Protein AF-A0A838SNG2-F1 (afdb_monomer_lite)

pLDDT: mean 87.65, std 13.91, range [28.84, 98.56]

Foldseek 3Di:
DDQAQDPLLRQQPLPDQDDPPPPFGQAHDHHPVQCDPPHSHPVVCVVVVVVLCCQQQVDDLFQADDFLFQLADLFLDRWQEEEAQAEEAPAAPPDDQCVVFADPVLLCVQVCLQPPRHHYHYDYDYDHCDDLNVVLQLCLVVFHASCVVVVDTSVCSNVVVCVVVVVVRPDCPPVTRYYAAEYEYEHEPPSDDPFQWAFDAPPPQRHTDHIYGYDYPVCVVLVHGDHLSSSQRVLSSSGRAASAWGADPVVRDTDGLDRSNVCSSVNLVDQASSHLDPPDSHHDPRSNLNSLQSLLVNLQVLLVLLLVVLVPFPVSVQLVVLQVQLVVLQVVLVVCVVVSVSVSSSVSSNVSSVSSVVSCVSSPHDSNVSSVSVSVVSVVVDPDPSPDSSHDGHHPDCPGSNVTD

Secondary structure (DSSP, 8-state):
--SS--TTTTTT--S-S-SSSSSS-------GGGBSTTSSB-GGGHHHHHHHIIIIIIIIIIITPPPSS-SS--SSS--SEEEEEEEEEEESTT--HHHHS--HHHHHHHHHHHTBTBEEEEEEEEEE--THHHHHHHHHHTT--SSGGG---GGGHHHHHHHHHGGGT--SGGGSSEEEEEEEEEE-TTS--S-SEEEEE-TTTSSEEEEEEEE-HHHHHTT--HHHHHHHHHHHHTT---SSSEEETTTTEEE-SSGGGGGGGGGGSSSSTTSSS-S-SSPPHHHHHHHHHHHHHHHHHHHHHHHHHHHHSTTGGGGHHHHHHHHHHHHHHHHHHHTT-HHHHHHHHHHHHHHHHHHHHHHT--HHHHHHHHHHHHHHH--S------SPP----TTSGGG--

Structure (mmCIF, N/CA/C/O backbone):
data_AF-A0A838SNG2-F1
#
_entry.id   AF-A0A838SNG2-F1
#
loop_
_atom_site.group_PDB
_atom_site.id
_atom_site.type_symbol
_atom_site.label_atom_id
_atom_site.label_alt_id
_atom_site.label_comp_id
_atom_site.label_asym_id
_atom_site.label_entity_id
_atom_site.label_seq_id
_atom_site.pdbx_PDB_ins_code
_atom_site.Cartn_x
_atom_site.Cartn_y
_atom_site.Cartn_z
_atom_site.occupancy
_atom_site.B_iso_or_equiv
_atom_site.auth_seq_id
_atom_site.auth_comp_id
_atom_site.auth_asym_id
_atom_site.auth_atom_id
_atom_site.pdbx_PDB_model_num
ATOM 1 N N . LEU A 1 1 ? 15.461 -19.059 -6.360 1.00 60.88 1 LEU A N 1
ATOM 2 C CA . LEU A 1 1 ? 16.484 -19.648 -7.255 1.00 60.88 1 LEU A CA 1
ATOM 3 C C . LEU A 1 1 ? 15.784 -20.307 -8.417 1.00 60.88 1 LEU A C 1
ATOM 5 O O . LEU A 1 1 ? 14.977 -21.205 -8.191 1.00 60.88 1 LEU A O 1
ATOM 9 N N . SER A 1 2 ? 16.084 -19.856 -9.627 1.00 65.44 2 SER A N 1
ATOM 10 C CA . SER A 1 2 ? 15.527 -20.472 -10.821 1.00 65.44 2 SER A CA 1
ATOM 11 C C . SER A 1 2 ? 16.315 -21.726 -11.201 1.00 65.44 2 SER A C 1
ATOM 13 O O . SER A 1 2 ? 17.542 -21.782 -11.095 1.00 65.44 2 SER A O 1
ATOM 15 N N . ALA A 1 3 ? 15.597 -22.745 -11.668 1.00 73.62 3 ALA A N 1
ATOM 16 C CA . ALA A 1 3 ? 16.204 -23.916 -12.293 1.00 73.62 3 ALA A CA 1
ATOM 17 C C . ALA A 1 3 ? 16.758 -23.608 -13.702 1.00 73.62 3 ALA A C 1
ATOM 19 O O . ALA A 1 3 ? 17.411 -24.469 -14.289 1.00 73.62 3 ALA A O 1
ATOM 20 N N . GLY A 1 4 ? 16.508 -22.406 -14.237 1.00 84.12 4 GLY A N 1
ATOM 21 C CA . GLY A 1 4 ? 16.946 -21.963 -15.559 1.00 84.12 4 GLY A CA 1
ATOM 22 C C . GLY A 1 4 ? 17.030 -20.436 -15.701 1.00 84.12 4 GLY A C 1
ATOM 23 O O . GLY A 1 4 ? 16.867 -19.716 -14.715 1.00 84.12 4 GLY A O 1
ATOM 24 N N . PRO A 1 5 ? 17.317 -19.927 -16.909 1.00 88.69 5 PRO A N 1
ATOM 25 C CA . PRO A 1 5 ? 17.286 -18.499 -17.188 1.00 88.69 5 PRO A CA 1
ATOM 26 C C . PRO A 1 5 ? 15.862 -17.955 -17.037 1.00 88.69 5 PRO A C 1
ATOM 28 O O . PRO A 1 5 ? 14.904 -18.626 -17.426 1.00 88.69 5 PRO A O 1
ATOM 31 N N . GLU A 1 6 ? 15.725 -16.747 -16.509 1.00 87.25 6 GLU A N 1
ATOM 32 C CA . GLU A 1 6 ? 14.488 -15.966 -16.552 1.00 87.25 6 GLU A CA 1
ATOM 33 C C . GLU A 1 6 ? 14.808 -14.475 -16.749 1.00 87.25 6 GLU A C 1
ATOM 35 O O . GLU A 1 6 ? 15.905 -14.024 -16.421 1.00 87.25 6 GLU A O 1
ATOM 40 N N . SER A 1 7 ? 13.902 -13.741 -17.398 1.00 84.81 7 SER A N 1
ATOM 41 C CA . SER A 1 7 ? 14.138 -12.352 -17.809 1.00 84.81 7 SER A CA 1
ATOM 42 C C . SER A 1 7 ? 14.021 -11.362 -16.656 1.00 84.81 7 SER A C 1
ATOM 44 O O . SER A 1 7 ? 14.739 -10.371 -16.657 1.00 84.81 7 SER A O 1
ATOM 46 N N . TRP A 1 8 ? 13.168 -11.639 -15.670 1.00 86.75 8 TRP A N 1
ATOM 47 C CA . TRP A 1 8 ? 12.748 -10.660 -14.672 1.00 86.75 8 TRP A CA 1
ATOM 48 C C . TRP A 1 8 ? 13.850 -10.275 -13.683 1.00 86.75 8 TRP A C 1
ATOM 50 O O . TRP A 1 8 ? 13.975 -9.115 -13.317 1.00 86.75 8 TRP A O 1
ATOM 60 N N . THR A 1 9 ? 14.687 -11.231 -13.272 1.00 89.25 9 THR A N 1
ATOM 61 C CA . THR A 1 9 ? 15.871 -10.955 -12.434 1.00 89.25 9 THR A CA 1
ATOM 62 C C . THR A 1 9 ? 17.167 -10.955 -13.243 1.00 89.25 9 THR A C 1
ATOM 64 O O . THR A 1 9 ? 18.253 -11.040 -12.667 1.00 89.25 9 THR A O 1
ATOM 67 N N . GLU A 1 10 ? 17.066 -10.927 -14.579 1.00 89.81 10 GLU A N 1
ATOM 68 C CA . GLU A 1 10 ? 18.182 -11.011 -15.531 1.00 89.81 10 GLU A CA 1
ATOM 69 C C . GLU A 1 10 ? 19.236 -12.070 -15.169 1.00 89.81 10 GLU A C 1
ATOM 71 O O . GLU A 1 10 ? 20.435 -11.918 -15.422 1.00 89.81 10 GLU A O 1
ATOM 76 N N . ASN A 1 11 ? 18.812 -13.176 -14.552 1.00 90.81 11 ASN A N 1
ATOM 77 C CA . ASN A 1 11 ? 19.750 -14.057 -13.860 1.00 90.81 11 ASN A CA 1
ATOM 78 C C . ASN A 1 11 ? 20.733 -14.782 -14.793 1.00 90.81 11 ASN A C 1
ATOM 80 O O . ASN A 1 11 ? 21.737 -15.334 -14.345 1.00 90.81 11 ASN A O 1
ATOM 84 N N . TRP A 1 12 ? 20.429 -14.812 -16.087 1.00 89.38 12 TRP A N 1
ATOM 85 C CA . TRP A 1 12 ? 21.228 -15.439 -17.128 1.00 89.38 12 TRP A CA 1
ATOM 86 C C . TRP A 1 12 ? 22.371 -14.550 -17.620 1.00 89.38 12 TRP A C 1
ATOM 88 O O . TRP A 1 12 ? 23.354 -15.074 -18.145 1.00 89.38 12 TRP A O 1
ATOM 98 N N . ASN A 1 13 ? 22.259 -13.229 -17.466 1.00 90.69 13 ASN A N 1
ATOM 99 C CA . ASN A 1 13 ? 23.295 -12.286 -17.857 1.00 90.69 13 ASN A CA 1
ATOM 100 C C . ASN A 1 13 ? 24.316 -12.207 -16.721 1.00 90.69 13 ASN A C 1
ATOM 102 O O . ASN A 1 13 ? 24.138 -11.459 -15.776 1.00 90.69 13 ASN A O 1
ATOM 106 N N . VAL A 1 14 ? 25.368 -13.021 -16.774 1.00 88.56 14 VAL A N 1
ATOM 107 C CA . VAL A 1 14 ? 26.438 -13.026 -15.753 1.00 88.56 14 VAL A CA 1
ATOM 108 C C . VAL A 1 14 ? 27.712 -12.319 -16.218 1.00 88.56 14 VAL A C 1
ATOM 110 O O . VAL A 1 14 ? 28.637 -12.114 -15.437 1.00 88.56 14 VAL A O 1
ATOM 113 N N . ASP A 1 15 ? 27.756 -11.938 -17.495 1.00 89.75 15 ASP A N 1
ATOM 114 C CA . ASP A 1 15 ? 28.923 -11.330 -18.139 1.00 89.75 15 ASP A CA 1
ATOM 115 C C . ASP A 1 15 ? 28.917 -9.794 -18.055 1.00 89.75 15 ASP A C 1
ATOM 117 O O . ASP A 1 15 ? 29.933 -9.156 -18.338 1.00 89.75 15 ASP A O 1
ATOM 121 N N . THR A 1 16 ? 27.788 -9.200 -17.659 1.00 90.38 16 THR A N 1
ATOM 122 C CA . THR A 1 16 ? 27.604 -7.749 -17.517 1.00 90.38 16 THR A CA 1
ATOM 123 C C . THR A 1 16 ? 27.338 -7.420 -16.049 1.00 90.38 16 THR A C 1
ATOM 125 O O . THR A 1 16 ? 26.193 -7.549 -15.626 1.00 90.38 16 THR A O 1
ATOM 128 N N . PRO A 1 17 ? 28.355 -7.064 -15.238 1.00 85.62 17 PRO A N 1
ATOM 129 C CA . PRO A 1 17 ? 28.180 -6.843 -13.799 1.00 85.62 17 PRO A CA 1
ATOM 130 C C . PRO A 1 17 ? 27.190 -5.726 -13.453 1.00 85.62 17 PRO A C 1
ATOM 132 O O . PRO A 1 17 ? 26.342 -5.939 -12.600 1.00 85.62 17 PRO A O 1
ATOM 135 N N . ASP A 1 18 ? 27.299 -4.598 -14.147 1.00 89.50 18 ASP A N 1
ATOM 136 C CA . ASP A 1 18 ? 26.533 -3.366 -13.939 1.00 89.50 18 ASP A CA 1
ATOM 137 C C . ASP A 1 18 ? 25.551 -3.207 -15.110 1.00 89.50 18 ASP A C 1
ATOM 139 O O . ASP A 1 18 ? 25.974 -2.994 -16.255 1.00 89.50 18 ASP A O 1
ATOM 143 N N . LEU A 1 19 ? 24.270 -3.466 -14.845 1.00 86.25 19 LEU A N 1
ATOM 144 C CA . LEU A 1 19 ? 23.194 -3.532 -15.834 1.00 86.25 19 LEU A CA 1
ATOM 145 C C . LEU A 1 19 ? 22.649 -2.152 -16.200 1.00 86.25 19 LEU A C 1
ATOM 147 O O . LEU A 1 19 ? 22.310 -1.934 -17.366 1.00 86.25 19 LEU A O 1
ATOM 151 N N . ASP A 1 20 ? 22.579 -1.232 -15.239 1.00 84.25 20 ASP A N 1
ATOM 152 C CA . ASP A 1 20 ? 21.994 0.101 -15.422 1.00 84.25 20 ASP A CA 1
ATOM 153 C C . ASP A 1 20 ? 23.044 1.215 -15.616 1.00 84.25 20 ASP A C 1
ATOM 155 O O . ASP A 1 20 ? 22.719 2.322 -16.059 1.00 84.25 20 ASP A O 1
ATOM 159 N N . GLY A 1 21 ? 24.325 0.902 -15.411 1.00 86.19 21 GLY A N 1
ATOM 160 C CA . GLY A 1 21 ? 25.456 1.798 -15.616 1.00 86.19 21 GLY A CA 1
ATOM 161 C C . GLY A 1 21 ? 25.735 2.730 -14.437 1.00 86.19 21 GLY A C 1
ATOM 162 O O . GLY A 1 21 ? 26.440 3.733 -14.629 1.00 86.19 21 GLY A O 1
ATOM 163 N N . ASP A 1 22 ? 25.186 2.460 -13.249 1.00 87.19 22 ASP A N 1
ATOM 164 C CA . ASP A 1 22 ? 25.366 3.284 -12.048 1.00 87.19 22 ASP A CA 1
ATOM 165 C C . ASP A 1 22 ? 26.707 3.033 -11.317 1.00 87.19 22 ASP A C 1
ATOM 167 O O . ASP A 1 22 ? 27.104 3.798 -10.426 1.00 87.19 22 ASP A O 1
ATOM 171 N N . GLY A 1 23 ? 27.465 2.021 -11.752 1.00 89.12 23 GLY A N 1
ATOM 172 C CA . GLY A 1 23 ? 28.748 1.617 -11.182 1.00 89.12 23 GLY A CA 1
ATOM 173 C C . GLY A 1 23 ? 28.647 0.627 -10.017 1.00 89.12 23 GLY A C 1
ATOM 174 O O . GLY A 1 23 ? 29.675 0.343 -9.384 1.00 89.12 23 GLY A O 1
ATOM 175 N N . VAL A 1 24 ? 27.456 0.108 -9.722 1.00 90.19 24 VAL A N 1
ATOM 176 C CA . VAL A 1 24 ? 27.166 -0.950 -8.749 1.00 90.19 24 VAL A CA 1
ATOM 177 C C . VAL A 1 24 ? 26.835 -2.239 -9.509 1.00 90.19 24 VAL A C 1
ATOM 179 O O . VAL A 1 24 ? 26.289 -2.225 -10.596 1.00 90.19 24 VAL A O 1
ATOM 182 N N . GLU A 1 25 ? 27.253 -3.389 -8.974 1.00 91.81 25 GLU A N 1
ATOM 183 C CA . GLU A 1 25 ? 26.898 -4.682 -9.571 1.00 91.81 25 GLU A CA 1
ATOM 184 C C . GLU A 1 25 ? 25.546 -5.167 -9.036 1.00 91.81 25 GLU A C 1
ATOM 186 O O . GLU A 1 25 ? 25.365 -5.300 -7.816 1.00 91.81 25 GLU A O 1
ATOM 191 N N . GLU A 1 26 ? 24.638 -5.533 -9.942 1.00 92.31 26 GLU A N 1
ATOM 192 C CA . GLU A 1 26 ? 23.366 -6.170 -9.602 1.00 92.31 26 GLU A CA 1
ATOM 193 C C . GLU A 1 26 ? 23.610 -7.573 -9.051 1.00 92.31 26 GLU A C 1
ATOM 195 O O . GLU A 1 26 ? 24.090 -8.488 -9.741 1.00 92.31 26 GLU A O 1
ATOM 200 N N . TYR A 1 27 ? 23.217 -7.781 -7.792 1.00 93.31 27 TYR A N 1
ATOM 201 C CA . TYR A 1 27 ? 23.347 -9.061 -7.112 1.00 93.31 27 TYR A CA 1
ATOM 202 C C . TYR A 1 27 ? 22.342 -10.073 -7.656 1.00 93.31 27 TYR A C 1
ATOM 204 O O . TYR A 1 27 ? 21.263 -10.296 -7.102 1.00 93.31 27 TYR A O 1
ATOM 212 N N . ARG A 1 28 ? 22.738 -10.741 -8.734 1.00 91.00 28 ARG A N 1
ATOM 213 C CA . ARG A 1 28 ? 21.939 -11.762 -9.414 1.00 91.00 28 ARG A CA 1
ATOM 214 C C . ARG A 1 28 ? 22.249 -13.152 -8.901 1.00 91.00 28 ARG A C 1
ATOM 216 O O . ARG A 1 28 ? 23.398 -13.493 -8.601 1.00 91.00 28 ARG A O 1
ATOM 223 N N . MET A 1 29 ? 21.211 -13.975 -8.830 1.00 93.62 29 MET A N 1
ATOM 224 C CA . MET A 1 29 ? 21.319 -15.385 -8.469 1.00 93.62 29 MET A CA 1
ATOM 225 C C . MET A 1 29 ? 21.138 -16.238 -9.726 1.00 93.62 29 MET A C 1
ATOM 227 O O . MET A 1 29 ? 19.998 -16.447 -10.148 1.00 93.62 29 MET A O 1
ATOM 231 N N . PRO A 1 30 ? 22.238 -16.711 -10.338 1.00 92.88 30 PRO A N 1
ATOM 232 C CA . PRO A 1 30 ? 22.219 -17.283 -11.673 1.00 92.88 30 PRO A CA 1
ATOM 233 C C . PRO A 1 30 ? 21.498 -18.639 -11.717 1.00 92.88 30 PRO A C 1
ATOM 235 O O . PRO A 1 30 ? 21.230 -19.245 -10.670 1.00 92.88 30 PRO A O 1
ATOM 238 N N . PRO A 1 31 ? 21.220 -19.172 -12.919 1.00 92.25 31 PRO A N 1
ATOM 239 C CA . PRO A 1 31 ? 20.753 -20.540 -13.082 1.00 92.25 31 PRO A CA 1
ATOM 240 C C . PRO A 1 31 ? 21.662 -21.553 -12.376 1.00 92.25 31 PRO A C 1
ATOM 242 O O . PRO A 1 31 ? 22.877 -21.383 -12.290 1.00 92.25 31 PRO A O 1
ATOM 245 N N . ILE A 1 32 ? 21.080 -22.658 -11.904 1.00 91.06 32 ILE A N 1
ATOM 246 C CA . ILE A 1 32 ? 21.768 -23.611 -11.017 1.00 91.06 32 ILE A CA 1
ATOM 247 C C . ILE A 1 32 ? 23.096 -24.168 -11.565 1.00 91.06 32 ILE A C 1
ATOM 249 O O . ILE A 1 32 ? 23.984 -24.505 -10.785 1.00 91.06 32 ILE A O 1
ATOM 253 N N . TRP A 1 33 ? 23.267 -24.257 -12.887 1.00 90.44 33 TRP A N 1
ATOM 254 C CA . TRP A 1 33 ? 24.509 -24.742 -13.501 1.00 90.44 33 TRP A CA 1
ATOM 255 C C . TRP A 1 33 ? 25.690 -23.770 -13.382 1.00 90.44 33 TRP A C 1
ATOM 257 O O . TRP A 1 33 ? 26.830 -24.214 -13.504 1.00 90.44 33 TRP A O 1
ATOM 267 N N . GLU A 1 34 ? 25.445 -22.488 -13.098 1.00 94.06 34 GLU A N 1
ATOM 268 C CA . GLU A 1 34 ? 26.493 -21.488 -12.848 1.00 94.06 34 GLU A CA 1
ATOM 269 C C . GLU A 1 34 ? 27.094 -21.590 -11.440 1.00 94.06 34 GLU A C 1
ATOM 271 O O . GLU A 1 34 ? 28.133 -20.989 -11.168 1.00 94.06 34 GLU A O 1
ATOM 276 N N . TYR A 1 35 ? 26.493 -22.390 -10.550 1.00 94.62 35 TYR A N 1
ATOM 277 C CA . TYR A 1 35 ? 27.075 -22.759 -9.256 1.00 94.62 35 TYR A CA 1
ATOM 278 C C . TYR A 1 35 ? 28.066 -23.918 -9.423 1.00 94.62 35 TYR A C 1
ATOM 280 O O . TYR A 1 35 ? 27.836 -25.044 -8.970 1.00 94.62 35 TYR A O 1
ATOM 288 N N . ALA A 1 36 ? 29.187 -23.648 -10.086 1.00 94.38 36 ALA A N 1
ATOM 289 C CA . ALA A 1 36 ? 30.209 -24.632 -10.436 1.00 94.38 36 ALA A CA 1
ATOM 290 C C . ALA A 1 36 ? 31.613 -24.138 -10.069 1.00 94.38 36 ALA A C 1
ATOM 292 O O . ALA A 1 36 ? 31.850 -22.947 -9.902 1.00 94.38 36 ALA A O 1
ATOM 293 N N . SER A 1 37 ? 32.593 -25.044 -9.968 1.00 94.50 37 SER A N 1
ATOM 294 C CA . SER A 1 37 ? 33.989 -24.671 -9.658 1.00 94.50 37 SER A CA 1
ATOM 295 C C . SER A 1 37 ? 34.608 -23.677 -10.651 1.00 94.50 37 SER A C 1
ATOM 297 O O . SER A 1 37 ? 35.610 -23.044 -10.337 1.00 94.50 37 SER A O 1
ATOM 299 N N . ASN A 1 38 ? 34.036 -23.588 -11.849 1.00 91.62 38 ASN A N 1
ATOM 300 C CA . ASN A 1 38 ? 34.430 -22.712 -12.947 1.00 91.62 38 ASN A CA 1
ATOM 301 C C . ASN A 1 38 ? 33.237 -21.913 -13.512 1.00 91.62 38 ASN A C 1
ATOM 303 O O . ASN A 1 38 ? 33.316 -21.481 -14.659 1.00 91.62 38 ASN A O 1
ATOM 307 N N . GLY A 1 39 ? 32.136 -21.804 -12.760 1.00 91.88 39 GLY A N 1
ATOM 308 C CA . GLY A 1 39 ? 30.975 -20.987 -13.128 1.00 91.88 39 GLY A CA 1
ATOM 309 C C . GLY A 1 39 ? 31.063 -19.580 -12.537 1.00 91.88 39 GLY A C 1
ATOM 310 O O . GLY A 1 39 ? 32.025 -19.265 -11.829 1.00 91.88 39 GLY A O 1
ATOM 311 N N . TYR A 1 40 ? 30.052 -18.750 -12.802 1.00 92.25 40 TYR A N 1
ATOM 312 C CA . TYR A 1 40 ? 29.976 -17.389 -12.252 1.00 92.25 40 TYR A CA 1
ATOM 313 C C . TYR A 1 40 ? 29.963 -17.366 -10.713 1.00 92.25 40 TYR A C 1
ATOM 315 O O . TYR A 1 40 ? 30.606 -16.514 -10.099 1.00 92.25 40 TYR A O 1
ATOM 323 N N . ARG A 1 41 ? 29.294 -18.335 -10.065 1.00 93.25 41 ARG A N 1
ATOM 324 C CA . ARG A 1 41 ? 29.257 -18.457 -8.598 1.00 93.25 41 ARG A CA 1
ATOM 325 C C . ARG A 1 41 ? 29.904 -19.742 -8.107 1.00 93.25 41 ARG A C 1
ATOM 327 O O . ARG A 1 41 ? 29.738 -20.822 -8.669 1.00 93.25 41 ARG A O 1
ATOM 334 N N . ALA A 1 42 ? 30.600 -19.657 -6.976 1.00 95.31 42 ALA A N 1
ATOM 335 C CA . ALA A 1 42 ? 31.156 -20.840 -6.335 1.00 95.31 42 ALA A CA 1
ATOM 336 C C . ALA A 1 42 ? 30.026 -21.724 -5.763 1.00 95.31 42 ALA A C 1
ATOM 338 O O . ALA A 1 42 ? 29.087 -21.193 -5.161 1.00 95.31 42 ALA A O 1
ATOM 339 N N . PRO A 1 43 ? 30.133 -23.069 -5.813 1.00 95.62 43 PRO A N 1
ATOM 340 C CA . PRO A 1 43 ? 29.101 -23.962 -5.275 1.00 95.62 43 PRO A CA 1
ATOM 341 C C . PRO A 1 43 ? 28.757 -23.702 -3.800 1.00 95.62 43 PRO A C 1
ATOM 343 O O . PRO A 1 43 ? 27.622 -23.892 -3.373 1.00 95.62 43 PRO A O 1
ATOM 346 N N . SER A 1 44 ? 29.724 -23.226 -3.007 1.00 96.00 44 SER A N 1
ATOM 347 C CA . SER A 1 44 ? 29.532 -22.894 -1.590 1.00 96.00 44 SER A CA 1
ATOM 348 C C . SER A 1 44 ? 28.632 -21.679 -1.343 1.00 96.00 44 SER A C 1
ATOM 350 O O . SER A 1 44 ? 28.156 -21.511 -0.224 1.00 96.00 44 SER A O 1
ATOM 352 N N . GLN A 1 45 ? 28.396 -20.829 -2.348 1.00 95.12 45 GLN A N 1
ATOM 353 C CA . GLN A 1 45 ? 27.535 -19.646 -2.221 1.00 95.12 45 GLN A CA 1
ATOM 354 C C . GLN A 1 45 ? 26.045 -19.986 -2.321 1.00 95.12 45 GLN A C 1
ATOM 356 O O . GLN A 1 45 ? 25.223 -19.221 -1.824 1.00 95.12 45 GLN A O 1
ATOM 361 N N . LEU A 1 46 ? 25.695 -21.157 -2.870 1.00 93.94 46 LEU A N 1
ATOM 362 C CA . LEU A 1 46 ? 24.310 -21.581 -3.090 1.00 93.94 46 LEU A CA 1
ATOM 363 C C . LEU A 1 46 ? 23.449 -21.493 -1.822 1.00 93.94 46 LEU A C 1
ATOM 365 O O . LEU A 1 46 ? 22.333 -20.985 -1.854 1.00 93.94 46 LEU A O 1
ATOM 369 N N . ALA A 1 47 ? 23.974 -21.966 -0.689 1.00 94.50 47 ALA A N 1
ATOM 370 C CA . ALA A 1 47 ? 23.253 -21.924 0.580 1.00 94.50 47 ALA A CA 1
ATOM 371 C C . ALA A 1 47 ? 23.037 -20.486 1.086 1.00 94.50 47 ALA A C 1
ATOM 373 O O . ALA A 1 47 ? 21.990 -20.189 1.656 1.00 94.50 47 ALA A O 1
ATOM 374 N N . GLY A 1 48 ? 24.006 -19.594 0.859 1.00 95.75 48 GLY A N 1
ATOM 375 C CA . GLY A 1 48 ? 23.887 -18.178 1.211 1.00 95.75 48 GLY A CA 1
ATOM 376 C C . GLY A 1 48 ? 22.832 -17.467 0.367 1.00 95.75 48 GLY A C 1
ATOM 377 O O . GLY A 1 48 ? 22.006 -16.740 0.910 1.00 95.75 48 GLY A O 1
ATOM 378 N N . ASP A 1 49 ? 22.803 -17.744 -0.936 1.00 95.56 49 ASP A N 1
ATOM 379 C CA . ASP A 1 49 ? 21.814 -17.176 -1.857 1.00 95.56 49 ASP A CA 1
ATOM 380 C C . ASP A 1 49 ? 20.401 -17.687 -1.556 1.00 95.56 49 ASP A C 1
ATOM 382 O O . ASP A 1 49 ? 19.457 -16.902 -1.494 1.00 95.56 49 ASP A O 1
ATOM 386 N N . LEU A 1 50 ? 20.252 -18.980 -1.244 1.00 93.75 50 LEU A N 1
ATOM 387 C CA . LEU A 1 50 ? 18.994 -19.525 -0.722 1.00 93.75 50 LEU A CA 1
ATOM 388 C C . LEU A 1 50 ? 18.557 -18.831 0.572 1.00 93.75 50 LEU A C 1
ATOM 390 O O . LEU A 1 50 ? 17.372 -18.544 0.740 1.00 93.75 50 LEU A O 1
ATOM 394 N N . GLY A 1 51 ? 19.501 -18.545 1.472 1.00 95.38 51 GLY A N 1
ATOM 395 C CA . GLY A 1 51 ? 19.243 -17.786 2.693 1.00 95.38 51 GLY A CA 1
ATOM 396 C C . GLY A 1 51 ? 18.718 -16.380 2.403 1.00 95.38 51 GLY A C 1
ATOM 397 O O . GLY A 1 51 ? 17.739 -15.967 3.018 1.00 95.38 51 GLY A O 1
ATOM 398 N N . ARG A 1 52 ? 19.300 -15.681 1.420 1.00 95.06 52 ARG A N 1
ATOM 399 C CA . ARG A 1 52 ? 18.847 -14.351 0.979 1.00 95.06 52 ARG A CA 1
ATOM 400 C C . ARG A 1 52 ? 17.433 -14.379 0.405 1.00 95.06 52 ARG A C 1
ATOM 402 O O . ARG A 1 52 ? 16.610 -13.588 0.844 1.00 95.06 52 ARG A O 1
ATOM 409 N N . VAL A 1 53 ? 17.121 -15.306 -0.507 1.00 94.50 53 VAL A N 1
ATOM 410 C CA . VAL A 1 53 ? 15.750 -15.448 -1.046 1.00 94.50 53 VAL A CA 1
ATOM 411 C C . VAL A 1 53 ? 14.763 -15.776 0.068 1.00 94.50 53 VAL A C 1
ATOM 413 O O . VAL A 1 53 ? 13.680 -15.208 0.123 1.00 94.50 53 VAL A O 1
ATOM 416 N N . THR A 1 54 ? 15.136 -16.681 0.975 1.00 95.50 54 THR A N 1
ATOM 417 C CA . THR A 1 54 ? 14.265 -17.056 2.094 1.00 95.50 54 THR A CA 1
ATOM 418 C C . THR A 1 54 ? 13.994 -15.859 2.998 1.00 95.50 54 THR A C 1
ATOM 420 O O . THR A 1 54 ? 12.849 -15.646 3.371 1.00 95.50 54 THR A O 1
ATOM 423 N N . ARG A 1 55 ? 15.021 -15.073 3.341 1.00 94.94 55 ARG A N 1
ATOM 424 C CA . ARG A 1 55 ? 14.866 -13.894 4.194 1.00 94.94 55 ARG A CA 1
ATOM 425 C C . ARG A 1 55 ? 14.092 -12.790 3.483 1.00 94.94 55 ARG A C 1
ATOM 427 O O . ARG A 1 55 ? 12.950 -12.537 3.831 1.00 94.94 55 ARG A O 1
ATOM 434 N N . TYR A 1 56 ? 14.691 -12.200 2.460 1.00 95.12 56 TYR A N 1
ATOM 435 C CA . TYR A 1 56 ? 14.182 -10.962 1.887 1.00 95.12 56 TYR A CA 1
ATOM 436 C C . TYR A 1 56 ? 12.928 -11.196 1.047 1.00 95.12 56 TYR A C 1
ATOM 438 O O . TYR A 1 56 ? 11.963 -10.464 1.179 1.00 95.12 56 TYR A O 1
ATOM 446 N N . VAL A 1 57 ? 12.880 -12.251 0.228 1.00 95.31 57 VAL A N 1
ATOM 447 C CA . VAL A 1 57 ? 11.718 -12.477 -0.647 1.00 95.31 57 VAL A CA 1
ATOM 448 C C . VAL A 1 57 ? 10.607 -13.215 0.096 1.00 95.31 57 VAL A C 1
ATOM 450 O O . VAL A 1 57 ? 9.486 -12.732 0.198 1.00 95.31 57 VAL A O 1
ATOM 453 N N . ALA A 1 58 ? 10.893 -14.398 0.643 1.00 95.81 58 ALA A N 1
ATOM 454 C CA . ALA A 1 58 ? 9.833 -15.219 1.221 1.00 95.81 58 ALA A CA 1
ATOM 455 C C . ALA A 1 58 ? 9.311 -14.666 2.555 1.00 95.81 58 ALA A C 1
ATOM 457 O O . ALA A 1 58 ? 8.098 -14.651 2.754 1.00 95.81 58 ALA A O 1
ATOM 458 N N . LEU A 1 59 ? 10.185 -14.233 3.470 1.00 95.19 59 LEU A N 1
ATOM 459 C CA . LEU A 1 59 ? 9.743 -13.661 4.742 1.00 95.19 59 LEU A CA 1
ATOM 460 C C . LEU A 1 59 ? 9.354 -12.193 4.559 1.00 95.19 59 LEU A C 1
ATOM 462 O O . LEU A 1 59 ? 8.175 -11.877 4.704 1.00 95.19 59 LEU A O 1
ATOM 466 N N . ASP A 1 60 ? 10.295 -11.329 4.186 1.00 95.12 60 ASP A N 1
ATOM 467 C CA . ASP A 1 60 ? 10.090 -9.878 4.277 1.00 95.12 60 ASP A CA 1
ATOM 468 C C . ASP A 1 60 ? 9.144 -9.318 3.197 1.00 95.12 60 ASP A C 1
ATOM 470 O O . ASP A 1 60 ? 8.420 -8.372 3.488 1.00 95.12 60 ASP A O 1
ATOM 474 N N . LEU A 1 61 ? 9.079 -9.910 1.995 1.00 94.81 61 LEU A N 1
ATOM 475 C CA . LEU A 1 61 ? 8.226 -9.425 0.889 1.00 94.81 61 LEU A CA 1
ATOM 476 C C . LEU A 1 61 ? 6.930 -10.220 0.665 1.00 94.81 61 LEU A C 1
ATOM 478 O O . LEU A 1 61 ? 6.024 -9.725 0.003 1.00 94.81 61 LEU A O 1
ATOM 482 N N . LEU A 1 62 ? 6.801 -11.435 1.209 1.00 95.50 62 LEU A N 1
ATOM 483 C CA . LEU A 1 62 ? 5.598 -12.260 1.017 1.00 95.50 62 LEU A CA 1
ATOM 484 C C . LEU A 1 62 ? 4.916 -12.606 2.341 1.00 95.50 62 LEU A C 1
ATOM 486 O O . LEU A 1 62 ? 3.775 -12.225 2.583 1.00 95.50 62 LEU A O 1
ATOM 490 N N . MET A 1 63 ? 5.574 -13.341 3.236 1.00 94.81 63 MET A N 1
ATOM 491 C CA . MET A 1 63 ? 4.899 -13.888 4.420 1.00 94.81 63 MET A CA 1
ATOM 492 C C . MET A 1 63 ? 4.650 -12.854 5.516 1.00 94.81 63 MET A C 1
ATOM 494 O O . MET A 1 63 ? 3.694 -13.005 6.280 1.00 94.81 63 MET A O 1
ATOM 498 N N . THR A 1 64 ? 5.542 -11.876 5.668 1.00 92.56 64 THR A N 1
ATOM 499 C CA . THR A 1 64 ? 5.575 -10.917 6.777 1.00 92.56 64 THR A CA 1
ATOM 500 C C . THR A 1 64 ? 5.886 -9.509 6.279 1.00 92.56 64 THR A C 1
ATOM 502 O O . THR A 1 64 ? 6.783 -8.870 6.825 1.00 92.56 64 THR A O 1
ATOM 505 N N . THR A 1 65 ? 5.155 -9.031 5.270 1.00 91.88 65 THR A N 1
ATOM 506 C CA . THR A 1 65 ? 5.420 -7.709 4.693 1.00 91.88 65 THR A CA 1
ATOM 507 C C . THR A 1 65 ? 5.365 -6.609 5.737 1.00 91.88 65 THR A C 1
ATOM 509 O O . THR A 1 65 ? 4.599 -6.665 6.708 1.00 91.88 65 THR A O 1
ATOM 512 N N . SER A 1 66 ? 6.216 -5.608 5.545 1.00 86.69 66 SER A N 1
ATOM 513 C CA . SER A 1 66 ? 6.156 -4.374 6.313 1.00 86.69 66 SER A CA 1
ATOM 514 C C . SER A 1 66 ? 5.110 -3.456 5.682 1.00 86.69 66 SER A C 1
ATOM 516 O O . SER A 1 66 ? 5.092 -3.324 4.466 1.00 86.69 66 SER A O 1
ATOM 518 N N . PRO A 1 67 ? 4.223 -2.834 6.468 1.00 86.00 67 PRO A N 1
ATOM 519 C CA . PRO A 1 67 ? 3.187 -1.976 5.913 1.00 86.00 67 PRO A CA 1
ATOM 520 C C . PRO A 1 67 ? 3.781 -0.644 5.424 1.00 86.00 67 PRO A C 1
ATOM 522 O O . PRO A 1 67 ? 4.505 -0.002 6.186 1.00 86.00 67 PRO A O 1
ATOM 525 N N . LEU A 1 68 ? 3.434 -0.199 4.206 1.00 78.75 68 LEU A N 1
ATOM 526 C CA . LEU A 1 68 ? 3.898 1.096 3.660 1.00 78.75 68 LEU A CA 1
ATOM 527 C C . LEU A 1 68 ? 3.473 2.281 4.536 1.00 78.75 68 LEU A C 1
ATOM 529 O O . LEU A 1 68 ? 4.243 3.189 4.841 1.00 78.75 68 LEU A O 1
ATOM 533 N N . TYR A 1 69 ? 2.233 2.227 5.011 1.00 79.19 69 TYR A N 1
ATOM 534 C CA . TYR A 1 69 ? 1.647 3.236 5.883 1.00 79.19 69 TYR A CA 1
ATOM 535 C C . TYR A 1 69 ? 1.403 2.684 7.281 1.00 79.19 69 TYR A C 1
ATOM 537 O O . TYR A 1 69 ? 1.304 1.468 7.457 1.00 79.19 69 TYR A O 1
ATOM 545 N N . PRO A 1 70 ? 1.198 3.545 8.298 1.00 74.88 70 PRO A N 1
ATOM 546 C CA . PRO A 1 70 ? 0.566 3.099 9.528 1.00 74.88 70 PRO A CA 1
ATOM 547 C C . PRO A 1 70 ? -0.694 2.286 9.198 1.00 74.88 70 PRO A C 1
ATOM 549 O O . PRO A 1 70 ? -1.599 2.775 8.530 1.00 74.88 70 PRO A O 1
ATOM 552 N N . VAL A 1 71 ? -0.756 1.048 9.697 1.00 72.62 71 VAL A N 1
ATOM 553 C CA . VAL A 1 71 ? -1.817 0.055 9.400 1.00 72.62 71 VAL A CA 1
ATOM 554 C C . VAL A 1 71 ? -3.234 0.505 9.775 1.00 72.62 71 VAL A C 1
ATOM 556 O O . VAL A 1 71 ? -4.239 -0.145 9.482 1.00 72.62 71 VAL A O 1
ATOM 559 N N . ASP A 1 72 ? -3.303 1.623 10.479 1.00 68.44 72 ASP A N 1
ATOM 560 C CA . ASP A 1 72 ? -4.497 2.278 10.931 1.00 68.44 72 ASP A CA 1
ATOM 561 C C . ASP A 1 72 ? -4.946 3.337 9.928 1.00 68.44 72 ASP A C 1
ATOM 563 O O . ASP A 1 72 ? -4.297 4.366 9.758 1.00 68.44 72 ASP A O 1
ATOM 567 N N . ILE A 1 73 ? -6.138 3.159 9.349 1.00 70.00 73 ILE A N 1
ATOM 568 C CA . ILE A 1 73 ? -6.827 4.284 8.710 1.00 70.00 73 ILE A CA 1
ATOM 569 C C . ILE A 1 73 ? -7.150 5.310 9.799 1.00 70.00 73 ILE A C 1
ATOM 571 O O . ILE A 1 73 ? -7.908 5.025 10.739 1.00 70.00 73 ILE A O 1
ATOM 575 N N . LEU A 1 74 ? -6.542 6.494 9.684 1.00 57.81 74 LEU A N 1
ATOM 576 C CA . LEU A 1 74 ? -6.674 7.596 10.635 1.00 57.81 74 LEU A CA 1
ATOM 577 C C . LEU A 1 74 ? -8.051 8.254 10.517 1.00 57.81 74 LEU A C 1
ATOM 579 O O . LEU A 1 74 ? -8.236 9.313 9.929 1.00 57.81 74 LEU A O 1
ATOM 583 N N . SER A 1 75 ? -9.038 7.594 11.106 1.00 58.59 75 SER A N 1
ATOM 584 C CA . SER A 1 75 ? -10.392 8.094 11.324 1.00 58.59 75 SER A CA 1
ATOM 585 C C . SER A 1 75 ? -10.699 8.063 12.830 1.00 58.59 75 SER A C 1
ATOM 587 O O . SER A 1 75 ? -10.091 7.252 13.542 1.00 58.59 75 SER A O 1
ATOM 589 N N . PRO A 1 76 ? -11.610 8.925 13.343 1.00 55.59 76 PRO A N 1
ATOM 590 C CA . PRO A 1 76 ? -11.978 8.942 14.760 1.00 55.59 76 PRO A CA 1
ATOM 591 C C . PRO A 1 76 ? -12.338 7.575 15.339 1.00 55.59 76 PRO A C 1
ATOM 593 O O . PRO A 1 76 ? -11.918 7.244 16.444 1.00 55.59 76 PRO A O 1
ATOM 596 N N . ASP A 1 77 ? -13.021 6.759 14.539 1.00 62.09 77 ASP A N 1
ATOM 597 C CA . ASP A 1 77 ? -13.165 5.322 14.749 1.00 62.09 77 ASP A CA 1
ATOM 598 C C . ASP A 1 77 ? -12.566 4.574 13.551 1.00 62.09 77 ASP A C 1
ATOM 600 O O . ASP A 1 77 ? -12.648 5.053 12.417 1.00 62.09 77 ASP A O 1
ATOM 604 N N . LEU A 1 78 ? -12.031 3.365 13.758 1.00 69.62 78 LEU A N 1
ATOM 605 C CA . LEU A 1 78 ? -11.589 2.517 12.642 1.00 69.62 78 LEU A CA 1
ATOM 606 C C . LEU A 1 78 ? -12.772 2.278 11.674 1.00 69.62 78 LEU A C 1
ATOM 608 O O . LEU A 1 78 ? -13.787 1.701 12.088 1.00 69.62 78 LEU A O 1
ATOM 612 N N . PRO A 1 79 ? -12.683 2.706 10.400 1.00 73.75 79 PRO A N 1
ATOM 613 C CA . PRO A 1 79 ? -13.862 2.931 9.566 1.00 73.75 79 PRO A CA 1
ATOM 614 C C . PRO A 1 79 ? -14.521 1.618 9.147 1.00 73.75 79 PRO A C 1
ATOM 616 O O . PRO A 1 79 ? -13.865 0.707 8.660 1.00 73.75 79 PRO A O 1
ATOM 619 N N . TRP A 1 80 ? -15.834 1.485 9.352 1.00 82.25 80 TRP A N 1
ATOM 620 C CA . TRP A 1 80 ? -16.601 0.270 9.015 1.00 82.25 80 TRP A CA 1
ATOM 621 C C . TRP A 1 80 ? -17.330 0.378 7.680 1.00 82.25 80 TRP A C 1
ATOM 623 O O . TRP A 1 80 ? -17.606 -0.647 7.060 1.00 82.25 80 TRP A O 1
ATOM 633 N N . LYS A 1 81 ? -17.637 1.609 7.270 1.00 89.06 81 LYS A N 1
ATOM 634 C CA . LYS A 1 81 ? -18.194 1.964 5.971 1.00 89.06 81 LYS A CA 1
ATOM 635 C C . LYS A 1 81 ? -17.159 2.809 5.251 1.00 89.06 81 LYS A C 1
ATOM 637 O O . LYS A 1 81 ? -16.811 3.872 5.767 1.00 89.06 81 LYS A O 1
ATOM 642 N N . ILE A 1 82 ? -16.655 2.299 4.140 1.00 91.25 82 ILE A N 1
ATOM 643 C CA . ILE A 1 82 ? -15.638 2.962 3.332 1.00 91.25 82 ILE A CA 1
ATOM 644 C C . ILE A 1 82 ? -16.268 3.248 1.977 1.00 91.25 82 ILE A C 1
ATOM 646 O O . ILE A 1 82 ? -16.726 2.308 1.323 1.00 91.25 82 ILE A O 1
ATOM 650 N N . ASN A 1 83 ? -16.301 4.518 1.583 1.00 93.81 83 ASN A N 1
ATOM 651 C CA . ASN A 1 83 ? -16.543 4.870 0.194 1.00 93.81 83 ASN A CA 1
ATOM 652 C C . ASN A 1 83 ? -15.210 4.877 -0.552 1.00 93.81 83 ASN A C 1
ATOM 654 O O . ASN A 1 83 ? -14.246 5.503 -0.104 1.00 93.81 83 ASN A O 1
ATOM 658 N N . LEU A 1 84 ? -15.158 4.143 -1.656 1.00 95.19 84 LEU A N 1
ATOM 659 C CA . LEU A 1 84 ? -14.086 4.225 -2.634 1.00 95.19 84 LEU A CA 1
ATOM 660 C C . LEU A 1 84 ? -14.460 5.375 -3.585 1.00 95.19 84 LEU A C 1
ATOM 662 O O . LEU A 1 84 ? -15.163 5.149 -4.568 1.00 95.19 84 LEU A O 1
ATOM 666 N N . ASP A 1 85 ? -14.022 6.588 -3.238 1.00 94.88 85 ASP A N 1
ATOM 667 C CA . ASP A 1 85 ? -14.414 7.863 -3.857 1.00 94.88 85 ASP A CA 1
ATOM 668 C C . ASP A 1 85 ? -13.540 8.173 -5.084 1.00 94.88 85 ASP A C 1
ATOM 670 O O . ASP A 1 85 ? -12.383 8.592 -4.969 1.00 94.88 85 ASP A O 1
ATOM 674 N N . SER A 1 86 ? -14.075 7.917 -6.280 1.00 96.88 86 SER A N 1
ATOM 675 C CA . SER A 1 86 ? -13.352 8.073 -7.547 1.00 96.88 86 SER A CA 1
ATOM 676 C C . SER A 1 86 ? -13.584 9.444 -8.179 1.00 96.88 86 SER A C 1
ATOM 678 O O . SER A 1 86 ? -14.701 9.835 -8.496 1.00 96.88 86 SER A O 1
ATOM 680 N N . ASN A 1 87 ? -12.512 10.170 -8.470 1.00 97.88 87 ASN A N 1
ATOM 681 C CA . ASN A 1 87 ? -12.565 11.513 -9.039 1.00 97.88 87 ASN A CA 1
ATOM 682 C C . ASN A 1 87 ? -11.783 11.559 -10.352 1.00 97.88 87 ASN A C 1
ATOM 684 O O . ASN A 1 87 ? -10.556 11.647 -10.350 1.00 97.88 87 ASN A O 1
ATOM 688 N N . THR A 1 88 ? -12.477 11.524 -11.489 1.00 98.31 88 THR A N 1
ATOM 689 C CA . THR A 1 88 ? -11.840 11.387 -12.808 1.00 98.31 88 THR A CA 1
ATOM 690 C C . THR A 1 88 ? -11.737 12.725 -13.531 1.00 98.31 88 THR A C 1
ATOM 692 O O . THR A 1 88 ? -12.735 13.286 -13.972 1.00 98.31 88 THR A O 1
ATOM 695 N N . TYR A 1 89 ? -10.523 13.252 -13.692 1.00 98.44 89 TYR A N 1
ATOM 696 C CA . TYR A 1 89 ? -10.237 14.402 -14.546 1.00 98.44 89 TYR A CA 1
ATOM 697 C C . TYR A 1 89 ? -10.283 14.004 -16.026 1.00 98.44 89 TYR A C 1
ATOM 699 O O . TYR A 1 89 ? -9.351 13.402 -16.553 1.00 98.44 89 TYR A O 1
ATOM 707 N N . GLU A 1 90 ? -11.357 14.401 -16.706 1.00 97.88 90 GLU A N 1
ATOM 708 C CA . GLU A 1 90 ? -11.631 14.088 -18.112 1.00 97.88 90 GLU A CA 1
ATOM 709 C C . GLU A 1 90 ? -10.888 15.058 -19.046 1.00 97.88 90 GLU A C 1
ATOM 711 O O . GLU A 1 90 ? -11.391 16.124 -19.423 1.00 97.88 90 GLU A O 1
ATOM 716 N N . GLY A 1 91 ? -9.644 14.714 -19.377 1.00 97.38 91 GLY A N 1
ATOM 717 C CA . GLY A 1 91 ? -8.758 15.460 -20.275 1.00 97.38 91 GLY A CA 1
ATOM 718 C C . GLY A 1 91 ? -8.520 14.811 -21.636 1.00 97.38 91 GLY A C 1
ATOM 719 O O . GLY A 1 91 ? -7.850 15.422 -22.470 1.00 97.38 91 GLY A O 1
ATOM 720 N N . TRP A 1 92 ? -9.069 13.620 -21.885 1.00 97.56 92 TRP A N 1
ATOM 721 C CA . TRP A 1 92 ? -8.983 12.914 -23.163 1.00 97.56 92 TRP A CA 1
ATOM 722 C C . TRP A 1 92 ? -10.144 13.335 -24.084 1.00 97.56 92 TRP A C 1
ATOM 724 O O . TRP A 1 92 ? -11.298 12.972 -23.847 1.00 97.56 92 TRP A O 1
ATOM 734 N N . PRO A 1 93 ? -9.892 14.103 -25.166 1.00 95.56 93 PRO A N 1
ATOM 735 C CA . PRO A 1 93 ? -10.964 14.595 -26.026 1.00 95.56 93 PRO A CA 1
ATOM 736 C C . PRO A 1 93 ? -11.761 13.464 -26.688 1.00 95.56 93 PRO A C 1
ATOM 738 O O . PRO A 1 93 ? -11.196 12.620 -27.377 1.00 95.56 93 PRO A O 1
ATOM 741 N N . GLY A 1 94 ? -13.086 13.504 -26.536 1.00 95.62 94 GLY A N 1
ATOM 742 C CA . GLY A 1 94 ? -14.002 12.549 -27.170 1.00 95.62 94 GLY A CA 1
ATOM 743 C C . GLY A 1 94 ? -14.157 11.216 -26.435 1.00 95.62 94 GLY A C 1
ATOM 744 O O . GLY A 1 94 ? -14.963 10.400 -26.872 1.00 95.62 94 GLY A O 1
ATOM 745 N N . VAL A 1 95 ? -13.450 11.028 -25.321 1.00 97.25 95 VAL A N 1
ATOM 746 C CA . VAL A 1 95 ? -13.527 9.843 -24.464 1.00 97.25 95 VAL A CA 1
ATOM 747 C C . VAL A 1 95 ? -14.111 10.249 -23.112 1.00 97.25 95 VAL A C 1
ATOM 749 O O . VAL A 1 95 ? -13.918 11.373 -22.655 1.00 97.25 95 VAL A O 1
ATOM 752 N N . ASN A 1 96 ? -14.891 9.356 -22.507 1.00 97.50 96 ASN A N 1
ATOM 753 C CA . ASN A 1 96 ? -15.289 9.460 -21.106 1.00 97.50 96 ASN A CA 1
ATOM 754 C C . ASN A 1 96 ? -14.590 8.310 -20.384 1.00 97.50 96 ASN A C 1
ATOM 756 O O . ASN A 1 96 ? -15.046 7.165 -20.441 1.00 97.50 96 ASN A O 1
ATOM 760 N N . ALA A 1 97 ? -13.436 8.612 -19.802 1.00 97.50 97 ALA A N 1
ATOM 761 C CA . ALA A 1 97 ? -12.537 7.600 -19.277 1.00 97.50 97 ALA A CA 1
ATOM 762 C C . ALA A 1 97 ? -13.131 6.882 -18.067 1.00 97.50 97 ALA A C 1
ATOM 764 O O . ALA A 1 97 ? -12.938 5.674 -17.931 1.00 97.50 97 ALA A O 1
ATOM 765 N N . SER A 1 98 ? -13.904 7.583 -17.232 1.00 96.75 98 SER A N 1
ATOM 766 C CA . SER A 1 98 ? -14.553 6.955 -16.080 1.00 96.75 98 SER A CA 1
ATOM 767 C C . SER A 1 98 ? -15.564 5.879 -16.484 1.00 96.75 98 SER A C 1
ATOM 769 O O . SER A 1 98 ? -15.698 4.871 -15.797 1.00 96.75 98 SER A O 1
ATOM 771 N N . LYS A 1 99 ? -16.256 6.033 -17.619 1.00 97.31 99 LYS A N 1
ATOM 772 C CA . LYS A 1 99 ? -17.171 5.005 -18.148 1.00 97.31 99 LYS A CA 1
ATOM 773 C C . LYS A 1 99 ? -16.470 3.909 -18.931 1.00 97.31 99 LYS A C 1
ATOM 775 O O . LYS A 1 99 ? -16.976 2.791 -18.959 1.00 97.31 99 LYS A O 1
ATOM 780 N N . GLU A 1 100 ? -15.393 4.243 -19.631 1.00 97.56 100 GLU A N 1
ATOM 781 C CA . GLU A 1 100 ? -14.739 3.318 -20.558 1.00 97.56 100 GLU A CA 1
ATOM 782 C C . GLU A 1 100 ? -13.707 2.424 -19.865 1.00 97.56 100 GLU A C 1
ATOM 784 O O . GLU A 1 100 ? -13.619 1.241 -20.185 1.00 97.56 100 GLU A O 1
ATOM 789 N N . TYR A 1 101 ? -12.974 2.959 -18.883 1.00 97.69 101 TYR A N 1
ATOM 790 C CA . TYR A 1 101 ? -11.819 2.286 -18.277 1.00 97.69 101 TYR A CA 1
ATOM 791 C C . TYR A 1 101 ? -11.998 1.933 -16.795 1.00 97.69 101 TYR A C 1
ATOM 793 O O . TYR A 1 101 ? -11.092 1.336 -16.205 1.00 97.69 101 TYR A O 1
ATOM 801 N N . ILE A 1 102 ? -13.159 2.236 -16.195 1.00 97.88 102 ILE A N 1
ATOM 802 C CA . ILE A 1 102 ? -13.496 1.817 -14.827 1.00 97.88 102 ILE A CA 1
ATOM 803 C C . ILE A 1 102 ? -14.631 0.788 -14.824 1.00 97.88 102 ILE A C 1
ATOM 805 O O . ILE A 1 102 ? -15.793 1.080 -15.106 1.00 97.88 102 ILE A O 1
ATOM 809 N N . THR A 1 103 ? -14.303 -0.431 -14.407 1.00 97.06 103 THR A N 1
ATOM 810 C CA . THR A 1 103 ? -15.244 -1.524 -14.174 1.00 97.06 103 THR A CA 1
ATOM 811 C C . THR A 1 103 ? -15.536 -1.614 -12.683 1.00 97.06 103 THR A C 1
ATOM 813 O O . THR A 1 103 ? -14.891 -2.347 -11.936 1.00 97.06 103 THR A O 1
ATOM 816 N N . ARG A 1 104 ? -16.557 -0.871 -12.245 1.00 96.69 104 ARG A N 1
ATOM 817 C CA . ARG A 1 104 ? -16.965 -0.774 -10.833 1.00 96.69 104 ARG A CA 1
ATOM 818 C C . ARG A 1 104 ? -17.112 -2.124 -10.124 1.00 96.69 104 ARG A C 1
ATOM 820 O O . ARG A 1 104 ? -16.749 -2.225 -8.958 1.00 96.69 104 ARG A O 1
ATOM 827 N N . SER A 1 105 ? -17.728 -3.117 -10.770 1.00 96.50 105 SER A N 1
ATOM 828 C CA . SER A 1 105 ? -17.989 -4.411 -10.125 1.00 96.50 105 SER A CA 1
ATOM 829 C C . SER A 1 105 ? -16.693 -5.135 -9.795 1.00 96.50 105 SER A C 1
ATOM 831 O O . SER A 1 105 ? -16.527 -5.539 -8.656 1.00 96.50 105 SER A O 1
ATOM 833 N N . LEU A 1 106 ? -15.762 -5.193 -10.753 1.00 95.88 106 LEU A N 1
ATOM 834 C CA . LEU A 1 106 ? -14.448 -5.797 -10.549 1.00 95.88 106 LEU A CA 1
ATOM 835 C C . LEU A 1 106 ? -13.708 -5.099 -9.403 1.00 95.88 106 LEU A C 1
ATOM 837 O O . LEU A 1 106 ? -13.270 -5.751 -8.468 1.00 95.88 106 LEU A O 1
ATOM 841 N N . PHE A 1 107 ? -13.667 -3.765 -9.416 1.00 96.69 107 PHE A N 1
ATOM 842 C CA . PHE A 1 107 ? -13.004 -3.008 -8.357 1.00 96.69 107 PHE A CA 1
ATOM 843 C C . PHE A 1 107 ? -13.595 -3.281 -6.961 1.00 96.69 107 PHE A C 1
ATOM 845 O O . PHE A 1 107 ? -12.859 -3.489 -5.999 1.00 96.69 107 PHE A O 1
ATOM 852 N N . LEU A 1 108 ? -14.927 -3.320 -6.835 1.00 96.62 108 LEU A N 1
ATOM 853 C CA . LEU A 1 108 ? -15.585 -3.632 -5.562 1.00 96.62 108 LEU A CA 1
ATOM 854 C C . LEU A 1 108 ? -15.392 -5.088 -5.124 1.00 96.62 108 LEU A C 1
ATOM 856 O O . LEU A 1 108 ? -15.294 -5.330 -3.919 1.00 96.62 108 LEU A O 1
ATOM 860 N N . ASP A 1 109 ? -15.371 -6.029 -6.066 1.00 95.75 109 ASP A N 1
ATOM 861 C CA . ASP A 1 109 ? -15.172 -7.449 -5.785 1.00 95.75 109 ASP A CA 1
ATOM 862 C C . ASP A 1 109 ? -13.757 -7.679 -5.226 1.00 95.75 109 ASP A C 1
ATOM 864 O O . ASP A 1 109 ? -13.632 -8.204 -4.114 1.00 95.75 109 ASP A O 1
ATOM 868 N N . GLU A 1 110 ? -12.721 -7.153 -5.892 1.00 95.56 110 GLU A N 1
ATOM 869 C CA . GLU A 1 110 ? -11.326 -7.281 -5.442 1.00 95.56 110 GLU A CA 1
ATOM 870 C C . GLU A 1 110 ? -11.076 -6.579 -4.105 1.00 95.56 110 GLU A C 1
ATOM 872 O O . GLU A 1 110 ? -10.566 -7.170 -3.145 1.00 95.56 110 GLU A O 1
ATOM 877 N N . MET A 1 111 ? -11.527 -5.328 -3.962 1.00 95.12 111 MET A N 1
ATOM 878 C CA . MET A 1 111 ? -11.385 -4.621 -2.686 1.00 95.12 111 MET A CA 1
ATOM 879 C C . MET A 1 111 ? -12.179 -5.290 -1.559 1.00 95.12 111 MET A C 1
ATOM 881 O O . MET A 1 111 ? -11.788 -5.239 -0.385 1.00 95.12 111 MET A O 1
ATOM 885 N N . GLY A 1 112 ? -13.288 -5.949 -1.898 1.00 93.38 112 GLY A N 1
ATOM 886 C CA . GLY A 1 112 ? -14.095 -6.739 -0.979 1.00 93.38 112 GLY A CA 1
ATOM 887 C C . GLY A 1 112 ? -13.348 -7.944 -0.408 1.00 93.38 112 GLY A C 1
ATOM 888 O O . GLY A 1 112 ? -13.611 -8.329 0.740 1.00 93.38 112 GLY A O 1
ATOM 889 N N . GLU A 1 113 ? -12.397 -8.515 -1.148 1.00 90.62 113 GLU A N 1
ATOM 890 C CA . GLU A 1 113 ? -11.540 -9.616 -0.697 1.00 90.62 113 GLU A CA 1
ATOM 891 C C . GLU A 1 113 ? -10.553 -9.176 0.386 1.00 90.62 113 GLU A C 1
ATOM 893 O O . GLU A 1 113 ? -10.421 -9.822 1.440 1.00 90.62 113 GLU A O 1
ATOM 898 N N . LEU A 1 114 ? -9.910 -8.033 0.160 1.00 89.56 114 LEU A N 1
ATOM 899 C CA . LEU A 1 114 ? -8.905 -7.478 1.056 1.00 89.56 114 LEU A CA 1
ATOM 900 C C . LEU A 1 114 ? -9.561 -6.901 2.320 1.00 89.56 114 LEU A C 1
ATOM 902 O O . LEU A 1 114 ? -9.246 -7.276 3.458 1.00 89.56 114 LEU A O 1
ATOM 906 N N . LEU A 1 115 ? -10.599 -6.083 2.141 1.00 88.88 115 LEU A N 1
ATOM 907 C CA . LEU A 1 115 ? -11.283 -5.358 3.214 1.00 88.88 115 LEU A CA 1
ATOM 908 C C . LEU A 1 115 ? -12.485 -6.118 3.805 1.00 88.88 115 LEU A C 1
ATOM 910 O O . LEU A 1 115 ? -13.397 -5.500 4.364 1.00 88.88 115 LEU A O 1
ATOM 914 N N . ARG A 1 116 ? -12.506 -7.467 3.761 1.00 84.31 116 ARG A N 1
ATOM 915 C CA . ARG A 1 116 ? -13.649 -8.240 4.314 1.00 84.31 116 ARG A CA 1
ATOM 916 C C . ARG A 1 116 ? -13.994 -7.821 5.739 1.00 84.31 116 ARG A C 1
ATOM 918 O O . ARG A 1 116 ? -13.126 -7.734 6.613 1.00 84.31 116 ARG A O 1
ATOM 925 N N . GLY A 1 117 ? -15.294 -7.685 5.986 1.00 81.25 117 GLY A N 1
ATOM 926 C CA . GLY A 1 117 ? -15.849 -7.217 7.257 1.00 81.25 117 GLY A CA 1
ATOM 927 C C . GLY A 1 117 ? -16.109 -5.710 7.291 1.00 81.25 117 GLY A C 1
ATOM 928 O O . GLY A 1 117 ? -16.733 -5.237 8.243 1.00 81.25 117 GLY A O 1
ATOM 929 N N . ARG A 1 118 ? -15.682 -4.974 6.259 1.00 86.50 118 ARG A N 1
ATOM 930 C CA . ARG A 1 118 ? -16.118 -3.607 5.969 1.00 86.50 118 ARG A CA 1
ATOM 931 C C . ARG A 1 118 ? -17.298 -3.625 4.999 1.00 86.50 118 ARG A C 1
ATOM 933 O O . ARG A 1 118 ? -17.511 -4.594 4.276 1.00 86.50 118 ARG A O 1
ATOM 940 N N . THR A 1 119 ? -18.087 -2.560 5.026 1.00 91.62 119 THR A N 1
ATOM 941 C CA . THR A 1 119 ? -19.075 -2.257 3.987 1.00 91.62 119 THR A CA 1
ATOM 942 C C . THR A 1 119 ? -18.419 -1.297 3.011 1.00 91.62 119 THR A C 1
ATOM 944 O O . THR A 1 119 ? -18.003 -0.219 3.433 1.00 91.62 119 THR A O 1
ATOM 947 N N . LEU A 1 120 ? -18.312 -1.701 1.749 1.00 94.19 120 LEU A N 1
ATOM 948 C CA . LEU A 1 120 ? -17.738 -0.875 0.694 1.00 94.19 120 LEU A CA 1
ATOM 949 C C . LEU A 1 120 ? -18.855 -0.258 -0.146 1.00 94.19 120 LEU A C 1
ATOM 951 O O . LEU A 1 120 ? -19.827 -0.935 -0.494 1.00 94.19 120 LEU A O 1
ATOM 955 N N . SER A 1 121 ? -18.706 1.020 -0.461 1.00 94.94 121 SER A N 1
ATOM 956 C CA . SER A 1 121 ? -19.445 1.708 -1.515 1.00 94.94 121 SER A CA 1
ATOM 957 C C . SER A 1 121 ? -18.467 2.263 -2.543 1.00 94.94 121 SER A C 1
ATOM 959 O O . SER A 1 121 ? -17.259 2.284 -2.321 1.00 94.94 121 SER A O 1
ATOM 961 N N . TYR A 1 122 ? -19.009 2.633 -3.696 1.00 95.69 122 TYR A N 1
ATOM 962 C CA . TYR A 1 122 ? -18.260 3.258 -4.771 1.00 95.69 122 TYR A CA 1
ATOM 963 C C . TYR A 1 122 ? -19.169 4.246 -5.480 1.00 95.69 122 TYR A C 1
ATOM 965 O O . TYR A 1 122 ? -20.317 3.908 -5.825 1.00 95.69 122 TYR A O 1
ATOM 973 N N . ASP A 1 123 ? -18.605 5.393 -5.785 1.00 94.25 123 ASP A N 1
ATOM 974 C CA . ASP A 1 123 ? -19.115 6.381 -6.708 1.00 94.25 123 ASP A CA 1
ATOM 975 C C . ASP A 1 123 ? -17.974 6.983 -7.529 1.00 94.25 123 ASP A C 1
ATOM 977 O O . ASP A 1 123 ? -16.797 6.669 -7.349 1.00 94.25 123 ASP A O 1
ATOM 981 N N . ASN A 1 124 ? -18.360 7.770 -8.533 1.00 95.69 124 ASN A N 1
ATOM 982 C CA . ASN A 1 124 ? -17.411 8.499 -9.350 1.00 95.69 124 ASN A CA 1
ATOM 983 C C . ASN A 1 124 ? -17.950 9.877 -9.716 1.00 95.69 124 ASN A C 1
ATOM 985 O O . ASN A 1 124 ? -19.086 9.998 -10.193 1.00 95.69 124 ASN A O 1
ATOM 989 N N . GLN A 1 125 ? -17.083 10.877 -9.620 1.00 95.75 125 GLN A N 1
ATOM 990 C CA . GLN A 1 125 ? -17.305 12.218 -10.130 1.00 95.75 125 GLN A CA 1
ATOM 991 C C . GLN A 1 125 ? -16.386 12.515 -11.323 1.00 95.75 125 GLN A C 1
ATOM 993 O O . GLN A 1 125 ? -15.163 12.434 -11.221 1.00 95.75 125 GLN A O 1
ATOM 998 N N . ASP A 1 126 ? -16.972 12.952 -12.442 1.00 97.12 126 ASP A N 1
ATOM 999 C CA . ASP A 1 126 ? -16.206 13.479 -13.577 1.00 97.12 126 ASP A CA 1
ATOM 1000 C C . ASP A 1 126 ? -15.852 14.953 -13.335 1.00 97.12 126 ASP A C 1
ATOM 1002 O O . ASP A 1 126 ? -16.710 15.808 -13.077 1.00 97.12 126 ASP A O 1
ATOM 1006 N N . LEU A 1 127 ? -14.567 15.263 -13.454 1.00 96.81 127 LEU A N 1
ATOM 1007 C CA . LEU A 1 127 ? -13.966 16.559 -13.186 1.00 96.81 127 LEU A CA 1
ATOM 1008 C C . LEU A 1 127 ? -13.353 17.148 -14.458 1.00 96.81 127 LEU A C 1
ATOM 1010 O O . LEU A 1 127 ? -12.795 16.432 -15.285 1.00 96.81 127 LEU A O 1
ATOM 1014 N N . PRO A 1 128 ? -13.394 18.476 -14.642 1.00 95.56 128 PRO A N 1
ATOM 1015 C CA . PRO A 1 128 ? -12.815 19.078 -15.831 1.00 95.56 128 PRO A CA 1
ATOM 1016 C C . PRO A 1 128 ? -11.283 19.161 -15.725 1.00 95.56 128 PRO A C 1
ATOM 1018 O O . PRO A 1 128 ? -10.756 19.843 -14.842 1.00 95.56 128 PRO A O 1
ATOM 1021 N N . PHE A 1 129 ? -10.558 18.578 -16.683 1.00 97.31 129 PHE A N 1
ATOM 1022 C CA . PHE A 1 129 ? -9.101 18.721 -16.797 1.00 97.31 129 PHE A CA 1
ATOM 1023 C C . PHE A 1 129 ? -8.703 20.064 -17.440 1.00 97.31 129 PHE A C 1
ATOM 1025 O O . PHE A 1 129 ? -8.335 20.167 -18.612 1.00 97.31 129 PHE A O 1
ATOM 1032 N N . ARG A 1 130 ? -8.831 21.155 -16.681 1.00 96.38 130 ARG A N 1
ATOM 1033 C CA . ARG A 1 130 ? -8.529 22.523 -17.144 1.00 96.38 130 ARG A CA 1
ATOM 1034 C C . ARG A 1 130 ? -8.039 23.417 -16.012 1.00 96.38 130 ARG A C 1
ATOM 1036 O O . ARG A 1 130 ? -8.168 23.073 -14.841 1.00 96.38 130 ARG A O 1
ATOM 1043 N N . GLY A 1 131 ? -7.528 24.596 -16.368 1.00 96.38 131 GLY A N 1
ATOM 1044 C CA . GLY A 1 131 ? -7.035 25.569 -15.392 1.00 96.38 131 GLY A CA 1
ATOM 1045 C C . GLY A 1 131 ? -5.940 24.964 -14.517 1.00 96.38 131 GLY A C 1
ATOM 1046 O O . GLY A 1 131 ? -5.006 24.356 -15.037 1.00 96.38 131 GLY A O 1
ATOM 1047 N N . ASP A 1 132 ? -6.087 25.100 -13.202 1.00 96.25 132 ASP A N 1
ATOM 1048 C CA . ASP A 1 132 ? -5.086 24.667 -12.226 1.00 96.25 132 ASP A CA 1
ATOM 1049 C C . ASP A 1 132 ? -4.891 23.144 -12.181 1.00 96.25 132 ASP A C 1
ATOM 1051 O O . ASP A 1 132 ? -3.753 22.716 -12.024 1.00 96.25 132 ASP A O 1
ATOM 1055 N N . ALA A 1 133 ? -5.937 22.338 -12.422 1.00 96.19 133 ALA A N 1
ATOM 1056 C CA . ALA A 1 133 ? -5.806 20.877 -12.508 1.00 96.19 133 ALA A CA 1
ATOM 1057 C C . ALA A 1 133 ? -4.821 20.478 -13.616 1.00 96.19 133 ALA A C 1
ATOM 1059 O O . ALA A 1 133 ? -3.858 19.753 -13.387 1.00 96.19 133 ALA A O 1
ATOM 1060 N N . ARG A 1 134 ? -5.024 21.038 -14.817 1.00 97.50 134 ARG A N 1
ATOM 1061 C CA . ARG A 1 134 ? -4.136 20.814 -15.962 1.00 97.50 134 ARG A CA 1
ATOM 1062 C C . ARG A 1 134 ? -2.755 21.426 -15.738 1.00 97.50 134 ARG A C 1
ATOM 1064 O O . ARG A 1 134 ? -1.765 20.817 -16.117 1.00 97.50 134 ARG A O 1
ATOM 1071 N N . ARG A 1 135 ? -2.675 22.626 -15.151 1.00 97.56 135 ARG A N 1
ATOM 1072 C CA . ARG A 1 135 ? -1.392 23.294 -14.884 1.00 97.56 135 ARG A CA 1
ATOM 1073 C C . ARG A 1 135 ? -0.523 22.464 -13.937 1.00 97.56 135 ARG A C 1
ATOM 1075 O O . ARG A 1 135 ? 0.625 22.221 -14.271 1.00 97.56 135 ARG A O 1
ATOM 1082 N N . CYS A 1 136 ? -1.056 22.032 -12.793 1.00 97.50 136 CYS A N 1
ATOM 1083 C CA . CYS A 1 136 ? -0.299 21.234 -11.823 1.00 97.50 136 CYS A CA 1
ATOM 1084 C C . CYS A 1 136 ? 0.131 19.878 -12.390 1.00 97.50 136 CYS A C 1
ATOM 1086 O O . CYS A 1 136 ? 1.246 19.446 -12.123 1.00 97.50 136 CYS A O 1
ATOM 1088 N N . TYR A 1 137 ? -0.715 19.253 -13.214 1.00 97.88 137 TYR A N 1
ATOM 1089 C CA . TYR A 1 137 ? -0.367 18.023 -13.921 1.00 97.88 137 TYR A CA 1
ATOM 1090 C C . TYR A 1 137 ? 0.787 18.214 -14.913 1.00 97.88 137 TYR A C 1
ATOM 1092 O O . TYR A 1 137 ? 1.748 17.461 -14.896 1.00 97.88 137 TYR A O 1
ATOM 1100 N N . VAL A 1 138 ? 0.727 19.238 -15.769 1.00 97.12 138 VAL A N 1
ATOM 1101 C CA . VAL A 1 138 ? 1.802 19.492 -16.746 1.00 97.12 138 VAL A CA 1
ATOM 1102 C C . VAL A 1 138 ? 3.112 19.845 -16.039 1.00 97.12 138 VAL A C 1
ATOM 1104 O O . VAL A 1 138 ? 4.152 19.311 -16.401 1.00 97.12 138 VAL A O 1
ATOM 1107 N N . LEU A 1 139 ? 3.055 20.661 -14.982 1.00 97.25 139 LEU A N 1
ATOM 1108 C CA . LEU A 1 139 ? 4.245 21.009 -14.203 1.00 97.25 139 LEU A CA 1
ATOM 1109 C C . LEU A 1 139 ? 4.850 19.796 -13.481 1.00 97.25 139 LEU A C 1
ATOM 1111 O O . LEU A 1 139 ? 6.064 19.738 -13.342 1.00 97.25 139 LEU A O 1
ATOM 1115 N N . LEU A 1 140 ? 4.046 18.803 -13.071 1.00 95.25 140 LEU A N 1
ATOM 1116 C CA . LEU A 1 140 ? 4.581 17.528 -12.575 1.00 95.25 140 LEU A CA 1
ATOM 1117 C C . LEU A 1 140 ? 5.473 16.863 -13.636 1.00 95.25 140 LEU A C 1
ATOM 1119 O O . LEU A 1 140 ? 6.597 16.484 -13.325 1.00 95.25 140 LEU A O 1
ATOM 1123 N N . LEU A 1 141 ? 4.997 16.765 -14.883 1.00 95.06 141 LEU A N 1
ATOM 1124 C CA . LEU A 1 141 ? 5.754 16.156 -15.986 1.00 95.06 141 LEU A CA 1
ATOM 1125 C C . LEU A 1 141 ? 7.017 16.946 -16.355 1.00 95.06 141 LEU A C 1
ATOM 1127 O O . LEU A 1 141 ? 8.010 16.369 -16.786 1.00 95.06 141 LEU A O 1
ATOM 1131 N N . GLU A 1 142 ? 6.985 18.265 -16.180 1.00 96.06 142 GLU A N 1
ATOM 1132 C CA . GLU A 1 142 ? 8.130 19.157 -16.397 1.00 96.06 142 GLU A CA 1
ATOM 1133 C C . GLU A 1 142 ? 9.102 19.174 -15.200 1.00 96.06 142 GLU A C 1
ATOM 1135 O O . GLU A 1 142 ? 10.124 19.855 -15.247 1.00 96.06 142 GLU A O 1
ATOM 1140 N N . ASN A 1 143 ? 8.809 18.411 -14.137 1.00 94.62 143 ASN A N 1
ATOM 1141 C CA . ASN A 1 143 ? 9.540 18.412 -12.871 1.00 94.62 143 ASN A CA 1
ATOM 1142 C C . ASN A 1 143 ? 9.640 19.820 -12.241 1.00 94.62 143 ASN A C 1
ATOM 1144 O O . ASN A 1 143 ? 10.668 20.224 -11.694 1.00 94.62 143 ASN A O 1
ATOM 1148 N N . GLU A 1 144 ? 8.544 20.577 -12.303 1.00 96.38 144 GLU A N 1
ATOM 1149 C CA . GLU A 1 144 ? 8.395 21.917 -11.738 1.00 96.38 144 GLU A CA 1
ATOM 1150 C C . GLU A 1 144 ? 7.274 21.970 -10.687 1.00 96.38 144 GLU A C 1
ATOM 1152 O O . GLU A 1 144 ? 6.246 21.306 -10.794 1.00 96.38 144 GLU A O 1
ATOM 1157 N N . SER A 1 145 ? 7.430 22.791 -9.644 1.00 94.69 145 SER A N 1
ATOM 1158 C CA . SER A 1 145 ? 6.398 22.932 -8.606 1.00 94.69 145 SER A CA 1
ATOM 1159 C C . SER A 1 145 ? 5.268 23.863 -9.053 1.00 94.69 145 SER A C 1
ATOM 1161 O O . SER A 1 145 ? 5.506 25.011 -9.432 1.00 94.69 145 SER A O 1
ATOM 1163 N N . CYS A 1 146 ? 4.014 23.425 -8.916 1.00 95.38 146 CYS A N 1
ATOM 1164 C CA . CYS A 1 146 ? 2.840 24.261 -9.170 1.00 95.38 146 CYS A CA 1
ATOM 1165 C C . CYS A 1 146 ? 2.451 25.164 -7.988 1.00 95.38 146 CYS A C 1
ATOM 1167 O O . CYS A 1 146 ? 1.625 26.070 -8.148 1.00 95.38 146 CYS A O 1
ATOM 1169 N N . TYR A 1 147 ? 3.095 24.967 -6.832 1.00 93.56 147 TYR A N 1
ATOM 1170 C CA . TYR A 1 147 ? 2.990 25.803 -5.634 1.00 93.56 147 TYR A CA 1
ATOM 1171 C C . TYR A 1 147 ? 4.389 26.157 -5.091 1.00 93.56 147 TYR A C 1
ATOM 1173 O O . TYR A 1 147 ? 4.725 25.796 -3.958 1.00 93.56 147 TYR A O 1
ATOM 1181 N N . PRO A 1 148 ? 5.213 26.909 -5.848 1.00 92.88 148 PRO A N 1
ATOM 1182 C CA . PRO A 1 148 ? 6.631 27.104 -5.527 1.00 92.88 148 PRO A CA 1
ATOM 1183 C C . PRO A 1 148 ? 6.865 27.790 -4.174 1.00 92.88 148 PRO A C 1
ATOM 1185 O O . PRO A 1 148 ? 7.892 27.590 -3.534 1.00 92.88 148 PRO A O 1
ATOM 1188 N N . THR A 1 149 ? 5.900 28.577 -3.692 1.00 93.50 149 THR A N 1
ATOM 1189 C CA . THR A 1 149 ? 5.993 29.266 -2.397 1.00 93.50 149 THR A CA 1
ATOM 1190 C C . THR A 1 149 ? 5.864 28.337 -1.190 1.00 93.50 149 THR A C 1
ATOM 1192 O O . THR A 1 149 ? 6.162 28.770 -0.081 1.00 93.50 149 THR A O 1
ATOM 1195 N N . LEU A 1 150 ? 5.376 27.104 -1.370 1.00 89.19 150 LEU A N 1
ATOM 1196 C CA . LEU A 1 150 ? 5.204 26.140 -0.279 1.00 89.19 150 LEU A CA 1
ATOM 1197 C C . LEU A 1 150 ? 6.455 25.285 -0.030 1.00 89.19 150 LEU A C 1
ATOM 1199 O O . LEU A 1 150 ? 6.538 24.650 1.013 1.00 89.19 150 LEU A O 1
ATOM 1203 N N . GLY A 1 151 ? 7.423 25.285 -0.954 1.00 88.69 151 GLY A N 1
ATOM 1204 C CA . GLY A 1 151 ? 8.693 24.567 -0.792 1.00 88.69 151 GLY A CA 1
ATOM 1205 C C . GLY A 1 151 ? 8.606 23.040 -0.905 1.00 88.69 151 GLY A C 1
ATOM 1206 O O . GLY A 1 151 ? 9.573 22.366 -0.570 1.00 88.69 151 GLY A O 1
ATOM 1207 N N . TYR A 1 152 ? 7.477 22.497 -1.366 1.00 89.19 152 TYR A N 1
ATOM 1208 C CA . TYR A 1 152 ? 7.320 21.067 -1.643 1.00 89.19 152 TYR A CA 1
ATOM 1209 C C . TYR A 1 152 ? 7.922 20.678 -3.005 1.00 89.19 152 TYR A C 1
ATOM 1211 O O . TYR A 1 152 ? 7.945 21.518 -3.916 1.00 89.19 152 TYR A O 1
ATOM 1219 N N . PRO A 1 153 ? 8.380 19.420 -3.166 1.00 90.31 153 PRO A N 1
ATOM 1220 C CA . PRO A 1 153 ? 8.921 18.939 -4.433 1.00 90.31 153 PRO A CA 1
ATOM 1221 C C . PRO A 1 153 ? 7.849 18.918 -5.539 1.00 90.31 153 PRO A C 1
ATOM 1223 O O . PRO A 1 153 ? 6.657 18.850 -5.230 1.00 90.31 153 PRO A O 1
ATOM 1226 N N . PRO A 1 154 ? 8.246 18.933 -6.827 1.00 90.50 154 PRO A N 1
ATOM 1227 C CA . PRO A 1 154 ? 7.322 18.830 -7.963 1.00 90.50 154 PRO A CA 1
ATOM 1228 C C . PRO A 1 154 ? 6.369 17.630 -7.898 1.00 90.50 154 PRO A C 1
ATOM 1230 O O . PRO A 1 154 ? 5.205 17.758 -8.271 1.00 90.50 154 PRO A O 1
ATOM 1233 N N . PHE A 1 155 ? 6.828 16.496 -7.359 1.00 89.38 155 PHE A N 1
ATOM 1234 C CA . PHE A 1 155 ? 6.011 15.288 -7.205 1.00 89.38 155 PHE A CA 1
ATOM 1235 C C . PHE A 1 155 ? 4.741 15.528 -6.358 1.00 89.38 155 PHE A C 1
ATOM 1237 O O . PHE A 1 155 ? 3.667 15.028 -6.679 1.00 89.38 155 PHE A O 1
ATOM 1244 N N . ALA A 1 156 ? 4.800 16.452 -5.389 1.00 91.81 156 ALA A N 1
ATOM 1245 C CA . ALA A 1 156 ? 3.671 16.822 -4.530 1.00 91.81 156 ALA A CA 1
ATOM 1246 C C . ALA A 1 156 ? 2.580 17.659 -5.233 1.00 91.81 156 ALA A C 1
ATOM 1248 O O . ALA A 1 156 ? 1.595 18.054 -4.602 1.00 91.81 156 ALA A O 1
ATOM 1249 N N . ASN A 1 157 ? 2.739 18.007 -6.516 1.00 95.12 157 ASN A N 1
ATOM 1250 C CA . ASN A 1 157 ? 1.814 18.893 -7.229 1.00 95.12 157 ASN A CA 1
ATOM 1251 C C . ASN A 1 157 ? 0.364 18.398 -7.189 1.00 95.12 157 ASN A C 1
ATOM 1253 O O . ASN A 1 157 ? -0.553 19.193 -6.951 1.00 95.12 157 ASN A O 1
ATOM 1257 N N . LEU A 1 158 ? 0.150 17.098 -7.417 1.00 95.44 158 LEU A N 1
ATOM 1258 C CA . LEU A 1 158 ? -1.193 16.519 -7.441 1.00 95.44 158 LEU A CA 1
ATOM 1259 C C . LEU A 1 158 ? -1.783 16.447 -6.033 1.00 95.44 158 LEU A C 1
ATOM 1261 O O . LEU A 1 158 ? -2.948 16.819 -5.859 1.00 95.44 158 LEU A O 1
ATOM 1265 N N . PHE A 1 159 ? -0.983 16.072 -5.029 1.00 94.69 159 PHE A N 1
ATOM 1266 C CA . PHE A 1 159 ? -1.374 16.132 -3.622 1.00 94.69 159 PHE A CA 1
ATOM 1267 C C . PHE A 1 159 ? -1.830 17.539 -3.231 1.00 94.69 159 PHE A C 1
ATOM 1269 O O . PHE A 1 159 ? -2.956 17.726 -2.773 1.00 94.69 159 PHE A O 1
ATOM 1276 N N . LEU A 1 160 ? -1.009 18.563 -3.467 1.00 94.62 160 LEU A N 1
ATOM 1277 C CA . LEU A 1 160 ? -1.317 19.934 -3.053 1.00 94.62 160 LEU A CA 1
ATOM 1278 C C . LEU A 1 160 ? -2.571 20.478 -3.737 1.00 94.62 160 LEU A C 1
ATOM 1280 O O . LEU A 1 160 ? -3.426 21.079 -3.076 1.00 94.62 160 LEU A O 1
ATOM 1284 N N . TYR A 1 161 ? -2.706 20.247 -5.045 1.00 95.94 161 TYR A N 1
ATOM 1285 C CA . TYR A 1 161 ? -3.881 20.683 -5.788 1.00 95.94 161 TYR A CA 1
ATOM 1286 C C . TYR A 1 161 ? -5.156 20.034 -5.241 1.00 95.94 161 TYR A C 1
ATOM 1288 O O . TYR A 1 161 ? -6.134 20.733 -4.953 1.00 95.94 161 TYR A O 1
ATOM 1296 N N . ASN A 1 162 ? -5.151 18.714 -5.049 1.00 95.81 162 ASN A N 1
ATOM 1297 C CA . ASN A 1 162 ? -6.331 17.995 -4.582 1.00 95.81 162 ASN A CA 1
ATOM 1298 C C . ASN A 1 162 ? -6.616 18.245 -3.098 1.00 95.81 162 ASN A C 1
ATOM 1300 O O . ASN A 1 162 ? -7.776 18.409 -2.740 1.00 95.81 162 ASN A O 1
ATOM 1304 N N . ALA A 1 163 ? -5.602 18.437 -2.253 1.00 92.69 163 ALA A N 1
ATOM 1305 C CA . ALA A 1 163 ? -5.782 18.792 -0.846 1.00 92.69 163 ALA A CA 1
ATOM 1306 C C . ALA A 1 163 ? -6.514 20.134 -0.672 1.00 92.69 163 ALA A C 1
ATOM 1308 O O . ALA A 1 163 ? -7.426 20.247 0.149 1.00 92.69 163 ALA A O 1
ATOM 1309 N N . VAL A 1 164 ? -6.177 21.150 -1.476 1.00 91.44 164 VAL A N 1
ATOM 1310 C CA . VAL A 1 164 ? -6.879 22.452 -1.463 1.00 91.44 164 VAL A CA 1
ATOM 1311 C C . VAL A 1 164 ? -8.316 22.327 -1.983 1.00 91.44 164 VAL A C 1
ATOM 1313 O O . VAL A 1 164 ? -9.196 23.094 -1.585 1.00 91.44 164 VAL A O 1
ATOM 1316 N N . ASN A 1 165 ? -8.572 21.350 -2.851 1.00 92.25 165 ASN A N 1
ATOM 1317 C CA . ASN A 1 165 ? -9.876 21.118 -3.466 1.00 92.25 165 ASN A CA 1
ATOM 1318 C C . ASN A 1 165 ? -10.690 19.998 -2.801 1.00 92.25 165 ASN A C 1
ATOM 1320 O O . ASN A 1 165 ? -11.827 19.784 -3.211 1.00 92.25 165 ASN A O 1
ATOM 1324 N N . LEU A 1 166 ? -10.179 19.351 -1.750 1.00 90.06 166 LEU A N 1
ATOM 1325 C CA . LEU A 1 166 ? -10.706 18.091 -1.213 1.00 90.06 166 LEU A CA 1
ATOM 1326 C C . LEU A 1 166 ? -12.184 18.164 -0.818 1.00 90.06 166 LEU A C 1
ATOM 1328 O O . LEU A 1 166 ? -12.942 17.224 -1.002 1.00 90.06 166 LEU A O 1
ATOM 1332 N N . ARG A 1 167 ? -12.633 19.318 -0.318 1.00 86.94 167 ARG A N 1
ATOM 1333 C CA . ARG A 1 167 ? -14.039 19.524 0.059 1.00 86.94 167 ARG A CA 1
ATOM 1334 C C . ARG A 1 167 ? -15.009 19.404 -1.123 1.00 86.94 167 ARG A C 1
ATOM 1336 O O . ARG A 1 167 ? -16.192 19.208 -0.895 1.00 86.94 167 ARG A O 1
ATOM 1343 N N . ARG A 1 168 ? -14.557 19.620 -2.364 1.00 86.56 168 ARG A N 1
ATOM 1344 C CA . ARG A 1 168 ? -15.430 19.493 -3.544 1.00 86.56 168 ARG A CA 1
ATOM 1345 C C . ARG A 1 168 ? -15.570 18.053 -4.022 1.00 86.56 168 ARG A C 1
ATOM 1347 O O . ARG A 1 168 ? -16.487 17.810 -4.792 1.00 86.56 168 ARG A O 1
ATOM 1354 N N . THR A 1 169 ? -14.617 17.202 -3.659 1.00 85.50 169 THR A N 1
ATOM 1355 C CA . THR A 1 169 ? -14.547 15.804 -4.089 1.00 85.50 169 THR A CA 1
ATOM 1356 C C . THR A 1 169 ? -15.085 14.873 -3.015 1.00 85.50 169 THR A C 1
ATOM 1358 O O . THR A 1 169 ? -15.701 13.885 -3.350 1.00 85.50 169 THR A O 1
ATOM 1361 N N . LYS A 1 170 ? -14.987 15.268 -1.740 1.00 84.56 170 LYS A N 1
ATOM 1362 C CA . LYS A 1 170 ? -15.684 14.603 -0.640 1.00 84.56 170 LYS A CA 1
ATOM 1363 C C . LYS A 1 170 ? -17.151 15.012 -0.556 1.00 84.56 170 LYS A C 1
ATOM 1365 O O . LYS A 1 170 ? -17.452 16.073 0.009 1.00 84.56 170 LYS A O 1
ATOM 1370 N N . ASP A 1 171 ? -18.052 14.223 -1.131 1.00 79.44 171 ASP A N 1
ATOM 1371 C CA . ASP A 1 171 ? -19.476 14.559 -1.270 1.00 79.44 171 ASP A CA 1
ATOM 1372 C C . ASP A 1 171 ? -20.446 13.660 -0.478 1.00 79.44 171 ASP A C 1
ATOM 1374 O O . ASP A 1 171 ? -21.619 14.023 -0.328 1.00 79.44 171 ASP A O 1
ATOM 1378 N N . ASP A 1 172 ? -19.959 12.585 0.142 1.00 77.88 172 ASP A N 1
ATOM 1379 C CA . ASP A 1 172 ? -20.758 11.665 0.963 1.00 77.88 172 ASP A CA 1
ATOM 1380 C C . ASP A 1 172 ? -20.965 12.139 2.415 1.00 77.88 172 ASP A C 1
ATOM 1382 O O . ASP A 1 172 ? -21.935 11.745 3.085 1.00 77.88 172 ASP A O 1
ATOM 1386 N N . GLY A 1 173 ? -20.076 12.993 2.928 1.00 75.88 173 GLY A N 1
ATOM 1387 C CA . GLY A 1 173 ? -20.180 13.596 4.257 1.00 75.88 173 GLY A CA 1
ATOM 1388 C C . GLY A 1 173 ? -20.207 12.557 5.386 1.00 75.88 173 GLY A C 1
ATOM 1389 O O . GLY A 1 173 ? -19.420 11.619 5.414 1.00 75.88 173 GLY A O 1
ATOM 1390 N N . ASP A 1 174 ? -21.132 12.702 6.343 1.00 76.38 174 ASP A N 1
ATOM 1391 C CA . ASP A 1 174 ? -21.239 11.786 7.496 1.00 76.38 174 ASP A CA 1
ATOM 1392 C C . ASP A 1 174 ? -21.933 10.441 7.157 1.00 76.38 174 ASP A C 1
ATOM 1394 O O . ASP A 1 174 ? -22.233 9.643 8.053 1.00 76.38 174 ASP A O 1
ATOM 1398 N N . SER A 1 175 ? -22.265 10.177 5.885 1.00 79.38 175 SER A N 1
ATOM 1399 C CA . SER A 1 175 ? -22.961 8.942 5.481 1.00 79.38 175 SER A CA 1
ATOM 1400 C C . SER A 1 175 ? -22.051 7.702 5.510 1.00 79.38 175 SER A C 1
ATOM 1402 O O . SER A 1 175 ? -22.525 6.571 5.718 1.00 79.38 175 SER A O 1
ATOM 1404 N N . VAL A 1 176 ? -20.740 7.929 5.406 1.00 80.75 176 VAL A N 1
ATOM 1405 C CA . VAL A 1 176 ? -19.669 6.936 5.518 1.00 80.75 176 VAL A CA 1
ATOM 1406 C C . VAL A 1 176 ? -18.692 7.312 6.631 1.00 80.75 176 VAL A C 1
ATOM 1408 O O . VAL A 1 176 ? -18.734 8.406 7.182 1.00 80.75 176 VAL A O 1
ATOM 1411 N N . HIS A 1 177 ? -17.844 6.366 7.043 1.00 82.50 177 HIS A N 1
ATOM 1412 C CA . HIS A 1 177 ? -16.847 6.633 8.090 1.00 82.50 177 HIS A CA 1
ATOM 1413 C C . HIS A 1 177 ? -15.518 7.106 7.497 1.00 82.50 177 HIS A C 1
ATOM 1415 O O . HIS A 1 177 ? -14.730 7.750 8.183 1.00 82.50 177 HIS A O 1
ATOM 1421 N N . TYR A 1 178 ? -15.250 6.731 6.248 1.00 86.75 178 TYR A N 1
ATOM 1422 C CA . TYR A 1 178 ? -14.054 7.110 5.520 1.00 86.75 178 TYR A CA 1
ATOM 1423 C C . TYR A 1 178 ? -14.361 7.147 4.027 1.00 86.75 178 TYR A C 1
ATOM 1425 O O . TYR A 1 178 ? -14.946 6.205 3.495 1.00 86.75 178 TYR A O 1
ATOM 1433 N N . GLU A 1 179 ? -13.948 8.227 3.383 1.00 89.06 179 GLU A N 1
ATOM 1434 C CA . GLU A 1 179 ? -13.912 8.366 1.931 1.00 89.06 179 GLU A CA 1
ATOM 1435 C C . GLU A 1 179 ? -12.443 8.265 1.537 1.00 89.06 179 GLU A C 1
ATOM 1437 O O . GLU A 1 179 ? -11.639 9.085 2.004 1.00 89.06 179 GLU A O 1
ATOM 1442 N N . LEU A 1 180 ? -12.106 7.223 0.773 1.00 91.81 180 LEU A N 1
ATOM 1443 C CA . LEU A 1 180 ? -10.781 6.992 0.209 1.00 91.81 180 LEU A CA 1
ATOM 1444 C C . LEU A 1 180 ? -10.709 7.747 -1.120 1.00 91.81 180 LEU A C 1
ATOM 1446 O O . LEU A 1 180 ? -11.317 7.292 -2.089 1.00 91.81 180 LEU A O 1
ATOM 1450 N N . PRO A 1 181 ? -10.007 8.888 -1.172 1.00 92.75 181 PRO A N 1
ATOM 1451 C CA . PRO A 1 181 ? -10.016 9.742 -2.347 1.00 92.75 181 PRO A CA 1
ATOM 1452 C C . PRO A 1 181 ? -9.039 9.212 -3.405 1.00 92.75 181 PRO A C 1
ATOM 1454 O O . PRO A 1 181 ? -7.821 9.194 -3.208 1.00 92.75 181 PRO A O 1
ATOM 1457 N N . MET A 1 182 ? -9.583 8.814 -4.548 1.00 97.19 182 MET A N 1
ATOM 1458 C CA . MET A 1 182 ? -8.821 8.436 -5.735 1.00 97.19 182 MET A CA 1
ATOM 1459 C C . MET A 1 182 ? -8.984 9.518 -6.795 1.00 97.19 182 MET A C 1
ATOM 1461 O O . MET A 1 182 ? -10.102 9.935 -7.092 1.00 97.19 182 MET A O 1
ATOM 1465 N N . PHE A 1 183 ? -7.888 9.951 -7.405 1.00 98.19 183 PHE A N 1
ATOM 1466 C CA . PHE A 1 183 ? -7.877 10.945 -8.469 1.00 98.19 183 PHE A CA 1
ATOM 1467 C C . PHE A 1 183 ? -7.314 10.334 -9.746 1.00 98.19 183 PHE A C 1
ATOM 1469 O O . PHE A 1 183 ? -6.109 10.122 -9.877 1.00 98.19 183 PHE A O 1
ATOM 1476 N N . ASN A 1 184 ? -8.194 10.097 -10.713 1.00 98.38 184 ASN A N 1
ATOM 1477 C CA . ASN A 1 184 ? -7.822 9.554 -12.011 1.00 98.38 184 ASN A CA 1
ATOM 1478 C C . ASN A 1 184 ? -7.575 10.707 -12.989 1.00 98.38 184 ASN A C 1
ATOM 1480 O O . ASN A 1 184 ? -8.409 11.604 -13.108 1.00 98.38 184 ASN A O 1
ATOM 1484 N N . TYR A 1 185 ? -6.470 10.690 -13.724 1.00 98.38 185 TYR A N 1
ATOM 1485 C CA . TYR A 1 185 ? -6.173 11.657 -14.779 1.00 98.38 185 TYR A CA 1
ATOM 1486 C C . TYR A 1 185 ? -6.215 10.961 -16.133 1.00 98.38 185 TYR A C 1
ATOM 1488 O O . TYR A 1 185 ? -5.312 10.210 -16.492 1.00 98.38 185 TYR A O 1
ATOM 1496 N N . ALA A 1 186 ? -7.269 11.242 -16.895 1.00 98.25 186 ALA A N 1
ATOM 1497 C CA . ALA A 1 186 ? -7.390 10.788 -18.268 1.00 98.25 186 ALA A CA 1
ATOM 1498 C C . ALA A 1 186 ? -6.884 11.876 -19.207 1.00 98.25 186 ALA A C 1
ATOM 1500 O O . ALA A 1 186 ? -7.477 12.953 -19.289 1.00 98.25 186 ALA A O 1
ATOM 1501 N N . VAL A 1 187 ? -5.794 11.620 -19.922 1.00 98.12 187 VAL A N 1
ATOM 1502 C CA . VAL A 1 187 ? -5.168 12.600 -20.818 1.00 98.12 187 VAL A CA 1
ATOM 1503 C C . VAL A 1 187 ? -5.143 12.096 -22.257 1.00 98.12 187 VAL A C 1
ATOM 1505 O O . VAL A 1 187 ? -5.152 10.900 -22.522 1.00 98.12 187 VAL A O 1
ATOM 1508 N N . GL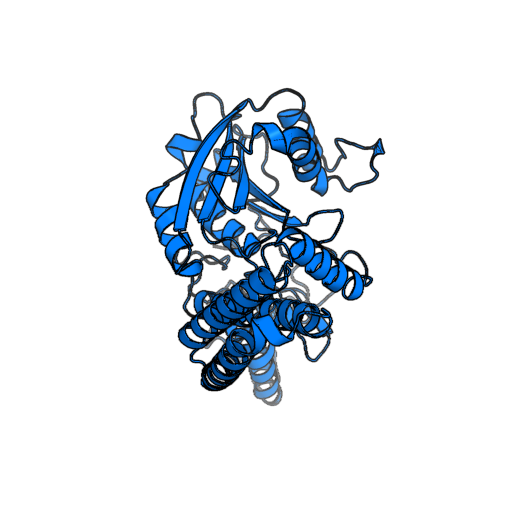Y A 1 188 ? -5.161 13.027 -23.213 1.00 96.56 188 GLY A N 1
ATOM 1509 C CA . GLY A 1 188 ? -5.047 12.682 -24.631 1.00 96.56 188 GLY A CA 1
ATOM 1510 C C . GLY A 1 188 ? -3.638 12.221 -25.026 1.00 96.56 188 GLY A C 1
ATOM 1511 O O . GLY A 1 188 ? -2.680 12.410 -24.277 1.00 96.56 188 GLY A O 1
ATOM 1512 N N . ALA A 1 189 ? -3.524 11.682 -26.244 1.00 94.69 189 ALA A N 1
ATOM 1513 C CA . ALA A 1 189 ? -2.259 11.217 -26.820 1.00 94.69 189 ALA A CA 1
ATOM 1514 C C . ALA A 1 189 ? -1.151 12.280 -26.746 1.00 94.69 189 ALA A C 1
ATOM 1516 O O . ALA A 1 189 ? -1.398 13.469 -26.987 1.00 94.69 189 ALA A O 1
ATOM 1517 N N . GLY A 1 190 ? 0.073 11.841 -26.459 1.00 90.12 190 GLY A N 1
ATOM 1518 C CA . GLY A 1 190 ? 1.271 12.684 -26.445 1.00 90.12 190 GLY A CA 1
ATOM 1519 C C . GLY A 1 190 ? 1.347 13.722 -25.319 1.00 90.12 190 GLY A C 1
ATOM 1520 O O . GLY A 1 190 ? 2.267 14.536 -25.325 1.00 90.12 190 GLY A O 1
ATOM 1521 N N . VAL A 1 191 ? 0.410 13.726 -24.361 1.00 93.94 191 VAL A N 1
ATOM 1522 C CA . VAL A 1 191 ? 0.502 14.579 -23.159 1.00 93.94 191 VAL A CA 1
ATOM 1523 C C . VAL A 1 191 ? 1.535 14.035 -22.169 1.00 93.94 191 VAL A C 1
ATOM 1525 O O . VAL A 1 191 ? 2.196 14.823 -21.502 1.00 93.94 191 VAL A O 1
ATOM 1528 N N . GLY A 1 192 ? 1.693 12.712 -22.108 1.00 91.12 192 GLY A N 1
ATOM 1529 C CA . GLY A 1 192 ? 2.540 12.025 -21.138 1.00 91.12 192 GLY A CA 1
ATOM 1530 C C . GLY A 1 192 ? 1.800 11.681 -19.844 1.00 91.12 192 GLY A C 1
ATOM 1531 O O . GLY A 1 192 ? 0.881 12.388 -19.413 1.00 91.12 192 GLY A O 1
ATOM 1532 N N . VAL A 1 193 ? 2.220 10.578 -19.232 1.00 93.25 193 VAL A N 1
ATOM 1533 C CA . VAL A 1 193 ? 1.809 10.128 -17.897 1.00 93.25 193 VAL A CA 1
ATOM 1534 C C . VAL A 1 193 ? 3.072 9.913 -17.056 1.00 93.25 193 VAL A C 1
ATOM 1536 O O . VAL A 1 193 ? 4.078 9.469 -17.613 1.00 93.25 193 VAL A O 1
ATOM 1539 N N . PRO A 1 194 ? 3.073 10.270 -15.760 1.00 89.25 194 PRO A N 1
ATOM 1540 C CA . PRO A 1 194 ? 4.255 10.101 -14.912 1.00 89.25 194 PRO A CA 1
ATOM 1541 C C . PRO A 1 194 ? 4.482 8.633 -14.514 1.00 89.25 194 PRO A C 1
ATOM 1543 O O . PRO A 1 194 ? 5.616 8.239 -14.276 1.00 89.25 194 PRO A O 1
ATOM 1546 N N . ALA A 1 195 ? 3.401 7.854 -14.447 1.00 90.69 195 ALA A N 1
ATOM 1547 C CA . ALA A 1 195 ? 3.315 6.484 -13.951 1.00 90.69 195 ALA A CA 1
ATOM 1548 C C . ALA A 1 195 ? 1.997 5.855 -14.443 1.00 90.69 195 ALA A C 1
ATOM 1550 O O . ALA A 1 195 ? 1.179 6.562 -15.045 1.00 90.69 195 ALA A O 1
ATOM 1551 N N . LEU A 1 196 ? 1.759 4.571 -14.160 1.00 92.88 196 LEU A N 1
ATOM 1552 C CA . LEU A 1 196 ? 0.410 3.994 -14.200 1.00 92.88 196 LEU A CA 1
ATOM 1553 C C . LEU A 1 196 ? -0.429 4.534 -13.038 1.00 92.88 196 LEU A C 1
ATOM 1555 O O . LEU A 1 196 ? -1.514 5.075 -13.260 1.00 92.88 196 LEU A O 1
ATOM 1559 N N . GLY A 1 197 ? 0.112 4.475 -11.824 1.00 94.94 197 GLY A N 1
ATOM 1560 C CA . GLY A 1 197 ? -0.486 5.009 -10.609 1.00 94.94 197 GLY A CA 1
ATOM 1561 C C . GLY A 1 197 ? 0.544 5.166 -9.492 1.00 94.94 197 GLY A C 1
ATOM 1562 O O . GLY A 1 197 ? 1.726 4.906 -9.703 1.00 94.94 197 GLY A O 1
ATOM 1563 N N . PHE A 1 198 ? 0.095 5.716 -8.365 1.00 93.38 198 PHE A N 1
ATOM 1564 C CA . PHE A 1 198 ? 0.784 5.653 -7.071 1.00 93.38 198 PHE A CA 1
ATOM 1565 C C . PHE A 1 198 ? -0.194 5.992 -5.932 1.00 93.38 198 PHE A C 1
ATOM 1567 O O . PHE A 1 198 ? -1.076 6.856 -6.086 1.00 93.38 198 PHE A O 1
ATOM 1574 N N . ALA A 1 199 ? -0.019 5.375 -4.764 1.00 92.56 199 ALA A N 1
ATOM 1575 C CA . ALA A 1 199 ? -0.567 5.872 -3.503 1.00 92.56 199 ALA A CA 1
ATOM 1576 C C . ALA A 1 199 ? 0.417 6.871 -2.881 1.00 92.56 199 ALA A C 1
ATOM 1578 O O . ALA A 1 199 ? 1.604 6.606 -2.771 1.00 92.56 199 ALA A O 1
ATOM 1579 N N . ASP A 1 200 ? -0.062 8.057 -2.510 1.00 90.31 200 ASP A N 1
ATOM 1580 C CA . ASP A 1 200 ? 0.823 9.151 -2.106 1.0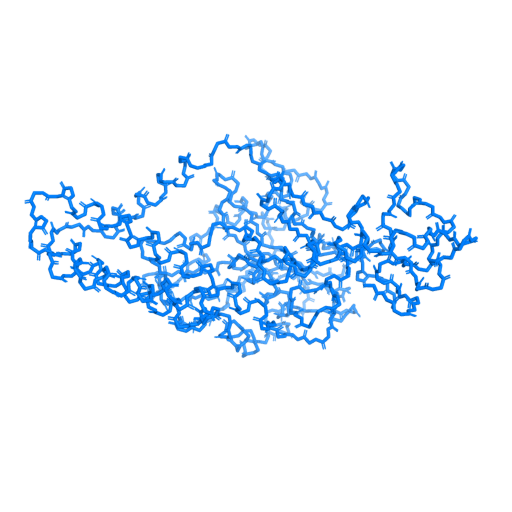0 90.31 200 ASP A CA 1
ATOM 1581 C C . ASP A 1 200 ? 0.818 9.376 -0.592 1.00 90.31 200 ASP A C 1
ATOM 1583 O O . ASP A 1 200 ? -0.214 9.297 0.099 1.00 90.31 200 ASP A O 1
ATOM 1587 N N . ASP A 1 201 ? 1.973 9.787 -0.090 1.00 84.06 201 ASP A N 1
ATOM 1588 C CA . ASP A 1 201 ? 2.158 10.206 1.286 1.00 84.06 201 ASP A CA 1
ATOM 1589 C C . ASP A 1 201 ? 1.441 11.530 1.557 1.00 84.06 201 ASP A C 1
ATOM 1591 O O . ASP A 1 201 ? 1.430 12.484 0.779 1.00 84.06 201 ASP A O 1
ATOM 1595 N N . ASN A 1 202 ? 0.907 11.661 2.761 1.00 84.31 202 ASN A N 1
ATOM 1596 C CA . ASN A 1 202 ? 0.557 12.953 3.307 1.00 84.31 202 ASN A CA 1
ATOM 1597 C C . ASN A 1 202 ? 1.855 13.682 3.653 1.00 84.31 202 ASN A C 1
ATOM 1599 O O . ASN A 1 202 ? 2.442 13.471 4.714 1.00 84.31 202 ASN A O 1
ATOM 1603 N N . TYR A 1 203 ? 2.247 14.624 2.799 1.00 83.38 203 TYR A N 1
ATOM 1604 C CA . TYR A 1 203 ? 3.444 15.468 2.934 1.00 83.38 203 TYR A CA 1
ATOM 1605 C C . TYR A 1 203 ? 3.531 16.306 4.230 1.00 83.38 203 TYR A C 1
ATOM 1607 O O . TYR A 1 203 ? 4.437 17.130 4.383 1.00 83.38 203 TYR A O 1
ATOM 1615 N N . ARG A 1 204 ? 2.579 16.177 5.160 1.00 79.62 204 ARG A N 1
ATOM 1616 C CA . ARG A 1 204 ? 2.628 16.799 6.491 1.00 79.62 204 ARG A CA 1
ATOM 1617 C C . ARG A 1 204 ? 3.056 15.842 7.596 1.00 79.62 204 ARG A C 1
ATOM 1619 O O . ARG A 1 204 ? 3.699 16.297 8.537 1.00 79.62 204 ARG A O 1
ATOM 1626 N N . ASP A 1 205 ? 2.674 14.572 7.515 1.00 74.50 205 ASP A N 1
ATOM 1627 C CA . ASP A 1 205 ? 2.812 13.607 8.617 1.00 74.50 205 ASP A CA 1
ATOM 1628 C C . ASP A 1 205 ? 3.224 12.186 8.167 1.00 74.50 205 ASP A C 1
ATOM 1630 O O . ASP A 1 205 ? 3.418 11.303 9.007 1.00 74.50 205 ASP A O 1
ATOM 1634 N N . GLY A 1 206 ? 3.403 11.962 6.860 1.00 75.50 206 GLY A N 1
ATOM 1635 C CA . GLY A 1 206 ? 3.820 10.686 6.271 1.00 75.50 206 GLY A CA 1
ATOM 1636 C C . GLY A 1 206 ? 2.793 9.567 6.453 1.00 75.50 206 GLY A C 1
ATOM 1637 O O . GLY A 1 206 ? 3.165 8.406 6.617 1.00 75.50 206 GLY A O 1
ATOM 1638 N N . THR A 1 207 ? 1.512 9.908 6.583 1.00 80.69 207 THR A N 1
ATOM 1639 C CA . THR A 1 207 ? 0.397 8.946 6.596 1.00 80.69 207 THR A CA 1
ATOM 1640 C C . THR A 1 207 ? -0.183 8.805 5.192 1.00 80.69 207 THR A C 1
ATOM 1642 O O . THR A 1 207 ? 0.068 9.647 4.343 1.00 80.69 207 THR A O 1
ATOM 1645 N N . GLN A 1 208 ? -0.971 7.771 4.930 1.00 85.00 208 GLN A N 1
ATOM 1646 C CA . GLN A 1 208 ? -1.657 7.591 3.653 1.00 85.00 208 GLN A CA 1
ATOM 1647 C C . GLN A 1 208 ? -2.545 8.801 3.319 1.00 85.00 208 GLN A C 1
ATOM 1649 O O . GLN A 1 208 ? -3.328 9.258 4.163 1.00 85.00 208 GLN A O 1
ATOM 1654 N N . SER A 1 209 ? -2.443 9.322 2.092 1.00 89.06 209 SER A N 1
ATOM 1655 C CA . SER A 1 209 ? -3.234 10.471 1.642 1.00 89.06 209 SER A CA 1
ATOM 1656 C C . SER A 1 209 ? -4.238 10.122 0.549 1.00 89.06 209 SER A C 1
ATOM 1658 O O . SER A 1 209 ? -5.409 9.883 0.859 1.00 89.06 209 SER A O 1
ATOM 1660 N N . PHE A 1 210 ? -3.807 10.161 -0.707 1.00 93.69 210 PHE A N 1
ATOM 1661 C CA . PHE A 1 210 ? -4.612 10.073 -1.912 1.00 93.69 210 PHE A CA 1
ATOM 1662 C C . PHE A 1 210 ? -4.023 9.017 -2.838 1.00 93.69 210 PHE A C 1
ATOM 1664 O O . PHE A 1 210 ? -2.816 8.802 -2.854 1.00 93.69 210 PHE A O 1
ATOM 1671 N N . VAL A 1 211 ? -4.884 8.420 -3.652 1.00 96.69 211 VAL A N 1
ATOM 1672 C CA . VAL A 1 211 ? -4.480 7.512 -4.724 1.00 96.69 211 VAL A CA 1
ATOM 1673 C C . VAL A 1 211 ? -4.549 8.256 -6.051 1.00 96.69 211 VAL A C 1
ATOM 1675 O O . VAL A 1 211 ? -5.554 8.915 -6.335 1.00 96.69 211 VAL A O 1
ATOM 1678 N N . PHE A 1 212 ? -3.509 8.155 -6.870 1.00 97.69 212 PHE A N 1
ATOM 1679 C CA . PHE A 1 212 ? -3.447 8.763 -8.194 1.00 97.69 212 PHE A CA 1
ATOM 1680 C C . PHE A 1 212 ? -3.339 7.688 -9.264 1.00 97.69 212 PHE A C 1
ATOM 1682 O O . PHE A 1 212 ? -2.488 6.818 -9.179 1.00 97.69 212 PHE A O 1
ATOM 1689 N N . ASN A 1 213 ? -4.184 7.774 -10.291 1.00 98.12 213 ASN A N 1
ATOM 1690 C CA . ASN A 1 213 ? -4.170 6.836 -11.415 1.00 98.12 213 ASN A CA 1
ATOM 1691 C C . ASN A 1 213 ? -4.138 7.611 -12.729 1.00 98.12 213 ASN A C 1
ATOM 1693 O O . ASN A 1 213 ? -4.770 8.666 -12.851 1.00 98.12 213 ASN A O 1
ATOM 1697 N N . PHE A 1 214 ? -3.459 7.080 -13.737 1.00 97.69 214 PHE A N 1
ATOM 1698 C CA . PHE A 1 214 ? -3.264 7.748 -15.017 1.00 97.69 214 PHE A CA 1
ATOM 1699 C C . PHE A 1 214 ? -3.708 6.852 -16.164 1.00 97.69 214 PHE A C 1
ATOM 1701 O O . PHE A 1 214 ? -3.453 5.652 -16.185 1.00 97.69 214 PHE A O 1
ATOM 1708 N N . VAL A 1 215 ? -4.375 7.443 -17.153 1.00 97.69 215 VAL A N 1
ATOM 1709 C CA . VAL A 1 215 ? -4.716 6.739 -18.389 1.00 97.69 215 VAL A CA 1
ATOM 1710 C C . VAL A 1 215 ? -4.553 7.664 -19.586 1.00 97.69 215 VAL A C 1
ATOM 1712 O O . VAL A 1 215 ? -4.917 8.843 -19.557 1.00 97.69 215 VAL A O 1
ATOM 1715 N N . SER A 1 216 ? -4.002 7.112 -20.656 1.00 97.25 216 SER A N 1
ATOM 1716 C CA . SER A 1 216 ? -3.858 7.752 -21.958 1.00 97.25 216 SER A CA 1
ATOM 1717 C C . SER A 1 216 ? -4.019 6.697 -23.059 1.00 97.25 216 SER A C 1
ATOM 1719 O O . SER A 1 216 ? -4.034 5.500 -22.753 1.00 97.25 216 SER A O 1
ATOM 1721 N N . PRO A 1 217 ? -4.125 7.092 -24.339 1.00 97.12 217 PRO A N 1
ATOM 1722 C CA . PRO A 1 217 ? -4.119 6.142 -25.450 1.00 97.12 217 PRO A CA 1
ATOM 1723 C C . PRO A 1 217 ? -2.943 5.160 -25.408 1.00 97.12 217 PRO A C 1
ATOM 1725 O O . PRO A 1 217 ? -3.133 3.978 -25.665 1.00 97.12 217 PRO A O 1
A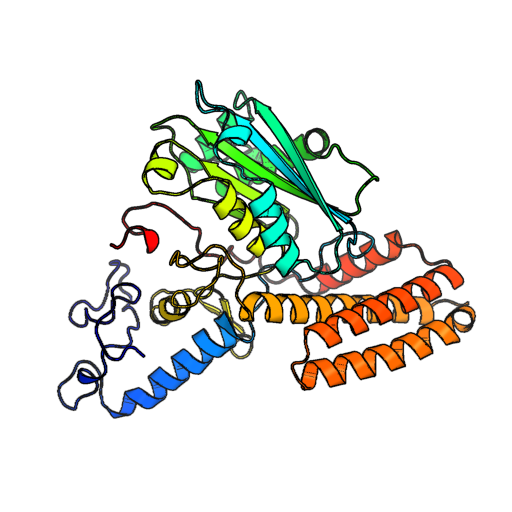TOM 1728 N N . GLU A 1 218 ? -1.752 5.638 -25.047 1.00 94.06 218 GLU A N 1
ATOM 1729 C CA . GLU A 1 218 ? -0.528 4.837 -24.960 1.00 94.06 218 GLU A CA 1
ATOM 1730 C C . GLU A 1 218 ? -0.592 3.811 -23.815 1.00 94.06 218 GLU A C 1
ATOM 1732 O O . GLU A 1 218 ? -0.192 2.665 -23.997 1.00 94.06 218 GLU A O 1
ATOM 1737 N N . VAL A 1 219 ? -1.164 4.187 -22.663 1.00 93.81 219 VAL A N 1
ATOM 1738 C CA . VAL A 1 219 ? -1.409 3.263 -21.536 1.00 93.81 219 VAL A CA 1
ATOM 1739 C C . VAL A 1 219 ? -2.375 2.146 -21.945 1.00 93.81 219 VAL A C 1
ATOM 1741 O O . VAL A 1 219 ? -2.142 0.976 -21.650 1.00 93.81 219 VAL A O 1
ATOM 1744 N N . VAL A 1 220 ? -3.443 2.501 -22.666 1.00 95.00 220 VAL A N 1
ATOM 1745 C CA . VAL A 1 220 ? -4.432 1.532 -23.161 1.00 95.00 220 VAL A CA 1
ATOM 1746 C C . VAL A 1 220 ? -3.828 0.610 -24.221 1.00 95.00 220 VAL A C 1
ATOM 1748 O O . VAL A 1 220 ? -4.106 -0.587 -24.220 1.00 95.00 220 VAL A O 1
ATOM 1751 N N . GLU A 1 221 ? -2.983 1.135 -25.111 1.00 93.56 221 GLU A N 1
ATOM 1752 C CA . GLU A 1 221 ? -2.261 0.337 -26.111 1.00 93.56 221 GLU A CA 1
ATOM 1753 C C . GLU A 1 221 ? -1.293 -0.665 -25.463 1.00 93.56 221 GLU A C 1
ATOM 1755 O O . GLU A 1 221 ? -1.160 -1.783 -25.959 1.00 93.56 221 GLU A O 1
ATOM 1760 N N . ALA A 1 222 ? -0.698 -0.309 -24.320 1.00 88.88 222 ALA A N 1
ATOM 1761 C CA . ALA A 1 222 ? 0.114 -1.210 -23.501 1.00 88.88 222 ALA A CA 1
ATOM 1762 C C . ALA A 1 222 ? -0.706 -2.280 -22.745 1.00 88.88 222 ALA A C 1
ATOM 1764 O O . ALA A 1 222 ? -0.125 -3.174 -22.140 1.00 88.88 222 ALA A O 1
ATOM 1765 N N . GLY A 1 223 ? -2.043 -2.231 -22.804 1.00 89.75 223 GLY A N 1
ATOM 1766 C CA . GLY A 1 223 ? -2.937 -3.223 -22.196 1.00 89.75 223 GLY A CA 1
ATOM 1767 C C . GLY A 1 223 ? -3.473 -2.854 -20.810 1.00 89.75 223 GLY A C 1
ATOM 1768 O O . GLY A 1 223 ? -4.185 -3.661 -20.211 1.00 89.75 223 GLY A O 1
ATOM 1769 N N . TYR A 1 224 ? -3.190 -1.645 -20.319 1.00 90.62 224 TYR A N 1
ATOM 1770 C CA . TYR A 1 224 ? -3.595 -1.181 -18.991 1.00 90.62 224 TYR A CA 1
ATOM 1771 C C . TYR A 1 224 ? -4.835 -0.277 -19.024 1.00 90.62 224 TYR A C 1
ATOM 1773 O O . TYR A 1 224 ? -5.196 0.314 -20.043 1.00 90.62 224 TYR A O 1
ATOM 1781 N N . GLY A 1 225 ? -5.501 -0.143 -17.877 1.00 92.25 225 GLY A N 1
ATOM 1782 C CA . GLY A 1 225 ? -6.640 0.754 -17.700 1.00 92.25 225 GLY A CA 1
ATOM 1783 C C . GLY A 1 225 ? -6.860 1.117 -16.235 1.00 92.25 225 GLY A C 1
ATOM 1784 O O . GLY A 1 225 ? -6.276 0.516 -15.340 1.00 92.25 225 GLY A O 1
ATOM 1785 N N . LEU A 1 226 ? -7.747 2.084 -15.980 1.00 97.06 226 LEU A N 1
ATOM 1786 C CA . LEU A 1 226 ? -7.936 2.640 -14.635 1.00 97.06 226 LEU A CA 1
ATOM 1787 C C . LEU A 1 226 ? -8.362 1.599 -13.596 1.00 97.06 226 LEU A C 1
ATOM 1789 O O . LEU A 1 226 ? -7.971 1.711 -12.446 1.00 97.06 226 LEU A O 1
ATOM 1793 N N . THR A 1 227 ? -9.151 0.590 -13.974 1.00 96.62 227 THR A N 1
ATOM 1794 C CA . THR A 1 227 ? -9.666 -0.388 -12.998 1.00 96.62 227 THR A CA 1
ATOM 1795 C C . THR A 1 227 ? -8.552 -1.142 -12.280 1.00 96.62 227 THR A C 1
ATOM 1797 O O . THR A 1 227 ? -8.581 -1.233 -11.059 1.00 96.62 227 THR A O 1
ATOM 1800 N N . THR A 1 228 ? -7.594 -1.698 -13.022 1.00 93.81 228 THR A N 1
ATOM 1801 C CA . THR A 1 228 ? -6.519 -2.524 -12.454 1.00 93.81 228 THR A CA 1
ATOM 1802 C C . THR A 1 228 ? -5.554 -1.669 -11.651 1.00 93.81 228 THR A C 1
ATOM 1804 O O . THR A 1 228 ? -5.241 -2.024 -10.521 1.00 93.81 228 THR A O 1
ATOM 1807 N N . THR A 1 229 ? -5.198 -0.493 -12.173 1.00 95.38 229 THR A N 1
ATOM 1808 C CA . THR A 1 229 ? -4.392 0.495 -11.447 1.00 95.38 229 THR A CA 1
ATOM 1809 C C . THR A 1 229 ? -5.072 0.897 -10.138 1.00 95.38 229 THR A C 1
ATOM 1811 O O . THR A 1 229 ? -4.472 0.793 -9.081 1.00 95.38 229 THR A O 1
ATOM 1814 N N . MET A 1 230 ? -6.369 1.222 -10.154 1.00 97.44 230 MET A N 1
ATOM 1815 C CA . MET A 1 230 ? -7.102 1.561 -8.929 1.00 97.44 230 MET A CA 1
ATOM 1816 C C . MET A 1 230 ? -7.090 0.430 -7.894 1.00 97.44 230 MET A C 1
ATOM 1818 O O . MET A 1 230 ? -7.009 0.717 -6.704 1.00 97.44 230 MET A O 1
ATOM 1822 N N . ILE A 1 231 ? -7.192 -0.839 -8.306 1.00 96.88 231 ILE A N 1
ATOM 1823 C CA . ILE A 1 231 ? -7.104 -1.971 -7.367 1.00 96.88 231 ILE A CA 1
ATOM 1824 C C . ILE A 1 231 ? -5.704 -2.019 -6.736 1.00 96.88 231 ILE A C 1
ATOM 1826 O O . ILE A 1 231 ? -5.606 -2.121 -5.513 1.00 96.88 231 ILE A O 1
ATOM 1830 N N . HIS A 1 232 ? -4.652 -1.907 -7.551 1.00 96.31 232 HIS A N 1
ATOM 1831 C CA . HIS A 1 232 ? -3.252 -1.912 -7.119 1.00 96.31 232 HIS A CA 1
ATOM 1832 C C . HIS A 1 232 ? -2.954 -0.777 -6.128 1.00 96.31 232 HIS A C 1
ATOM 1834 O O . HIS A 1 232 ? -2.603 -1.024 -4.974 1.00 96.31 232 HIS A O 1
ATOM 1840 N N . GLU A 1 233 ? -3.232 0.467 -6.519 1.00 95.69 233 GLU A N 1
ATOM 1841 C CA . GLU A 1 233 ? -2.904 1.640 -5.704 1.00 95.69 233 GLU A CA 1
ATOM 1842 C C . GLU A 1 233 ? -3.739 1.737 -4.430 1.00 95.69 233 GLU A C 1
ATOM 1844 O O . GLU A 1 233 ? -3.275 2.184 -3.380 1.00 95.69 233 GLU A O 1
ATOM 1849 N N . VAL A 1 234 ? -4.996 1.287 -4.466 1.00 95.62 234 VAL A N 1
ATOM 1850 C CA . VAL A 1 234 ? -5.781 1.193 -3.232 1.00 95.62 234 VAL A CA 1
ATOM 1851 C C . VAL A 1 234 ? -5.223 0.108 -2.311 1.00 95.62 234 VAL A C 1
ATOM 1853 O O . VAL A 1 234 ? -5.309 0.269 -1.091 1.00 95.62 234 VAL A O 1
ATOM 1856 N N . GLY A 1 235 ? -4.613 -0.950 -2.855 1.00 94.50 235 GLY A N 1
ATOM 1857 C CA . GLY A 1 235 ? -3.805 -1.913 -2.106 1.00 94.50 235 GLY A CA 1
ATOM 1858 C C . GLY A 1 235 ? -2.696 -1.226 -1.306 1.00 94.50 235 GLY A C 1
ATOM 1859 O O . GLY A 1 235 ? -2.633 -1.405 -0.083 1.00 94.50 235 GLY A O 1
ATOM 1860 N N . HIS A 1 236 ? -1.905 -0.366 -1.952 1.00 92.81 236 HIS A N 1
ATOM 1861 C CA . HIS A 1 236 ? -0.895 0.458 -1.278 1.00 92.81 236 HIS A CA 1
ATOM 1862 C C . HIS A 1 236 ? -1.501 1.388 -0.233 1.00 92.81 236 HIS A C 1
ATOM 1864 O O . HIS A 1 236 ? -1.047 1.411 0.912 1.00 92.81 236 HIS A O 1
ATOM 1870 N N . HIS A 1 237 ? -2.598 2.078 -0.555 1.00 91.94 237 HIS A N 1
ATOM 1871 C CA . HIS A 1 237 ? -3.288 2.974 0.382 1.00 91.94 237 HIS A CA 1
ATOM 1872 C C . HIS A 1 237 ? -3.741 2.270 1.671 1.00 91.94 237 HIS A C 1
ATOM 1874 O O . HIS A 1 237 ? -3.808 2.884 2.741 1.00 91.94 237 HIS A O 1
ATOM 1880 N N . VAL A 1 238 ? -4.053 0.972 1.597 1.00 89.44 238 VAL A N 1
ATOM 1881 C CA . VAL A 1 238 ? -4.384 0.135 2.766 1.00 89.44 238 VAL A CA 1
ATOM 1882 C C . VAL A 1 238 ? -3.189 -0.659 3.308 1.00 89.44 238 VAL A C 1
ATOM 1884 O O . VAL A 1 238 ? -3.371 -1.622 4.057 1.00 89.44 238 VAL A O 1
ATOM 1887 N N . SER A 1 239 ? -1.983 -0.178 3.003 1.00 88.19 239 SER A N 1
ATOM 1888 C CA . SER A 1 239 ? -0.683 -0.585 3.537 1.00 88.19 239 SER A CA 1
ATOM 1889 C C . SER A 1 239 ? -0.067 -1.860 2.952 1.00 88.19 239 SER A C 1
ATOM 1891 O O . SER A 1 239 ? 0.799 -2.436 3.608 1.00 88.19 239 SER A O 1
ATOM 1893 N N . LEU A 1 240 ? -0.477 -2.331 1.772 1.00 91.75 240 LEU A N 1
ATOM 1894 C CA . LEU A 1 240 ? 0.274 -3.387 1.078 1.00 91.75 240 LEU A CA 1
ATOM 1895 C C . LEU A 1 240 ? 1.528 -2.810 0.404 1.00 91.75 240 LEU A C 1
ATOM 1897 O O . LEU A 1 240 ? 1.521 -1.660 -0.017 1.00 91.75 240 LEU A O 1
ATOM 1901 N N . SER A 1 241 ? 2.586 -3.610 0.304 1.00 90.62 241 SER A N 1
ATOM 1902 C CA . SER A 1 241 ? 3.816 -3.291 -0.439 1.00 90.62 241 SER A CA 1
ATOM 1903 C C . SER A 1 241 ? 3.885 -4.129 -1.707 1.00 90.62 241 SER A C 1
ATOM 1905 O O . SER A 1 241 ? 3.191 -5.149 -1.799 1.00 90.62 241 SER A O 1
ATOM 1907 N N . HIS A 1 242 ? 4.749 -3.747 -2.647 1.00 93.50 242 HIS A N 1
ATOM 1908 C CA . HIS A 1 242 ? 5.093 -4.649 -3.735 1.00 93.50 242 HIS A CA 1
ATOM 1909 C C . HIS A 1 242 ? 5.846 -5.869 -3.188 1.00 93.50 242 HIS A C 1
ATOM 1911 O O . HIS A 1 242 ? 6.496 -5.802 -2.141 1.00 93.50 242 HIS A O 1
ATOM 1917 N N . PRO A 1 243 ? 5.850 -7.001 -3.906 1.00 94.19 243 PRO A N 1
ATOM 1918 C CA . PRO A 1 243 ? 6.676 -8.139 -3.552 1.00 94.19 243 PRO A CA 1
ATOM 1919 C C . PRO A 1 243 ? 8.120 -7.973 -4.070 1.00 94.19 243 PRO A C 1
ATOM 1921 O O . PRO A 1 243 ? 8.762 -8.966 -4.395 1.00 94.19 243 PRO A O 1
ATOM 1924 N N . HIS A 1 244 ? 8.644 -6.749 -4.171 1.00 92.75 244 HIS A N 1
ATOM 1925 C CA . HIS A 1 244 ? 10.017 -6.474 -4.621 1.00 92.75 244 HIS A CA 1
ATOM 1926 C C . HIS A 1 244 ? 10.680 -5.283 -3.907 1.00 92.75 244 HIS A C 1
ATOM 1928 O O . HIS A 1 244 ? 11.909 -5.190 -3.923 1.00 92.75 244 HIS A O 1
ATOM 1934 N N . ASP A 1 245 ? 9.907 -4.432 -3.228 1.00 87.88 245 ASP A N 1
ATOM 1935 C CA . ASP A 1 245 ? 10.387 -3.367 -2.353 1.00 87.88 245 ASP A CA 1
ATOM 1936 C C . ASP A 1 245 ? 9.803 -3.517 -0.943 1.00 87.88 245 ASP A C 1
ATOM 1938 O O . ASP A 1 245 ? 8.670 -3.944 -0.724 1.00 87.88 245 ASP A O 1
ATOM 1942 N N . GLY A 1 246 ? 10.624 -3.285 0.073 1.00 87.44 246 GLY A N 1
ATOM 1943 C CA . GLY A 1 246 ? 10.197 -3.573 1.428 1.00 87.44 246 GLY A CA 1
ATOM 1944 C C . GLY A 1 246 ? 11.197 -3.182 2.490 1.00 87.44 246 GLY A C 1
ATOM 1945 O O . GLY A 1 246 ? 12.175 -2.471 2.266 1.00 87.44 246 GLY A O 1
ATOM 1946 N N . TRP A 1 247 ? 10.919 -3.652 3.699 1.00 88.62 247 TRP A N 1
ATOM 1947 C CA . TRP A 1 247 ? 11.672 -3.289 4.886 1.00 88.62 247 TRP A CA 1
ATOM 1948 C C . TRP A 1 247 ? 12.031 -4.520 5.703 1.00 88.62 247 TRP A C 1
ATOM 1950 O O . TRP A 1 247 ? 11.149 -5.273 6.126 1.00 88.62 247 TRP A O 1
ATOM 1960 N N . ASP A 1 248 ? 13.325 -4.677 5.977 1.00 89.00 248 ASP A N 1
ATOM 1961 C CA . ASP A 1 248 ? 13.839 -5.686 6.892 1.00 89.00 248 ASP A CA 1
ATOM 1962 C C . ASP A 1 248 ? 13.897 -5.131 8.319 1.00 89.00 248 ASP A C 1
ATOM 1964 O O . ASP A 1 248 ? 14.695 -4.246 8.645 1.00 89.00 248 ASP A O 1
ATOM 1968 N N . SER A 1 249 ? 13.061 -5.669 9.209 1.00 84.25 249 SER A N 1
ATOM 1969 C CA . SER A 1 249 ? 12.972 -5.173 10.587 1.00 84.25 249 SER A CA 1
ATOM 1970 C C . SER A 1 249 ? 14.151 -5.574 11.477 1.00 84.25 249 SER A C 1
ATOM 1972 O O . SER A 1 249 ? 14.372 -4.931 12.500 1.00 84.25 249 SER A O 1
ATOM 1974 N N . GLU A 1 250 ? 14.895 -6.634 11.134 1.00 87.69 250 GLU A N 1
ATOM 1975 C CA . GLU A 1 250 ? 16.048 -7.071 11.939 1.00 87.69 250 GLU A CA 1
ATOM 1976 C C . GLU A 1 250 ? 17.280 -6.203 11.686 1.00 87.69 250 GLU A C 1
ATOM 1978 O O . GLU A 1 250 ? 17.983 -5.853 12.637 1.00 87.69 250 GLU A O 1
ATOM 1983 N N . SER A 1 251 ? 17.532 -5.825 10.431 1.00 85.75 251 SER A N 1
ATOM 1984 C CA . SER A 1 251 ? 18.601 -4.896 10.065 1.00 85.75 251 SER A CA 1
ATOM 1985 C C . SER A 1 251 ? 18.158 -3.436 10.051 1.00 85.75 251 SER A C 1
ATOM 1987 O O . SER A 1 251 ? 19.013 -2.558 9.938 1.00 85.75 251 SER A O 1
ATOM 1989 N N . ASN A 1 252 ? 16.855 -3.163 10.200 1.00 83.94 252 ASN A N 1
ATOM 1990 C CA . ASN A 1 252 ? 16.266 -1.824 10.154 1.00 83.94 252 ASN A CA 1
ATOM 1991 C C . ASN A 1 252 ? 16.644 -1.116 8.839 1.00 83.94 252 ASN A C 1
ATOM 1993 O O . ASN A 1 252 ? 17.305 -0.073 8.844 1.00 83.94 252 ASN A O 1
ATOM 1997 N N . THR A 1 253 ? 16.329 -1.750 7.708 1.00 84.44 253 THR A N 1
ATOM 1998 C CA . THR A 1 253 ? 16.777 -1.318 6.376 1.00 84.44 253 THR A CA 1
ATOM 1999 C C . THR A 1 253 ? 15.658 -1.449 5.352 1.00 84.44 253 THR A C 1
ATOM 2001 O O . THR A 1 253 ? 15.104 -2.535 5.188 1.00 84.44 253 THR A O 1
ATOM 2004 N N . ALA A 1 254 ? 15.377 -0.355 4.641 1.00 87.38 254 ALA A N 1
ATOM 2005 C CA . ALA A 1 254 ? 14.588 -0.384 3.418 1.00 87.38 254 ALA A CA 1
ATOM 2006 C C . ALA A 1 254 ? 15.441 -0.977 2.298 1.00 87.38 254 ALA A C 1
ATOM 2008 O O . ALA A 1 254 ? 16.643 -0.704 2.207 1.00 87.38 254 ALA A O 1
ATOM 2009 N N . PHE A 1 255 ? 14.835 -1.805 1.465 1.00 88.56 255 PHE A N 1
ATOM 2010 C CA . PHE A 1 255 ? 15.491 -2.383 0.310 1.00 88.56 255 PHE A CA 1
ATOM 2011 C C . PHE A 1 255 ? 14.518 -2.431 -0.858 1.00 88.56 255 PHE A C 1
ATOM 2013 O O . PHE A 1 255 ? 13.337 -2.717 -0.691 1.00 88.56 255 PHE A O 1
ATOM 2020 N N . GLY A 1 256 ? 15.050 -2.171 -2.042 1.00 89.75 256 GLY A N 1
ATOM 2021 C CA . GLY A 1 256 ? 14.356 -2.357 -3.303 1.00 89.75 256 GLY A CA 1
ATOM 2022 C C . GLY A 1 256 ? 15.174 -3.250 -4.222 1.00 89.75 256 GLY A C 1
ATOM 2023 O O . GLY A 1 256 ? 16.284 -3.664 -3.865 1.00 89.75 256 GLY A O 1
ATOM 2024 N N . PRO A 1 257 ? 14.660 -3.552 -5.412 1.00 90.94 257 PRO A N 1
ATOM 2025 C CA . PRO A 1 257 ? 15.254 -4.533 -6.297 1.00 90.94 257 PRO A CA 1
ATOM 2026 C C . PRO A 1 257 ? 16.386 -3.925 -7.150 1.00 90.94 257 PRO A C 1
ATOM 2028 O O . PRO A 1 257 ? 16.385 -4.003 -8.374 1.00 90.94 257 PRO A O 1
ATOM 2031 N N . SER A 1 258 ? 17.393 -3.345 -6.491 1.00 89.62 258 SER A N 1
ATOM 2032 C CA . SER A 1 258 ? 18.586 -2.740 -7.103 1.00 89.62 258 SER A CA 1
ATOM 2033 C C . SER A 1 258 ? 19.879 -3.158 -6.390 1.00 89.62 258 SER A C 1
ATOM 2035 O O . SER A 1 258 ? 19.860 -3.610 -5.235 1.00 89.62 258 SER A O 1
ATOM 2037 N N . GLY A 1 259 ? 21.018 -3.061 -7.089 1.00 90.62 259 GLY A N 1
ATOM 2038 C CA . GLY A 1 259 ? 22.357 -3.349 -6.562 1.00 90.62 259 GLY A CA 1
ATOM 2039 C C . GLY A 1 259 ? 22.424 -4.638 -5.718 1.00 90.62 259 GLY A C 1
ATOM 2040 O O . GLY A 1 259 ? 22.098 -5.722 -6.214 1.00 90.62 259 GLY A O 1
ATOM 2041 N N . PRO A 1 260 ? 22.790 -4.578 -4.417 1.00 92.12 260 PRO A N 1
ATOM 2042 C CA . PRO A 1 260 ? 22.938 -5.762 -3.561 1.00 92.12 260 PRO A CA 1
ATOM 2043 C C . PRO A 1 260 ? 21.641 -6.555 -3.322 1.00 92.12 260 PRO A C 1
ATOM 2045 O O . PRO A 1 260 ? 21.719 -7.684 -2.828 1.00 92.12 260 PRO A O 1
ATOM 2048 N N . TYR A 1 261 ? 20.482 -5.985 -3.654 1.00 93.25 261 TYR A N 1
ATOM 2049 C CA . TYR A 1 261 ? 19.154 -6.568 -3.476 1.00 93.25 261 TYR A CA 1
ATOM 2050 C C . TYR A 1 261 ? 18.427 -6.839 -4.796 1.00 93.25 261 TYR A C 1
ATOM 2052 O O . TYR A 1 261 ? 17.271 -7.235 -4.755 1.00 93.25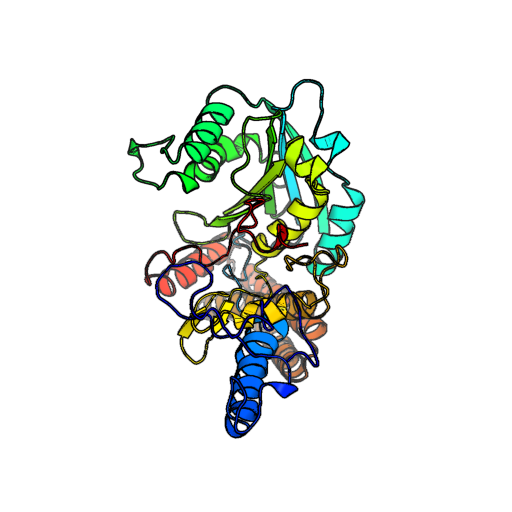 261 TYR A O 1
ATOM 2060 N N . PHE A 1 262 ? 19.088 -6.727 -5.954 1.00 92.81 262 PHE A N 1
ATOM 2061 C CA . PHE A 1 262 ? 18.463 -6.932 -7.272 1.00 92.81 262 PHE A CA 1
ATOM 2062 C C . PHE A 1 262 ? 17.664 -8.243 -7.401 1.00 92.81 262 PHE A C 1
ATOM 2064 O O . PHE A 1 262 ? 16.612 -8.296 -8.029 1.00 92.81 262 PHE A O 1
ATOM 2071 N N . PHE A 1 263 ? 18.097 -9.310 -6.723 1.00 92.81 263 PHE A N 1
ATOM 2072 C CA . PHE A 1 263 ? 17.356 -10.574 -6.652 1.00 92.81 263 PHE A CA 1
ATOM 2073 C C . PHE A 1 263 ? 15.936 -10.464 -6.055 1.00 92.81 263 PHE A C 1
ATOM 2075 O O . PHE A 1 263 ? 15.164 -11.418 -6.196 1.00 92.81 263 PHE A O 1
ATOM 2082 N N . ALA A 1 264 ? 15.589 -9.363 -5.380 1.00 94.19 264 ALA A N 1
ATOM 2083 C CA . ALA A 1 264 ? 14.266 -9.100 -4.816 1.00 94.19 264 ALA A CA 1
ATOM 2084 C C . ALA A 1 264 ? 13.169 -9.041 -5.888 1.00 94.19 264 ALA A C 1
ATOM 2086 O O . ALA A 1 264 ? 12.049 -9.451 -5.594 1.00 94.19 264 ALA A O 1
ATOM 2087 N N . TRP A 1 265 ? 13.518 -8.727 -7.147 1.00 92.56 265 TRP A N 1
ATOM 2088 C CA . TRP A 1 265 ? 12.636 -8.913 -8.309 1.00 92.56 265 TRP A CA 1
ATOM 2089 C C . TRP A 1 265 ? 12.017 -10.319 -8.371 1.00 92.56 265 TRP A C 1
ATOM 2091 O O . TRP A 1 265 ? 10.920 -10.497 -8.884 1.00 92.56 265 TRP A O 1
ATOM 2101 N N . SER A 1 266 ? 12.657 -11.341 -7.788 1.00 92.88 266 SER A N 1
ATOM 2102 C CA . SER A 1 266 ? 12.086 -12.696 -7.723 1.00 92.88 266 SER A CA 1
ATOM 2103 C C . SER A 1 266 ? 10.713 -12.753 -7.043 1.00 92.88 266 SER A C 1
ATOM 2105 O O . SER A 1 266 ? 9.983 -13.715 -7.270 1.00 92.88 266 SER A O 1
ATOM 2107 N N . GLY A 1 267 ? 10.374 -11.806 -6.164 1.00 93.31 267 GLY A N 1
ATOM 2108 C CA . GLY A 1 267 ? 9.084 -11.823 -5.480 1.00 93.31 267 GLY A CA 1
ATOM 2109 C C . GLY A 1 267 ? 7.911 -11.434 -6.379 1.00 93.31 267 GLY A C 1
ATOM 2110 O O . GLY A 1 267 ? 6.807 -11.922 -6.143 1.00 93.31 267 GLY A O 1
ATOM 2111 N N . ASP A 1 268 ? 8.143 -10.721 -7.485 1.00 92.44 268 ASP A N 1
ATOM 2112 C CA . ASP A 1 268 ? 7.126 -10.517 -8.527 1.00 92.44 268 ASP A CA 1
ATOM 2113 C C . ASP A 1 268 ? 6.707 -11.815 -9.221 1.00 92.44 268 ASP A C 1
ATOM 2115 O O . ASP A 1 268 ? 5.643 -11.904 -9.821 1.00 92.44 268 ASP A O 1
ATOM 2119 N N . GLN A 1 269 ? 7.477 -12.893 -9.071 1.00 90.62 269 GLN A N 1
ATOM 2120 C CA . GLN A 1 269 ? 7.046 -14.231 -9.483 1.00 90.62 269 GLN A CA 1
ATOM 2121 C C . GLN A 1 269 ? 6.028 -14.827 -8.489 1.00 90.62 269 GLN A C 1
ATOM 2123 O O . GLN A 1 269 ? 6.047 -16.024 -8.181 1.00 90.62 269 GLN A O 1
ATOM 2128 N N . SER A 1 270 ? 5.135 -13.986 -7.968 1.00 91.06 270 SER A N 1
ATOM 2129 C CA . SER A 1 270 ? 4.021 -14.324 -7.096 1.00 91.06 270 SER A CA 1
ATOM 2130 C C . SER A 1 270 ? 2.708 -13.873 -7.736 1.00 91.06 270 SER A C 1
ATOM 2132 O O . SER A 1 270 ? 2.639 -12.899 -8.472 1.00 91.06 270 SER A O 1
ATOM 2134 N N . ASN A 1 271 ? 1.642 -14.634 -7.496 1.00 92.00 271 ASN A N 1
ATOM 2135 C CA . ASN A 1 271 ? 0.338 -14.364 -8.095 1.00 92.00 271 ASN A CA 1
ATOM 2136 C C . ASN A 1 271 ? -0.439 -13.354 -7.240 1.00 92.00 271 ASN A C 1
ATOM 2138 O O . ASN A 1 271 ? -1.220 -13.770 -6.378 1.00 92.00 271 ASN A O 1
ATOM 2142 N N . THR A 1 272 ? -0.165 -12.065 -7.436 1.00 93.50 272 THR A N 1
ATOM 2143 C CA . THR A 1 272 ? -0.793 -10.949 -6.719 1.00 93.50 272 THR A CA 1
ATOM 2144 C C . THR A 1 272 ? -0.979 -9.735 -7.624 1.00 93.50 272 THR A C 1
ATOM 2146 O O . THR A 1 272 ? -0.109 -9.428 -8.434 1.00 93.50 272 THR A O 1
ATOM 2149 N N . MET A 1 273 ? -2.069 -8.994 -7.407 1.00 94.00 273 MET A N 1
ATOM 2150 C CA . MET A 1 273 ? -2.261 -7.647 -7.946 1.00 94.00 273 MET A CA 1
ATOM 2151 C C . MET A 1 273 ? -1.117 -6.692 -7.583 1.00 94.00 273 MET A C 1
ATOM 2153 O O . MET A 1 273 ? -0.862 -5.771 -8.344 1.00 94.00 273 MET A O 1
ATOM 2157 N N . MET A 1 274 ? -0.415 -6.894 -6.463 1.00 93.88 274 MET A N 1
ATOM 2158 C CA . MET A 1 274 ? 0.690 -6.021 -6.041 1.00 93.88 274 MET A CA 1
ATOM 2159 C C . MET A 1 274 ? 1.990 -6.264 -6.817 1.00 93.88 274 MET A C 1
ATOM 2161 O O . MET A 1 274 ? 3.003 -5.655 -6.501 1.00 93.88 274 MET A O 1
ATOM 2165 N N . SER A 1 275 ? 2.002 -7.174 -7.791 1.00 92.38 275 SER A N 1
ATOM 2166 C CA . SER A 1 275 ? 3.182 -7.466 -8.597 1.00 92.38 275 SER A CA 1
ATOM 2167 C C . SER A 1 275 ? 3.201 -6.647 -9.881 1.00 92.38 275 SER A C 1
ATOM 2169 O O . SER A 1 275 ? 2.160 -6.268 -10.417 1.00 92.38 275 SER A O 1
ATOM 2171 N N . TYR A 1 276 ? 4.400 -6.439 -10.416 1.00 89.06 276 TYR A N 1
ATOM 2172 C CA . TYR A 1 276 ? 4.589 -5.923 -11.769 1.00 89.06 276 TYR A CA 1
ATOM 2173 C C . TYR A 1 276 ? 4.469 -6.994 -12.863 1.00 89.06 276 TYR A C 1
ATOM 2175 O O . TYR A 1 276 ? 4.373 -6.647 -14.040 1.00 89.06 276 TYR A O 1
ATOM 2183 N N . ILE A 1 277 ? 4.419 -8.285 -12.509 1.00 88.00 277 ILE A N 1
ATOM 2184 C CA . ILE A 1 277 ? 4.090 -9.361 -13.452 1.00 88.00 277 ILE A CA 1
ATOM 2185 C C . ILE A 1 277 ? 2.585 -9.636 -13.396 1.00 88.00 277 ILE A C 1
ATOM 2187 O O . ILE A 1 277 ? 2.074 -10.257 -12.462 1.00 88.00 277 ILE A O 1
ATOM 2191 N N . ASP A 1 278 ? 1.873 -9.247 -14.452 1.00 82.56 278 ASP A N 1
ATOM 2192 C CA . ASP A 1 278 ? 0.425 -9.436 -14.536 1.00 82.56 278 ASP A CA 1
ATOM 2193 C C . ASP A 1 278 ? 0.063 -10.899 -14.873 1.00 82.56 278 ASP A C 1
ATOM 2195 O O . ASP A 1 278 ? 0.021 -11.309 -16.036 1.00 82.56 278 ASP A O 1
ATOM 2199 N N . LEU A 1 279 ? -0.228 -11.711 -13.851 1.00 82.25 279 LEU A N 1
ATOM 2200 C CA . LEU A 1 279 ? -0.762 -13.077 -14.018 1.00 82.25 279 LEU A CA 1
ATOM 2201 C C . LEU A 1 279 ? -2.289 -13.130 -13.870 1.00 82.25 279 LEU A C 1
ATOM 2203 O O . LEU A 1 279 ? -2.974 -13.833 -14.619 1.00 82.25 279 LEU A O 1
ATOM 2207 N N . ASN A 1 280 ? -2.813 -12.397 -12.891 1.00 84.50 280 ASN A N 1
ATOM 2208 C CA . ASN A 1 280 ? -4.230 -12.169 -12.639 1.00 84.50 280 ASN A CA 1
ATOM 2209 C C . ASN A 1 280 ? -4.412 -10.809 -11.941 1.00 84.50 280 ASN A C 1
ATOM 2211 O O . ASN A 1 280 ? -3.456 -10.057 -11.773 1.00 84.50 280 ASN A O 1
ATOM 2215 N N . TRP A 1 281 ? -5.645 -10.499 -11.544 1.00 87.75 281 TRP A N 1
ATOM 2216 C CA . TRP A 1 281 ? -5.997 -9.243 -10.881 1.00 87.75 281 TRP A CA 1
ATOM 2217 C C . TRP A 1 281 ? -6.463 -9.446 -9.433 1.00 87.75 281 TRP A C 1
ATOM 2219 O O . TRP A 1 281 ? -7.182 -8.606 -8.898 1.00 87.75 281 TRP A O 1
ATOM 2229 N N . ASP A 1 282 ? -6.048 -10.547 -8.806 1.00 92.69 282 ASP A N 1
ATOM 2230 C CA . ASP A 1 282 ? -6.511 -10.919 -7.470 1.00 92.69 282 ASP A CA 1
ATOM 2231 C C . ASP A 1 282 ? -5.446 -10.589 -6.416 1.00 92.69 282 ASP A C 1
ATOM 2233 O O . ASP A 1 282 ? -4.242 -10.730 -6.646 1.00 92.69 282 ASP A O 1
ATOM 2237 N N . PHE A 1 283 ? -5.875 -10.253 -5.200 1.00 95.31 283 PHE A N 1
ATOM 2238 C CA . PHE A 1 283 ? -4.970 -10.238 -4.048 1.00 95.31 283 PHE A CA 1
ATOM 2239 C C . PHE A 1 283 ? -4.617 -11.667 -3.623 1.00 95.31 283 PHE A C 1
ATOM 2241 O O . PHE A 1 283 ? -5.494 -12.501 -3.364 1.00 95.31 283 PHE A O 1
ATOM 2248 N N . SER A 1 284 ? -3.324 -11.949 -3.470 1.00 94.56 284 SER A N 1
ATOM 2249 C CA . SER A 1 284 ? -2.851 -13.268 -3.061 1.00 94.56 284 SER A CA 1
ATOM 2250 C C . SER A 1 284 ? -3.276 -13.622 -1.633 1.00 94.56 284 SER A C 1
ATOM 2252 O O . SER A 1 284 ? -3.698 -12.788 -0.825 1.00 94.56 284 SER A O 1
ATOM 2254 N N . GLN A 1 285 ? -3.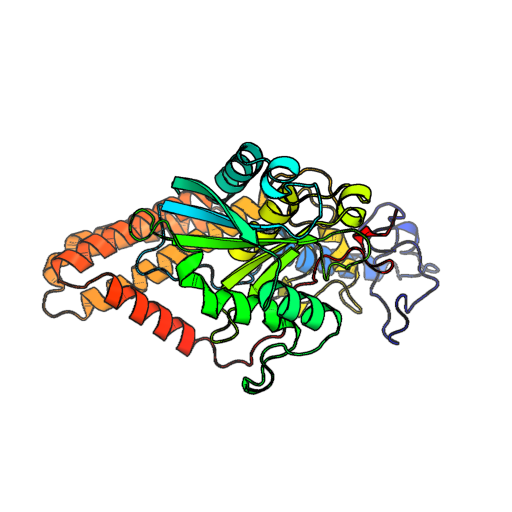097 -14.894 -1.270 1.00 93.81 285 GLN A N 1
ATOM 2255 C CA . GLN A 1 285 ? -3.250 -15.317 0.121 1.00 93.81 285 GLN A CA 1
ATOM 2256 C C . GLN A 1 285 ? -2.274 -14.574 1.053 1.00 93.81 285 GLN A C 1
ATOM 2258 O O . GLN A 1 285 ? -2.644 -14.280 2.188 1.00 93.81 285 GLN A O 1
ATOM 2263 N N . PHE A 1 286 ? -1.070 -14.231 0.578 1.00 95.00 286 PHE A N 1
ATOM 2264 C CA . PHE A 1 286 ? -0.099 -13.463 1.356 1.00 95.00 286 PHE A CA 1
ATOM 2265 C C . PHE A 1 286 ? -0.595 -12.040 1.628 1.00 95.00 286 PHE A C 1
ATOM 2267 O O . PHE A 1 286 ? -0.569 -11.608 2.777 1.00 95.00 286 PHE A O 1
ATOM 2274 N N . ASP A 1 287 ? -1.153 -11.353 0.632 1.00 95.25 287 ASP A N 1
ATOM 2275 C CA . ASP A 1 287 ? -1.737 -10.012 0.809 1.00 95.25 287 ASP A CA 1
ATOM 2276 C C . ASP A 1 287 ? -2.885 -10.037 1.812 1.00 95.25 287 ASP A C 1
ATOM 2278 O O . ASP A 1 287 ? -2.959 -9.224 2.739 1.00 95.25 287 ASP A O 1
ATOM 2282 N N . GLN A 1 288 ? -3.767 -11.031 1.676 1.00 94.19 288 GLN A N 1
ATOM 2283 C CA . GLN A 1 288 ? -4.875 -11.218 2.602 1.00 94.19 288 GLN A CA 1
ATOM 2284 C C . GLN A 1 288 ? -4.364 -11.479 4.023 1.00 94.19 288 GLN A C 1
ATOM 2286 O O . GLN A 1 288 ? -4.889 -10.885 4.967 1.00 94.19 288 GLN A O 1
ATOM 2291 N N . ASP A 1 289 ? -3.352 -12.327 4.206 1.00 95.19 289 ASP A N 1
ATOM 2292 C CA . ASP A 1 289 ? -2.790 -12.635 5.523 1.00 95.19 289 ASP A CA 1
ATOM 2293 C C . ASP A 1 289 ? -2.065 -11.441 6.148 1.00 95.19 289 ASP A C 1
ATOM 2295 O O . ASP A 1 289 ? -2.329 -11.129 7.315 1.00 95.19 289 ASP A O 1
ATOM 2299 N N . ASN A 1 290 ? -1.240 -10.718 5.387 1.00 94.06 290 ASN A N 1
ATOM 2300 C CA . ASN A 1 290 ? -0.587 -9.491 5.848 1.00 94.06 290 ASN A CA 1
ATOM 2301 C C . ASN A 1 290 ? -1.620 -8.437 6.237 1.00 94.06 290 ASN A C 1
ATOM 2303 O O . ASN A 1 290 ? -1.588 -7.939 7.363 1.00 94.06 290 ASN A O 1
ATOM 2307 N N . MET A 1 291 ? -2.646 -8.213 5.415 1.00 92.25 291 MET A N 1
ATOM 2308 C CA . MET A 1 291 ? -3.719 -7.288 5.773 1.00 92.25 291 MET A CA 1
ATOM 2309 C C . MET A 1 291 ? -4.448 -7.716 7.056 1.00 92.25 291 MET A C 1
ATOM 2311 O O . MET A 1 291 ? -4.795 -6.875 7.891 1.00 92.25 291 MET A O 1
ATOM 2315 N N . ARG A 1 292 ? -4.669 -9.017 7.293 1.00 92.44 292 ARG A N 1
ATOM 2316 C CA . ARG A 1 292 ? -5.251 -9.478 8.570 1.00 92.44 292 ARG A CA 1
ATOM 2317 C C . ARG A 1 292 ? -4.311 -9.285 9.748 1.00 92.44 292 ARG A C 1
ATOM 2319 O O . ARG A 1 292 ? -4.798 -8.978 10.837 1.00 92.44 292 ARG A O 1
ATOM 2326 N N . ARG A 1 293 ? -3.004 -9.447 9.563 1.00 93.25 293 ARG A N 1
ATOM 2327 C CA . ARG A 1 293 ? -2.011 -9.182 10.609 1.00 93.25 293 ARG A CA 1
ATOM 2328 C C . ARG A 1 293 ? -1.987 -7.707 10.979 1.00 93.25 293 ARG A C 1
ATOM 2330 O O . ARG A 1 293 ? -2.106 -7.381 12.157 1.00 93.25 293 ARG A O 1
ATOM 2337 N N . PHE A 1 294 ? -1.935 -6.840 9.975 1.00 90.75 294 PHE A N 1
ATOM 2338 C CA . PHE A 1 294 ? -1.989 -5.387 10.114 1.00 90.75 294 PHE A CA 1
ATOM 2339 C C . PHE A 1 294 ? -3.255 -4.958 10.853 1.00 90.75 294 PHE A C 1
ATOM 2341 O O . PHE A 1 294 ? -3.177 -4.266 11.863 1.00 90.75 294 PHE A O 1
ATOM 2348 N N . GLN A 1 295 ? -4.420 -5.475 10.446 1.00 88.69 295 GLN A N 1
ATOM 2349 C CA . GLN A 1 295 ? -5.688 -5.225 11.137 1.00 88.69 295 GLN A CA 1
ATOM 2350 C C . GLN A 1 295 ? -5.678 -5.730 12.588 1.00 88.69 295 GLN A C 1
ATOM 2352 O O . GLN A 1 295 ? -6.200 -5.058 13.475 1.00 88.69 295 GLN A O 1
ATOM 2357 N N . ALA A 1 296 ? -5.121 -6.912 12.859 1.00 91.69 296 ALA A N 1
ATOM 2358 C CA . ALA A 1 296 ? -5.040 -7.434 14.221 1.00 91.69 296 ALA A CA 1
ATOM 2359 C C . ALA A 1 296 ? -4.183 -6.535 15.127 1.00 91.69 296 ALA A C 1
ATOM 2361 O O . ALA A 1 296 ? -4.606 -6.250 16.250 1.00 91.69 296 ALA A O 1
ATOM 2362 N N . ALA A 1 297 ? -3.043 -6.050 14.628 1.00 89.12 297 ALA A N 1
ATOM 2363 C CA . ALA A 1 297 ? -2.183 -5.105 15.338 1.00 89.12 297 ALA A CA 1
ATOM 2364 C C . ALA A 1 297 ? -2.905 -3.768 15.578 1.00 89.12 297 ALA A C 1
ATOM 2366 O O . ALA A 1 297 ? -3.113 -3.384 16.726 1.00 89.12 297 ALA A O 1
ATOM 2367 N N . ALA A 1 298 ? -3.410 -3.144 14.511 1.00 85.88 298 ALA A N 1
ATOM 2368 C CA . ALA A 1 298 ? -4.227 -1.927 14.511 1.00 85.88 298 ALA A CA 1
ATOM 2369 C C . ALA A 1 298 ? -5.315 -1.913 15.600 1.00 85.88 298 ALA A C 1
ATOM 2371 O O . ALA A 1 298 ? -5.410 -1.008 16.438 1.00 85.88 298 ALA A O 1
ATOM 2372 N N . PHE A 1 299 ? -6.158 -2.951 15.608 1.00 88.12 299 PHE A N 1
ATOM 2373 C CA . PHE A 1 299 ? -7.266 -3.053 16.553 1.00 88.12 299 PHE A CA 1
ATOM 2374 C C . PHE A 1 299 ? -6.806 -3.327 17.985 1.00 88.12 299 PHE A C 1
ATOM 2376 O O . PHE A 1 299 ? -7.444 -2.830 18.913 1.00 88.12 299 PHE A O 1
ATOM 2383 N N . THR A 1 300 ? -5.734 -4.099 18.169 1.00 90.56 300 THR A N 1
ATOM 2384 C CA . THR A 1 300 ? -5.170 -4.391 19.494 1.00 90.56 300 THR A CA 1
ATOM 2385 C C . THR A 1 300 ? -4.553 -3.140 20.111 1.00 90.56 300 THR A C 1
ATOM 2387 O O . THR A 1 300 ? -4.939 -2.762 21.215 1.00 90.56 300 THR A O 1
ATOM 2390 N N . GLU A 1 301 ? -3.692 -2.434 19.376 1.00 87.38 301 GLU A N 1
ATOM 2391 C CA . GLU A 1 301 ? -3.069 -1.183 19.833 1.00 87.38 301 GLU A CA 1
ATOM 2392 C C . GLU A 1 301 ? -4.120 -0.114 20.147 1.00 87.38 301 GLU A C 1
ATOM 2394 O O . GLU A 1 301 ? -4.092 0.535 21.199 1.00 87.38 301 GLU A O 1
ATOM 2399 N N . SER A 1 302 ? -5.131 0.010 19.283 1.00 84.94 302 SER A N 1
ATOM 2400 C CA . SER A 1 302 ? -6.245 0.931 19.515 1.00 84.94 302 SER A CA 1
ATOM 2401 C C . SER A 1 302 ? -7.067 0.546 20.749 1.00 84.94 302 SER A C 1
ATOM 2403 O O . SER A 1 302 ? -7.465 1.420 21.517 1.00 84.94 302 SER A O 1
ATOM 2405 N N . ALA A 1 303 ? -7.325 -0.747 20.970 1.00 89.00 303 ALA A N 1
ATOM 2406 C CA . ALA A 1 303 ? -8.023 -1.216 22.165 1.00 89.00 303 ALA A CA 1
ATOM 2407 C C . ALA A 1 303 ? -7.216 -0.918 23.438 1.00 89.00 303 ALA A C 1
ATOM 2409 O O . ALA A 1 303 ? -7.777 -0.379 24.390 1.00 89.00 303 ALA A O 1
ATOM 2410 N N . ASN A 1 304 ? -5.910 -1.191 23.436 1.00 90.50 304 ASN A N 1
ATOM 2411 C CA . ASN A 1 304 ? -5.023 -0.930 24.571 1.00 90.50 304 ASN A CA 1
ATOM 2412 C C . ASN A 1 304 ? -4.935 0.564 24.902 1.00 90.50 304 ASN A C 1
ATOM 2414 O O . ASN A 1 304 ? -5.043 0.947 26.067 1.00 90.50 304 ASN A O 1
ATOM 2418 N N . THR A 1 305 ? -4.823 1.417 23.881 1.00 87.19 305 THR A N 1
ATOM 2419 C CA . THR A 1 305 ? -4.790 2.879 24.044 1.00 87.19 305 THR A CA 1
ATOM 2420 C C . THR A 1 305 ? -6.054 3.396 24.731 1.00 87.19 305 THR A C 1
ATOM 2422 O O . THR A 1 305 ? -5.980 4.165 25.691 1.00 87.19 305 THR A O 1
ATOM 2425 N N . ILE A 1 306 ? -7.230 2.947 24.281 1.00 88.06 306 ILE A N 1
ATOM 2426 C CA . ILE A 1 306 ? -8.506 3.369 24.875 1.00 88.06 306 ILE A CA 1
ATOM 2427 C C . ILE A 1 306 ? -8.661 2.781 26.285 1.00 88.06 306 ILE A C 1
ATOM 2429 O O . ILE A 1 306 ? -9.118 3.474 27.191 1.00 88.06 306 ILE A O 1
ATOM 2433 N N . ALA A 1 307 ? -8.248 1.530 26.506 1.00 92.50 307 ALA A N 1
ATOM 2434 C CA . ALA A 1 307 ? -8.311 0.899 27.821 1.00 92.50 307 ALA A CA 1
ATOM 2435 C C . ALA A 1 307 ? -7.468 1.661 28.852 1.00 92.50 307 ALA A C 1
ATOM 2437 O O . ALA A 1 307 ? -7.936 1.904 29.963 1.00 92.50 307 ALA A O 1
ATOM 2438 N N . ALA A 1 308 ? -6.269 2.111 28.471 1.00 91.75 308 ALA A N 1
ATOM 2439 C CA . ALA A 1 308 ? -5.427 2.949 29.319 1.00 91.75 308 ALA A CA 1
ATOM 2440 C C . ALA A 1 308 ? -6.108 4.281 29.676 1.00 91.75 308 ALA A C 1
ATOM 2442 O O . ALA A 1 308 ? -6.065 4.698 30.833 1.00 91.75 308 ALA A O 1
ATOM 2443 N N . ALA A 1 309 ? -6.786 4.919 28.715 1.00 90.44 309 ALA A N 1
ATOM 2444 C CA . ALA A 1 309 ? -7.546 6.143 28.964 1.00 90.44 309 ALA A CA 1
ATOM 2445 C C . ALA A 1 309 ? -8.721 5.914 29.933 1.00 90.44 309 ALA A C 1
ATOM 2447 O O . ALA A 1 309 ? -8.904 6.699 30.859 1.00 90.44 309 ALA A O 1
ATOM 2448 N N . ILE A 1 310 ? -9.468 4.813 29.779 1.00 93.56 310 ILE A N 1
ATOM 2449 C CA . ILE A 1 310 ? -10.548 4.431 30.707 1.00 93.56 310 ILE A CA 1
ATOM 2450 C C . ILE A 1 310 ? -9.998 4.206 32.116 1.00 93.56 310 ILE A C 1
ATOM 2452 O O . ILE A 1 310 ? -10.579 4.688 33.080 1.00 93.56 310 ILE A O 1
ATOM 2456 N N . LEU A 1 311 ? -8.884 3.480 32.248 1.00 95.31 311 LEU A N 1
ATOM 2457 C CA . LEU A 1 311 ? -8.276 3.167 33.546 1.00 95.31 311 LEU A CA 1
ATOM 2458 C C . LEU A 1 311 ? -7.734 4.405 34.272 1.00 95.31 311 LEU A C 1
ATOM 2460 O O . LEU A 1 311 ? -7.623 4.390 35.497 1.00 95.31 311 LEU A O 1
ATOM 2464 N N . ALA A 1 312 ? -7.394 5.462 33.534 1.00 93.50 312 ALA A N 1
ATOM 2465 C CA . ALA A 1 312 ? -6.987 6.745 34.095 1.00 93.50 312 ALA A CA 1
ATOM 2466 C C . ALA A 1 312 ? -8.176 7.621 34.538 1.00 93.50 312 ALA A C 1
ATOM 2468 O O . ALA A 1 312 ? -7.970 8.608 35.249 1.00 93.50 312 ALA A O 1
ATOM 2469 N N . ASP A 1 313 ? -9.402 7.285 34.128 1.00 94.00 313 ASP A N 1
ATOM 2470 C CA . ASP A 1 313 ? -10.600 8.056 34.441 1.00 94.00 313 ASP A CA 1
ATOM 2471 C C . ASP A 1 313 ? -11.100 7.781 35.880 1.00 94.00 313 ASP A C 1
ATOM 2473 O O . ASP A 1 313 ? -11.120 6.626 36.319 1.00 94.00 313 ASP A O 1
ATOM 2477 N N . PRO A 1 314 ? -11.544 8.801 36.644 1.00 95.38 314 PRO A N 1
ATOM 2478 C CA . PRO A 1 314 ? -12.109 8.605 37.984 1.00 95.38 314 PRO A CA 1
ATOM 2479 C C . PRO A 1 314 ? -13.297 7.633 38.042 1.00 95.38 314 PRO A C 1
ATOM 2481 O O . PRO A 1 314 ? -13.538 7.022 39.086 1.00 95.38 314 PRO A O 1
ATOM 2484 N N . ASP A 1 315 ? -14.030 7.482 36.939 1.00 95.50 315 ASP A N 1
ATOM 2485 C CA . ASP A 1 315 ? -15.191 6.610 36.809 1.00 95.50 315 ASP A CA 1
ATOM 2486 C C . ASP A 1 315 ? -14.862 5.235 36.192 1.00 95.50 315 ASP A C 1
ATOM 2488 O O . ASP A 1 315 ? -15.788 4.479 35.889 1.00 95.50 315 ASP A O 1
ATOM 2492 N N . ALA A 1 316 ? -13.580 4.857 36.059 1.00 95.12 316 ALA A N 1
ATOM 2493 C CA . ALA A 1 316 ? -13.106 3.599 35.452 1.00 95.12 316 ALA A CA 1
ATOM 2494 C C . ALA A 1 316 ? -13.898 2.343 35.865 1.00 95.12 316 ALA A C 1
ATOM 2496 O O . ALA A 1 316 ? -14.142 1.450 35.053 1.00 95.12 316 ALA A O 1
ATOM 2497 N N . ALA A 1 317 ? -14.346 2.279 37.125 1.00 96.62 317 ALA A N 1
ATOM 2498 C CA . ALA A 1 317 ? -15.127 1.163 37.659 1.00 96.62 317 ALA A CA 1
ATOM 2499 C C . ALA A 1 317 ? -16.438 0.899 36.890 1.00 96.62 317 ALA A C 1
ATOM 2501 O O . ALA A 1 317 ? -16.923 -0.231 36.897 1.00 96.62 317 ALA A O 1
ATOM 2502 N N . LYS A 1 318 ? -17.000 1.905 36.204 1.00 97.00 318 LYS A N 1
ATOM 2503 C CA . LYS A 1 318 ? -18.201 1.753 35.364 1.00 97.00 318 LYS A CA 1
ATOM 2504 C C . LYS A 1 318 ? -17.969 0.862 34.142 1.00 97.00 318 LYS A C 1
ATOM 2506 O O . LYS A 1 318 ? -18.942 0.315 33.642 1.00 97.00 318 LYS A O 1
ATOM 2511 N N . ALA A 1 319 ? -16.720 0.726 33.696 1.00 97.44 319 ALA A N 1
ATOM 2512 C CA . ALA A 1 319 ? -16.321 -0.026 32.507 1.00 97.44 319 ALA A CA 1
ATOM 2513 C C . ALA A 1 319 ? -15.576 -1.335 32.829 1.00 97.44 319 ALA A C 1
ATOM 2515 O O . ALA A 1 319 ? -14.972 -1.941 31.942 1.00 97.44 319 ALA A O 1
ATOM 2516 N N . ALA A 1 320 ? -15.575 -1.771 34.095 1.00 97.69 320 ALA A N 1
ATOM 2517 C CA . ALA A 1 320 ? -14.787 -2.919 34.544 1.00 97.69 320 ALA A CA 1
ATOM 2518 C C . ALA A 1 320 ? -15.138 -4.221 33.799 1.00 97.69 320 ALA A C 1
ATOM 2520 O O . ALA A 1 320 ? -14.236 -4.967 33.413 1.00 97.69 320 ALA A O 1
ATOM 2521 N N . ASP A 1 321 ? -16.428 -4.469 33.553 1.00 98.19 321 ASP A N 1
ATOM 2522 C CA . ASP A 1 321 ? -16.898 -5.671 32.857 1.00 98.19 321 ASP A CA 1
ATOM 2523 C C . ASP A 1 321 ? -16.467 -5.670 31.381 1.00 98.19 321 ASP A C 1
ATOM 2525 O O . ASP A 1 321 ? -15.985 -6.681 30.862 1.00 98.19 321 ASP A O 1
ATOM 2529 N N . GLU A 1 322 ? -16.588 -4.529 30.696 1.00 98.19 322 GLU A N 1
ATOM 2530 C CA . GLU A 1 322 ? -16.132 -4.344 29.319 1.00 98.19 322 GLU A CA 1
ATOM 2531 C C . GLU A 1 322 ? -14.621 -4.533 29.177 1.00 98.19 322 GLU A C 1
ATOM 2533 O O . GLU A 1 322 ? -14.189 -5.190 28.227 1.00 98.19 322 GLU A O 1
ATOM 2538 N N . LEU A 1 323 ? -13.828 -3.989 30.106 1.00 98.06 323 LEU A N 1
ATOM 2539 C CA . LEU A 1 323 ? -12.372 -4.140 30.111 1.00 98.06 323 LEU A CA 1
ATOM 2540 C C . LEU A 1 323 ? -11.958 -5.597 30.344 1.00 98.06 323 LEU A C 1
ATOM 2542 O O . LEU A 1 323 ? -11.146 -6.122 29.586 1.00 98.06 323 LEU A O 1
ATOM 2546 N N . ALA A 1 324 ? -12.562 -6.278 31.322 1.00 98.50 324 ALA A N 1
ATOM 2547 C CA . ALA A 1 324 ? -12.284 -7.691 31.586 1.00 98.50 324 ALA A CA 1
ATOM 2548 C C . ALA A 1 324 ? -12.649 -8.583 30.386 1.00 98.50 324 ALA A C 1
ATOM 2550 O O . ALA A 1 324 ? -11.892 -9.475 30.003 1.00 98.50 324 ALA A O 1
ATOM 2551 N N . ALA A 1 325 ? -13.790 -8.318 29.743 1.00 98.50 325 ALA A N 1
ATOM 2552 C CA . ALA A 1 325 ? -14.194 -9.042 28.542 1.00 98.50 325 ALA A CA 1
ATOM 2553 C C . ALA A 1 325 ? -13.274 -8.752 27.344 1.00 98.50 325 ALA A C 1
ATOM 2555 O O . ALA A 1 325 ? -13.043 -9.644 26.522 1.00 98.50 325 ALA A O 1
ATOM 2556 N N . ALA A 1 326 ? -12.777 -7.519 27.206 1.00 98.06 326 ALA A N 1
ATOM 2557 C CA . ALA A 1 326 ? -11.836 -7.154 26.152 1.00 98.06 326 ALA A CA 1
ATOM 2558 C C . ALA A 1 326 ? -10.498 -7.885 26.320 1.00 98.06 326 ALA A C 1
ATOM 2560 O O . ALA A 1 326 ? -10.026 -8.472 25.347 1.00 98.06 326 ALA A O 1
ATOM 2561 N N . ASP A 1 327 ? -9.957 -7.925 27.538 1.00 98.38 327 ASP A N 1
ATOM 2562 C CA . ASP A 1 327 ? -8.714 -8.629 27.881 1.00 98.38 327 ASP A CA 1
ATOM 2563 C C . ASP A 1 327 ? -8.792 -10.130 27.540 1.00 98.38 327 ASP A C 1
ATOM 2565 O O . ASP A 1 327 ? -7.968 -10.657 26.790 1.00 98.38 327 ASP A O 1
ATOM 2569 N N . GLU A 1 328 ? -9.875 -10.811 27.939 1.00 98.50 328 GLU A N 1
ATOM 2570 C CA . GLU A 1 328 ? -10.093 -12.229 27.603 1.00 98.50 328 GLU A CA 1
ATOM 2571 C C . GLU A 1 328 ? -10.189 -12.466 26.080 1.00 98.50 328 GLU A C 1
ATOM 2573 O O . GLU A 1 328 ? -9.833 -13.526 25.551 1.00 98.50 328 GLU A O 1
ATOM 2578 N N . VAL A 1 329 ? -10.746 -11.510 25.333 1.00 98.38 329 VAL A N 1
ATOM 2579 C CA . VAL A 1 329 ? -10.836 -11.594 23.869 1.00 98.38 329 VAL A CA 1
ATOM 2580 C C . VAL A 1 329 ? -9.479 -11.327 23.213 1.00 98.38 329 VAL A C 1
ATOM 2582 O O . VAL A 1 329 ? -9.156 -12.036 22.257 1.00 98.38 329 VAL A O 1
ATOM 2585 N N . LEU A 1 330 ? -8.681 -10.382 23.718 1.00 97.50 330 LEU A N 1
ATOM 2586 C CA . LEU A 1 330 ? -7.328 -10.106 23.221 1.00 97.50 330 LEU A CA 1
ATOM 2587 C C . LEU A 1 330 ? -6.386 -11.283 23.462 1.00 97.50 330 LEU A C 1
ATOM 2589 O O . LEU A 1 330 ? -5.752 -11.732 22.512 1.00 97.50 330 LEU A O 1
ATOM 2593 N N . GLY A 1 331 ? -6.403 -11.895 24.650 1.00 98.06 331 GLY A N 1
ATOM 2594 C CA . GLY A 1 331 ? -5.597 -13.095 24.909 1.00 98.06 331 GLY A CA 1
ATOM 2595 C C . GLY A 1 331 ? -5.924 -14.251 23.952 1.00 98.06 331 GLY A C 1
ATOM 2596 O O . GLY A 1 331 ? -5.048 -15.011 23.540 1.00 98.06 331 GLY A O 1
ATOM 2597 N N . ARG A 1 332 ? -7.185 -14.367 23.507 1.00 98.56 332 ARG A N 1
ATOM 2598 C CA . ARG A 1 332 ? -7.561 -15.304 22.433 1.00 98.56 332 ARG A CA 1
ATOM 2599 C C . ARG A 1 332 ? -7.095 -14.836 21.056 1.00 98.56 332 ARG A C 1
ATOM 2601 O O . ARG A 1 332 ? -6.731 -15.680 20.243 1.00 98.56 332 ARG A O 1
ATOM 2608 N N . ALA A 1 333 ? -7.133 -13.537 20.765 1.00 97.94 333 ALA A N 1
ATOM 2609 C CA . ALA A 1 333 ? -6.636 -12.986 19.506 1.00 97.94 333 ALA A CA 1
ATOM 2610 C C . ALA A 1 333 ? -5.137 -13.273 19.324 1.00 97.94 333 ALA A C 1
ATOM 2612 O O . ALA A 1 333 ? -4.742 -13.707 18.241 1.00 97.94 333 ALA A O 1
ATOM 2613 N N . GLU A 1 334 ? -4.342 -13.120 20.385 1.00 97.81 334 GLU A N 1
ATOM 2614 C CA . GLU A 1 334 ? -2.908 -13.432 20.419 1.00 97.81 334 GLU A CA 1
ATOM 2615 C C . GLU A 1 334 ? -2.642 -14.917 20.166 1.00 97.81 334 GLU A C 1
ATOM 2617 O O . GLU A 1 334 ? -1.889 -15.260 19.259 1.00 97.81 334 GLU A O 1
ATOM 2622 N N . GLN A 1 335 ? -3.338 -15.816 20.874 1.00 98.19 335 GLN A N 1
ATOM 2623 C CA . GLN A 1 335 ? -3.212 -17.266 20.651 1.00 98.19 335 GLN A CA 1
ATOM 2624 C C . GLN A 1 335 ? -3.469 -17.651 19.189 1.00 98.19 335 GLN A C 1
ATOM 2626 O O . GLN A 1 335 ? -2.772 -18.492 18.623 1.00 98.19 335 GLN A O 1
ATOM 2631 N N . ARG A 1 336 ? -4.476 -17.028 18.565 1.00 98.19 336 ARG A N 1
ATOM 2632 C CA . ARG A 1 336 ? -4.833 -17.266 17.159 1.00 98.19 336 ARG A CA 1
ATOM 2633 C C . ARG A 1 336 ? -3.803 -16.667 16.209 1.00 98.19 336 ARG A C 1
ATOM 2635 O O . ARG A 1 336 ? -3.501 -17.285 15.196 1.00 98.19 336 ARG A O 1
ATOM 2642 N N . PHE A 1 337 ? -3.241 -15.509 16.547 1.00 96.69 337 PHE A N 1
ATOM 2643 C CA . PHE A 1 337 ? -2.153 -14.896 15.791 1.00 96.69 337 PHE A CA 1
ATOM 2644 C C . PHE A 1 337 ? -0.915 -15.801 15.777 1.00 96.69 337 PHE A C 1
ATOM 2646 O O . PHE A 1 337 ? -0.388 -16.098 14.709 1.00 96.69 337 PHE A O 1
ATOM 2653 N N . SER A 1 338 ? -0.506 -16.321 16.940 1.00 96.25 338 SER A N 1
ATOM 2654 C CA . SER A 1 338 ? 0.627 -17.250 17.062 1.00 96.25 338 SER A CA 1
ATOM 2655 C C . SER A 1 338 ? 0.403 -18.584 16.343 1.00 96.25 338 SER A C 1
ATOM 2657 O O . SER A 1 338 ? 1.366 -19.241 15.967 1.00 96.25 338 SER A O 1
ATOM 2659 N N . ALA A 1 339 ? -0.853 -18.984 16.130 1.00 97.25 339 ALA A N 1
ATOM 2660 C CA . ALA A 1 339 ? -1.222 -20.158 15.337 1.00 97.25 339 ALA A CA 1
ATOM 2661 C C . ALA A 1 339 ? -1.364 -19.867 13.827 1.00 97.25 339 ALA A C 1
ATOM 2663 O O . ALA A 1 339 ? -1.811 -20.736 13.082 1.00 97.25 339 ALA A O 1
ATOM 2664 N N . HIS A 1 340 ? -1.029 -18.649 13.385 1.00 95.69 340 HIS A N 1
ATOM 2665 C CA . HIS A 1 340 ? -1.190 -18.155 12.011 1.00 95.69 340 HIS A CA 1
ATOM 2666 C C . HIS A 1 340 ? -2.654 -18.143 11.526 1.00 95.69 340 HIS A C 1
ATOM 2668 O O . HIS A 1 340 ? -2.946 -18.091 10.335 1.00 95.69 340 HIS A O 1
ATOM 2674 N N . GLU A 1 341 ? -3.620 -18.130 12.450 1.00 97.06 341 GLU A N 1
ATOM 2675 C CA . GLU A 1 341 ? -5.046 -17.979 12.152 1.00 97.06 341 GLU A CA 1
ATOM 2676 C C . GLU A 1 341 ? -5.418 -16.482 12.063 1.00 97.06 341 GLU A C 1
ATOM 2678 O O . GLU A 1 341 ? -6.308 -15.991 12.771 1.00 97.06 341 GLU A O 1
ATOM 2683 N N . TYR A 1 342 ? -4.735 -15.721 11.198 1.00 95.19 342 TYR A N 1
ATOM 2684 C CA . TYR A 1 342 ? -4.795 -14.248 11.159 1.00 95.19 342 TYR A CA 1
ATOM 2685 C C . TYR A 1 342 ? -6.209 -13.695 10.933 1.00 95.19 342 TYR A C 1
ATOM 2687 O O . TYR A 1 342 ? -6.621 -12.702 11.544 1.00 95.19 342 TYR A O 1
ATOM 2695 N N . ARG A 1 343 ? -7.027 -14.382 10.127 1.00 92.88 343 ARG A N 1
ATOM 2696 C CA . ARG A 1 343 ? -8.446 -14.034 9.938 1.00 92.88 343 ARG A CA 1
ATOM 2697 C C . ARG A 1 343 ? -9.259 -14.123 11.232 1.00 92.88 343 ARG A C 1
ATOM 2699 O O . ARG A 1 343 ? -10.176 -13.329 11.438 1.00 92.88 343 ARG A O 1
ATOM 2706 N N . VAL A 1 344 ? -8.982 -15.106 12.087 1.00 96.06 344 VAL A N 1
ATOM 2707 C CA . VAL A 1 344 ? -9.674 -15.255 13.376 1.00 96.06 344 VAL A CA 1
ATOM 2708 C C . VAL A 1 344 ? -9.132 -14.235 14.371 1.00 96.06 344 VAL A C 1
ATOM 2710 O O . VAL A 1 344 ? -9.924 -13.571 15.040 1.00 96.06 344 VAL A O 1
ATOM 2713 N N . SER A 1 345 ? -7.810 -14.060 14.410 1.00 96.69 345 SER A N 1
ATOM 2714 C CA . SER A 1 345 ? -7.142 -13.072 15.262 1.00 96.69 345 SER A CA 1
ATOM 2715 C C . SER A 1 345 ? -7.676 -11.652 15.028 1.00 96.69 345 SER A C 1
ATOM 2717 O O . SER A 1 345 ? -8.208 -11.041 15.952 1.00 96.69 345 SER A O 1
ATOM 2719 N N . SER A 1 346 ? -7.684 -11.170 13.781 1.00 93.25 346 SER A N 1
ATOM 2720 C CA . SER A 1 346 ? -8.204 -9.836 13.421 1.00 93.25 346 SER A CA 1
ATOM 2721 C C . SER A 1 346 ? -9.671 -9.617 13.815 1.00 93.25 346 SER A C 1
ATOM 2723 O O . SER A 1 346 ? -10.044 -8.538 14.284 1.00 93.25 346 SER A O 1
ATOM 2725 N N . ARG A 1 347 ? -10.524 -10.645 13.695 1.00 93.25 347 ARG A N 1
ATOM 2726 C CA . ARG A 1 347 ? -11.928 -10.591 14.147 1.00 93.25 347 ARG A CA 1
ATOM 2727 C C . ARG A 1 347 ? -12.053 -10.495 15.667 1.00 93.25 347 ARG A C 1
ATOM 2729 O O . ARG A 1 347 ? -12.952 -9.808 16.156 1.00 93.25 347 ARG A O 1
ATOM 2736 N N . LEU A 1 348 ? -11.194 -11.188 16.410 1.00 96.75 348 LEU A N 1
ATOM 2737 C CA . LEU A 1 348 ? -11.161 -11.112 17.870 1.00 96.75 348 LEU A CA 1
ATOM 2738 C C . LEU A 1 348 ? -10.620 -9.753 18.330 1.00 96.75 348 LEU A C 1
ATOM 2740 O O . LEU A 1 348 ? -11.285 -9.104 19.133 1.00 96.75 348 LEU A O 1
ATOM 2744 N N . ALA A 1 349 ? -9.527 -9.261 17.744 1.00 94.44 349 ALA A N 1
ATOM 2745 C CA . ALA A 1 349 ? -8.997 -7.920 18.008 1.00 94.44 349 ALA A CA 1
ATOM 2746 C C . ALA A 1 349 ? -10.055 -6.832 17.737 1.00 94.44 349 ALA A C 1
ATOM 2748 O O . ALA A 1 349 ? -10.337 -5.990 18.588 1.00 94.44 349 ALA A O 1
ATOM 2749 N N . THR A 1 350 ? -10.768 -6.933 16.609 1.00 91.75 350 THR A N 1
ATOM 2750 C CA . THR A 1 350 ? -11.942 -6.095 16.302 1.00 91.75 350 THR A CA 1
ATOM 2751 C C . THR A 1 350 ? -12.995 -6.129 17.416 1.00 91.75 350 THR A C 1
ATOM 2753 O O . THR A 1 350 ? -13.590 -5.105 17.764 1.00 91.75 350 THR A O 1
ATOM 2756 N N . ARG A 1 351 ? -13.297 -7.317 17.950 1.00 94.44 351 ARG A N 1
ATOM 2757 C CA . ARG A 1 351 ? -14.295 -7.479 19.012 1.00 94.44 351 ARG A CA 1
ATOM 2758 C C . ARG A 1 351 ? -13.822 -6.843 20.317 1.00 94.44 351 ARG A C 1
ATOM 2760 O O . ARG A 1 351 ? -14.636 -6.182 20.956 1.00 94.44 351 ARG A O 1
ATOM 2767 N N . ALA A 1 352 ? -12.554 -7.009 20.683 1.00 95.44 352 ALA A N 1
ATOM 2768 C CA . ALA A 1 352 ? -11.969 -6.352 21.848 1.00 95.44 352 ALA A CA 1
ATOM 2769 C C . ALA A 1 352 ? -12.051 -4.827 21.724 1.00 95.44 352 ALA A C 1
ATOM 2771 O O . ALA A 1 352 ? -12.615 -4.178 22.599 1.00 95.44 352 ALA A O 1
ATOM 2772 N N . TYR A 1 353 ? -11.644 -4.264 20.583 1.00 91.62 353 TYR A N 1
ATOM 2773 C CA . TYR A 1 353 ? -11.792 -2.834 20.300 1.00 91.62 353 TYR A CA 1
ATOM 2774 C C . TYR A 1 353 ? -13.238 -2.339 20.480 1.00 91.62 353 TYR A C 1
ATOM 2776 O O . TYR A 1 353 ? -13.479 -1.293 21.082 1.00 91.62 353 TYR A O 1
ATOM 2784 N N . LYS A 1 354 ? -14.239 -3.101 20.016 1.00 91.06 354 LYS A N 1
ATOM 2785 C CA . LYS A 1 354 ? -15.662 -2.756 20.211 1.00 91.06 354 LYS A CA 1
ATOM 2786 C C . LYS A 1 354 ? -16.108 -2.817 21.677 1.00 91.06 354 LYS A C 1
ATOM 2788 O O . LYS A 1 354 ? -17.003 -2.062 22.053 1.00 91.06 354 LYS A O 1
ATOM 2793 N N . LEU A 1 355 ? -15.535 -3.711 22.484 1.00 95.44 355 LEU A N 1
ATOM 2794 C CA . LEU A 1 355 ? -15.808 -3.802 23.922 1.00 95.44 355 LEU A CA 1
ATOM 2795 C C . LEU A 1 355 ? -15.210 -2.607 24.661 1.00 95.44 355 LEU A C 1
ATOM 2797 O O . LEU A 1 355 ? -15.938 -1.920 25.371 1.00 95.44 355 LEU A O 1
ATOM 2801 N N . VAL A 1 356 ? -13.940 -2.288 24.408 1.00 93.38 356 VAL A N 1
ATOM 2802 C CA . VAL A 1 356 ? -13.285 -1.135 25.038 1.00 93.38 356 VAL A CA 1
ATOM 2803 C C . VAL A 1 356 ? -13.989 0.173 24.660 1.00 93.38 356 VAL A C 1
ATOM 2805 O O . VAL A 1 356 ? -14.272 0.980 25.535 1.00 93.38 356 VAL A O 1
ATOM 2808 N N . ASN A 1 357 ? -14.405 0.356 23.400 1.00 90.06 357 ASN A N 1
ATOM 2809 C CA . ASN A 1 357 ? -15.206 1.527 23.007 1.00 90.06 357 ASN A CA 1
ATOM 2810 C C . ASN A 1 357 ? -16.555 1.626 23.729 1.00 90.06 357 ASN A C 1
ATOM 2812 O O . ASN A 1 357 ? -17.063 2.722 23.959 1.00 90.06 357 ASN A O 1
ATOM 2816 N N . ARG A 1 358 ? -17.174 0.493 24.076 1.00 92.69 358 ARG A N 1
ATOM 2817 C CA . ARG A 1 358 ? -18.390 0.500 24.896 1.00 92.69 358 ARG A CA 1
ATOM 2818 C C . ARG A 1 358 ? -18.078 0.964 26.319 1.00 92.69 358 ARG A C 1
ATOM 2820 O O . ARG A 1 358 ? -18.824 1.794 26.830 1.00 92.69 358 ARG A O 1
ATOM 2827 N N . GLY A 1 359 ? -16.972 0.491 26.894 1.00 94.50 359 GLY A N 1
ATOM 2828 C CA . GLY A 1 359 ? -16.465 0.941 28.191 1.00 94.50 359 GLY A CA 1
ATOM 2829 C C . GLY A 1 359 ? -16.154 2.440 28.209 1.00 94.50 359 GLY A C 1
ATOM 2830 O O . GLY A 1 359 ? -16.611 3.159 29.091 1.00 94.50 359 GLY A O 1
ATOM 2831 N N . ALA A 1 360 ? -15.485 2.943 27.168 1.00 92.12 360 ALA A N 1
ATOM 2832 C CA . ALA A 1 360 ? -15.172 4.363 26.992 1.00 92.12 360 ALA A CA 1
ATOM 2833 C C . ALA A 1 360 ? -16.430 5.242 27.077 1.00 92.12 360 ALA A C 1
ATOM 2835 O O . ALA A 1 360 ? -16.469 6.229 27.809 1.00 92.12 360 ALA A O 1
ATOM 2836 N N . ARG A 1 361 ? -17.518 4.823 26.419 1.00 92.12 361 ARG A N 1
ATOM 2837 C CA . ARG A 1 361 ? -18.806 5.534 26.468 1.00 92.12 361 ARG A CA 1
ATOM 2838 C C . ARG A 1 361 ? -19.459 5.523 27.852 1.00 92.12 361 ARG A C 1
ATOM 2840 O O . ARG A 1 361 ? -20.205 6.447 28.160 1.00 92.12 361 ARG A O 1
ATOM 2847 N N . GLN A 1 362 ? -19.215 4.507 28.681 1.00 94.00 362 GLN A N 1
ATOM 2848 C CA . GLN A 1 362 ? -19.762 4.439 30.045 1.00 94.00 362 GLN A CA 1
ATOM 2849 C C . GLN A 1 362 ? -19.068 5.410 31.005 1.00 94.00 362 GLN A C 1
ATOM 2851 O O . GLN A 1 362 ? -19.706 5.892 31.943 1.00 94.00 362 GLN A O 1
ATOM 2856 N N . VAL A 1 363 ? -17.790 5.708 30.759 1.00 92.94 363 VAL A N 1
ATOM 2857 C CA . VAL A 1 363 ? -17.012 6.702 31.519 1.00 92.94 363 VAL A CA 1
ATOM 2858 C C . VAL A 1 363 ? -17.053 8.102 30.892 1.00 92.94 363 VAL A C 1
ATOM 2860 O O . VAL A 1 363 ? -16.611 9.061 31.504 1.00 92.94 363 VAL A O 1
ATOM 2863 N N . GLY A 1 364 ? -17.663 8.249 29.711 1.00 90.25 364 GLY A N 1
ATOM 2864 C CA . GLY A 1 364 ? -17.880 9.546 29.062 1.00 90.25 364 GLY A CA 1
ATOM 2865 C C . GLY A 1 364 ? -16.751 10.013 28.138 1.00 90.25 364 GLY A C 1
ATOM 2866 O O . GLY A 1 364 ? -16.718 11.192 27.798 1.00 90.25 364 GLY A O 1
ATOM 2867 N N . LEU A 1 365 ? -15.863 9.112 27.706 1.00 87.62 365 LEU A N 1
ATOM 2868 C CA . LEU A 1 365 ? -14.843 9.391 26.687 1.00 87.62 365 LEU A CA 1
ATOM 2869 C C . LEU A 1 365 ? -15.468 9.377 25.274 1.00 87.62 365 LEU A C 1
ATOM 2871 O O . LEU A 1 365 ? -16.244 8.471 24.947 1.00 87.62 365 LEU A O 1
ATOM 2875 N N . ASP A 1 366 ? -15.138 10.371 24.438 1.00 77.69 366 ASP A N 1
ATOM 2876 C CA . ASP A 1 366 ? -15.634 10.503 23.055 1.00 77.69 366 ASP A CA 1
ATOM 2877 C C . ASP A 1 366 ? -14.620 9.982 22.013 1.00 77.69 366 ASP A C 1
ATOM 2879 O O . ASP A 1 366 ? -13.404 10.056 22.188 1.00 77.69 366 ASP A O 1
ATOM 2883 N N . ALA A 1 367 ? -15.114 9.522 20.860 1.00 65.00 367 ALA A N 1
ATOM 2884 C CA . ALA A 1 367 ? -14.317 9.022 19.735 1.00 65.00 367 ALA A CA 1
ATOM 2885 C C . ALA A 1 367 ? -13.321 10.061 19.181 1.00 65.00 367 ALA A C 1
ATOM 2887 O O . ALA A 1 367 ? -12.262 9.718 18.655 1.00 65.00 367 ALA A O 1
ATOM 2888 N N . ARG A 1 368 ? -13.612 11.359 19.324 1.00 63.53 368 ARG A N 1
ATOM 2889 C CA . ARG A 1 368 ? -12.677 12.433 18.940 1.00 63.53 368 ARG A CA 1
ATOM 2890 C C . ARG A 1 368 ? -11.459 12.519 19.856 1.00 63.53 368 ARG A C 1
ATOM 2892 O O . ARG A 1 368 ? -10.389 12.918 19.393 1.00 63.53 368 ARG A O 1
ATOM 2899 N N . ASP A 1 369 ? -11.602 12.127 21.117 1.00 65.25 369 ASP A N 1
ATOM 2900 C CA . ASP A 1 369 ? -10.475 12.036 22.042 1.00 65.25 369 ASP A CA 1
ATOM 2901 C C . ASP A 1 369 ? -9.585 10.844 21.668 1.00 65.25 369 ASP A C 1
ATOM 2903 O O . ASP A 1 369 ? -8.361 10.953 21.720 1.00 65.25 369 ASP A O 1
ATOM 2907 N N . HIS A 1 370 ? -10.170 9.761 21.143 1.00 66.38 370 HIS A N 1
ATOM 2908 C CA . HIS A 1 370 ? -9.422 8.610 20.627 1.00 66.38 370 HIS A CA 1
ATOM 2909 C C . HIS A 1 370 ? -8.545 8.971 19.421 1.00 66.38 370 HIS A C 1
ATOM 2911 O O . HIS A 1 370 ? -7.378 8.581 19.382 1.00 66.38 370 HIS A O 1
ATOM 2917 N N . LEU A 1 371 ? -9.063 9.747 18.457 1.00 63.66 371 LEU A N 1
ATOM 2918 C CA . LEU A 1 371 ? -8.265 10.201 17.308 1.00 63.66 371 LEU A CA 1
ATOM 2919 C C . LEU A 1 371 ? -7.040 10.998 17.750 1.00 63.66 371 LEU A C 1
ATOM 2921 O O . LEU A 1 371 ? -5.941 10.771 17.256 1.00 63.66 371 LEU A O 1
ATOM 2925 N N . ARG A 1 372 ? -7.233 11.929 18.691 1.00 63.78 372 ARG A N 1
ATOM 2926 C CA . ARG A 1 372 ? -6.146 12.758 19.223 1.00 63.78 372 ARG A CA 1
ATOM 2927 C C . ARG A 1 372 ? -5.085 11.915 19.920 1.00 63.78 372 ARG A C 1
ATOM 2929 O O . ARG A 1 372 ? -3.903 12.168 19.719 1.00 63.78 372 ARG A O 1
ATOM 2936 N N . LEU A 1 373 ? -5.497 10.913 20.696 1.00 64.44 373 LEU A N 1
ATOM 2937 C CA . LEU A 1 373 ? -4.574 9.988 21.357 1.00 64.44 373 LEU A CA 1
ATOM 2938 C C . LEU A 1 373 ? -3.766 9.167 20.341 1.00 64.44 373 LEU A C 1
ATOM 2940 O O . LEU A 1 373 ? -2.556 9.022 20.505 1.00 64.44 373 LEU A O 1
ATOM 2944 N N . ARG A 1 374 ? -4.402 8.690 19.262 1.00 66.62 374 ARG A N 1
ATOM 2945 C CA . ARG A 1 374 ? -3.720 7.942 18.190 1.00 66.62 374 ARG A CA 1
ATOM 2946 C C . ARG A 1 374 ? -2.741 8.811 17.407 1.00 66.62 374 ARG A C 1
ATOM 2948 O O . ARG A 1 374 ? -1.606 8.394 17.209 1.00 66.62 374 ARG A O 1
ATOM 2955 N N . ILE A 1 375 ? -3.145 10.024 17.022 1.00 63.16 375 ILE A N 1
ATOM 2956 C CA . ILE A 1 375 ? -2.254 10.982 16.350 1.00 63.16 375 ILE A CA 1
ATOM 2957 C C . ILE A 1 375 ? -1.052 11.300 17.248 1.00 63.16 375 ILE A C 1
ATOM 2959 O O . ILE A 1 375 ? 0.081 11.182 16.797 1.00 63.16 375 ILE A O 1
ATOM 2963 N N . GLY A 1 376 ? -1.271 11.596 18.535 1.00 59.31 376 GLY A N 1
ATOM 2964 C CA . GLY A 1 376 ? -0.176 11.868 19.473 1.00 59.31 376 GLY A CA 1
ATOM 2965 C C . GLY A 1 376 ? 0.782 10.684 19.667 1.00 59.31 376 GLY A C 1
ATOM 2966 O O . GLY A 1 376 ? 1.989 10.886 19.789 1.00 59.31 376 GLY A O 1
ATOM 2967 N N . SER A 1 377 ? 0.275 9.445 19.648 1.00 59.72 377 SER A N 1
ATOM 2968 C CA . SER A 1 377 ? 1.117 8.239 19.678 1.00 59.72 377 SER A CA 1
ATOM 2969 C C . SER A 1 377 ? 1.980 8.111 18.421 1.00 59.72 377 SER A C 1
ATOM 2971 O O . SER A 1 377 ? 3.152 7.756 18.519 1.00 59.72 377 SER A O 1
ATOM 2973 N N . LEU A 1 378 ? 1.425 8.422 17.247 1.00 60.81 378 LEU A N 1
ATOM 2974 C CA . LEU A 1 378 ? 2.140 8.354 15.970 1.00 60.81 378 LEU A CA 1
ATOM 2975 C C . LEU A 1 378 ? 3.190 9.465 15.837 1.00 60.81 378 LEU A C 1
ATOM 2977 O O . LEU A 1 378 ? 4.297 9.202 15.372 1.00 60.81 378 LEU A O 1
ATOM 2981 N N . GLU A 1 379 ? 2.893 10.676 16.316 1.00 54.00 379 GLU A N 1
ATOM 2982 C CA . GLU A 1 379 ? 3.848 11.793 16.385 1.00 54.00 379 GLU A CA 1
ATOM 2983 C C . GLU A 1 379 ? 5.028 11.493 17.327 1.00 54.00 379 GLU A C 1
ATOM 2985 O O . GLU A 1 379 ? 6.157 11.909 17.066 1.00 54.00 379 GLU A O 1
ATOM 2990 N N . GLY A 1 380 ? 4.796 10.737 18.407 1.00 45.22 380 GLY A N 1
ATOM 2991 C CA . GLY A 1 380 ? 5.855 10.258 19.302 1.00 45.22 380 GLY A CA 1
ATOM 2992 C C . GLY A 1 380 ? 6.772 9.208 18.664 1.00 45.22 380 GLY A C 1
ATOM 2993 O O . GLY A 1 380 ? 7.947 9.125 19.024 1.00 45.22 380 GLY A O 1
ATOM 2994 N N . SER A 1 381 ? 6.254 8.441 17.700 1.00 46.84 381 SER A N 1
ATOM 2995 C CA . SER A 1 381 ? 6.994 7.417 16.951 1.00 46.84 381 SER A CA 1
ATOM 2996 C C . SER A 1 381 ? 7.690 7.953 15.692 1.00 46.84 381 SER A C 1
ATOM 2998 O O . SER A 1 381 ? 8.680 7.364 15.263 1.00 46.84 381 SER A O 1
ATOM 3000 N N . LYS A 1 382 ? 7.230 9.070 15.111 1.00 41.00 382 LYS A N 1
ATOM 3001 C CA . LYS A 1 382 ? 7.759 9.647 13.862 1.00 41.00 382 LYS A CA 1
ATOM 3002 C C . LYS A 1 382 ? 8.444 10.997 14.087 1.00 41.00 382 LYS A C 1
ATOM 3004 O O . LYS A 1 382 ? 7.881 12.069 13.880 1.00 41.00 382 LYS A O 1
ATOM 3009 N N . ARG A 1 383 ? 9.720 10.933 14.467 1.00 32.41 383 ARG A N 1
ATOM 3010 C CA . ARG A 1 383 ? 10.696 12.014 14.229 1.00 32.41 383 ARG A CA 1
ATOM 3011 C C . ARG A 1 383 ? 12.000 11.503 13.610 1.00 32.41 383 ARG A C 1
ATOM 3013 O O . ARG A 1 383 ? 13.011 12.197 13.678 1.00 32.41 383 ARG A O 1
ATOM 3020 N N . SER A 1 384 ? 11.982 10.304 13.028 1.00 31.20 384 SER A N 1
ATOM 3021 C CA . SER A 1 384 ? 12.911 9.980 11.950 1.00 31.20 384 SER A CA 1
ATOM 3022 C C . SER A 1 384 ? 12.436 10.705 10.693 1.00 31.20 384 SER A C 1
ATOM 3024 O O . SER A 1 384 ? 11.246 10.971 10.537 1.00 31.20 384 SER A O 1
ATOM 3026 N N . GLU A 1 385 ? 13.405 11.144 9.905 1.00 33.75 385 GLU A N 1
ATOM 3027 C CA . GLU A 1 385 ? 13.279 11.980 8.715 1.00 33.75 385 GLU A CA 1
ATOM 3028 C C . GLU A 1 385 ? 12.120 11.525 7.817 1.00 33.75 385 GLU A C 1
ATOM 3030 O O . GLU A 1 385 ? 11.800 10.341 7.798 1.00 33.75 385 GLU A O 1
ATOM 3035 N N . LEU A 1 386 ? 11.466 12.471 7.125 1.00 34.50 386 LEU A N 1
ATOM 3036 C CA . LEU A 1 386 ? 10.544 12.173 6.023 1.00 34.50 386 LEU A CA 1
ATOM 3037 C C . LEU A 1 386 ? 11.237 11.135 5.142 1.00 34.50 386 LEU A C 1
ATOM 3039 O O . LEU A 1 386 ? 12.189 11.484 4.441 1.00 34.50 386 LEU A O 1
ATOM 3043 N N . HIS A 1 387 ? 10.840 9.870 5.285 1.00 36.19 387 HIS A N 1
ATOM 3044 C CA . HIS A 1 387 ? 11.425 8.797 4.507 1.00 36.19 387 HIS A CA 1
ATOM 3045 C C . HIS A 1 387 ? 11.158 9.166 3.048 1.00 36.19 387 HIS A C 1
ATOM 3047 O O . HIS A 1 387 ? 10.033 9.580 2.743 1.00 36.19 387 HIS A O 1
ATOM 3053 N N . PRO A 1 388 ? 12.167 9.136 2.160 1.00 37.38 388 PRO A N 1
ATOM 3054 C CA . PRO A 1 388 ? 11.854 9.095 0.744 1.00 37.38 388 PRO A CA 1
ATOM 3055 C C . PRO A 1 388 ? 10.845 7.961 0.558 1.00 37.38 388 PRO A C 1
ATOM 3057 O O . PRO A 1 388 ? 10.922 6.945 1.247 1.00 37.38 388 PRO A O 1
ATOM 3060 N N . VAL A 1 389 ? 9.839 8.191 -0.280 1.00 42.88 389 VAL A N 1
ATOM 3061 C CA . VAL A 1 389 ? 8.890 7.145 -0.643 1.00 42.88 389 VAL A CA 1
ATOM 3062 C C . VAL A 1 389 ? 9.741 6.051 -1.295 1.00 42.88 389 VAL A C 1
ATOM 3064 O O . VAL A 1 389 ? 10.173 6.208 -2.431 1.00 42.88 389 VAL A O 1
ATOM 3067 N N . ASP A 1 390 ? 10.094 5.021 -0.523 1.00 49.69 390 ASP A N 1
ATOM 3068 C CA . ASP A 1 390 ? 10.933 3.892 -0.950 1.00 49.69 390 ASP A CA 1
ATOM 3069 C C . ASP A 1 390 ? 10.130 2.914 -1.838 1.00 49.69 390 ASP A C 1
ATOM 3071 O O . ASP A 1 390 ? 10.610 1.830 -2.165 1.00 49.69 390 ASP A O 1
ATOM 3075 N N . GLU A 1 391 ? 8.904 3.297 -2.212 1.00 56.03 391 GLU A N 1
ATOM 3076 C CA . GLU A 1 391 ? 8.076 2.619 -3.202 1.00 56.03 391 GLU A CA 1
ATOM 3077 C C . GLU A 1 391 ? 8.667 2.852 -4.593 1.00 56.03 391 GLU A C 1
ATOM 3079 O O . GLU A 1 391 ? 8.859 3.990 -5.041 1.00 56.03 391 GLU A O 1
ATOM 3084 N N . PHE A 1 392 ? 8.949 1.761 -5.293 1.00 57.41 392 PHE A N 1
ATOM 3085 C CA . PHE A 1 392 ? 9.191 1.816 -6.721 1.00 57.41 392 PHE A CA 1
ATOM 3086 C C . PHE A 1 392 ? 7.874 2.179 -7.401 1.00 57.41 392 PHE A C 1
ATOM 3088 O O . PHE A 1 392 ? 6.852 1.544 -7.178 1.00 57.41 392 PHE A O 1
ATOM 3095 N N . ILE A 1 393 ? 7.888 3.248 -8.195 1.00 63.97 393 ILE A N 1
ATOM 3096 C CA . ILE A 1 393 ? 6.686 3.723 -8.880 1.00 63.97 393 ILE A CA 1
ATOM 3097 C C . ILE A 1 393 ? 6.545 2.975 -10.198 1.00 63.97 393 ILE A C 1
ATOM 3099 O O . ILE A 1 393 ? 7.485 2.907 -10.995 1.00 63.97 393 ILE A O 1
ATOM 3103 N N . ASP A 1 394 ? 5.335 2.493 -10.454 1.00 61.94 394 ASP A N 1
ATOM 3104 C CA . ASP A 1 394 ? 5.027 1.731 -11.649 1.00 61.94 394 ASP A CA 1
ATOM 3105 C C . ASP A 1 394 ? 5.005 2.637 -12.885 1.00 61.94 394 ASP A C 1
ATOM 3107 O O . ASP A 1 394 ? 4.121 3.483 -13.060 1.00 61.94 394 ASP A O 1
ATOM 3111 N N . THR A 1 395 ? 5.995 2.486 -13.764 1.00 64.25 395 THR A N 1
ATOM 3112 C CA . THR A 1 395 ? 6.113 3.301 -14.978 1.00 64.25 395 THR A CA 1
ATOM 3113 C C . THR A 1 395 ? 6.124 2.453 -16.243 1.00 64.25 395 THR A C 1
ATOM 3115 O O . THR A 1 395 ? 6.540 1.300 -16.251 1.00 64.25 395 THR A O 1
ATOM 3118 N N . LEU A 1 396 ? 5.716 3.063 -17.359 1.00 56.12 396 LEU A N 1
ATOM 3119 C CA . LEU A 1 396 ? 5.818 2.471 -18.699 1.00 56.12 396 LEU A CA 1
ATOM 3120 C C . LEU A 1 396 ? 7.120 2.858 -19.424 1.00 56.12 396 LEU A C 1
ATOM 3122 O O . LEU A 1 396 ? 7.180 2.804 -20.653 1.00 56.12 396 LEU A O 1
ATOM 3126 N N . GLN A 1 397 ? 8.141 3.331 -18.702 1.00 60.44 397 GLN A N 1
ATOM 3127 C CA . GLN A 1 397 ? 9.397 3.726 -19.340 1.00 60.44 397 GLN A CA 1
ATOM 3128 C C 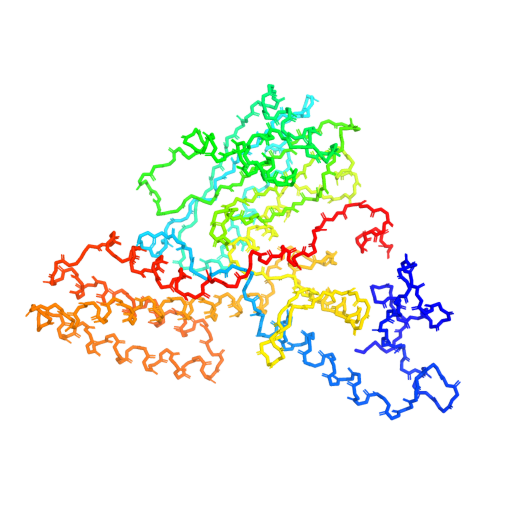. GLN A 1 397 ? 10.126 2.498 -19.926 1.00 60.44 397 GLN A C 1
ATOM 3130 O O . GLN A 1 397 ? 9.938 1.392 -19.426 1.00 60.44 397 GLN A O 1
ATOM 3135 N N . PRO A 1 398 ? 10.944 2.646 -20.986 1.00 44.44 398 PRO A N 1
ATOM 3136 C CA . PRO A 1 398 ? 11.627 1.519 -21.643 1.00 44.44 398 PRO A CA 1
ATOM 3137 C C . PRO A 1 398 ? 12.663 0.774 -20.783 1.00 44.44 398 PRO A C 1
ATOM 3139 O O . PRO A 1 398 ? 13.177 -0.256 -21.206 1.00 44.44 398 PRO A O 1
ATOM 3142 N N . ASP A 1 399 ? 13.033 1.337 -19.639 1.00 52.22 399 ASP A N 1
ATOM 3143 C CA . ASP A 1 399 ? 13.890 0.767 -18.597 1.00 52.22 399 ASP A CA 1
ATOM 3144 C C . ASP A 1 399 ? 13.080 0.206 -17.413 1.00 52.22 399 ASP A C 1
ATOM 3146 O O . ASP A 1 399 ? 13.647 -0.373 -16.491 1.00 52.22 399 ASP A O 1
ATOM 3150 N N . SER A 1 400 ? 11.749 0.326 -17.450 1.00 49.09 400 SER A N 1
ATOM 3151 C CA . SER A 1 400 ? 10.857 -0.263 -16.453 1.00 49.09 400 SER A CA 1
ATOM 3152 C C . SER A 1 400 ? 10.826 -1.790 -16.580 1.00 49.09 400 SER A C 1
ATOM 3154 O O . SER A 1 400 ? 10.767 -2.300 -17.706 1.00 49.09 400 SER A O 1
ATOM 3156 N N . PRO A 1 401 ? 10.756 -2.540 -15.466 1.00 45.84 401 PRO A N 1
ATOM 3157 C CA . PRO A 1 401 ? 10.570 -3.992 -15.474 1.00 45.84 401 PRO A CA 1
ATOM 3158 C C . PRO A 1 401 ? 9.403 -4.448 -16.362 1.00 45.84 401 PRO A C 1
ATOM 3160 O O . PRO A 1 401 ? 9.539 -5.415 -17.107 1.00 45.84 401 PRO A O 1
ATOM 3163 N N . ARG A 1 402 ? 8.286 -3.699 -16.385 1.00 50.88 402 ARG A N 1
ATOM 3164 C CA . ARG A 1 402 ? 7.103 -4.009 -17.215 1.00 50.88 402 ARG A CA 1
ATOM 3165 C C . ARG A 1 402 ? 7.320 -3.845 -18.726 1.00 50.88 402 ARG A C 1
ATOM 3167 O O . ARG A 1 402 ? 6.485 -4.275 -19.514 1.00 50.88 402 ARG A O 1
ATOM 3174 N N . SER A 1 403 ? 8.412 -3.205 -19.146 1.00 41.25 403 SER A N 1
ATOM 3175 C CA . SER A 1 403 ? 8.760 -3.027 -20.564 1.00 41.25 403 SER A CA 1
ATOM 3176 C C . SER A 1 403 ? 9.596 -4.181 -21.139 1.00 41.25 403 SER A C 1
ATOM 3178 O O . SER A 1 403 ? 9.854 -4.214 -22.347 1.00 41.25 403 SER A O 1
ATOM 3180 N N . GLN A 1 404 ? 9.988 -5.142 -20.294 1.00 35.78 404 GLN A N 1
ATOM 3181 C CA . GLN A 1 404 ? 10.683 -6.358 -20.707 1.00 35.78 404 GLN A CA 1
ATOM 3182 C C . GLN A 1 404 ? 9.672 -7.400 -21.244 1.00 35.78 404 GLN A C 1
ATOM 3184 O O . GLN A 1 404 ? 8.592 -7.547 -20.674 1.00 35.78 404 GLN A O 1
ATOM 3189 N N . PRO A 1 405 ? 9.983 -8.092 -22.358 1.00 28.84 405 PRO A N 1
ATOM 3190 C CA . PRO A 1 405 ? 9.051 -8.966 -23.082 1.00 28.84 405 PRO A CA 1
ATOM 3191 C C . PRO A 1 405 ? 8.639 -10.257 -22.365 1.00 28.84 405 PRO A C 1
ATOM 3193 O O . PRO A 1 405 ? 9.431 -10.790 -21.550 1.00 28.84 405 PRO A O 1
#

Sequence (405 aa):
LSAGPESWTENWNVDTPDLDGDGVEEYRMPPIWEYASNGYRAPSQLAGDLGRVTRYVALDLLMTTSPLYPVDILSPDLPWKINLDSNTYEGWPGVNASKEYITRSLFLDEMGELLRGRTLSYDNQDLPFRGDARRCYVLLLENESCYPTLGYPPFANLFLYNAVNLRRTKDDGDSVHYELPMFNYAVGAGVGVPALGFADDNYRDGTQSFVFNFVSPEVVEAGYGLTTTMIHEVGHHVSLSHPHDGWDSESNTAFGPSGPYFFAWSGDQSNTMMSYIDLNWDFSQFDQDNMRRFQAAAFTESANTIAAAILADPDAAKAADELAAADEVLGRAEQRFSAHEYRVSSRLATRAYKLVNRGARQVGLDARDHLRLRIGSLEGSKRSELHPVDEFIDTLQPDSPRSQP

Radius of gyration: 23.12 Å; chains: 1; bounding box: 57×54×65 Å